Protein 2A2M (pdb70)

Solvent-accessible surface area: 18337 Å² total

Secondary structure (DSSP, 8-state):
-----PPPGGG--GGGTT---SPPPTTSHHHHHHHHTHHHHHHHHTSHHHHHHHHT---HHHHHH--HHHHHHHHHHHHHHHHHHT-SSHHHHHHHHHHHHHHHHHHHHHHHTS-B--GGGB---HHHHHHHHHHHHHHHHS-TT-----HHHHHHHHHHHHHGGGS-TTSTTHHHHHHH-S--HHHH----GGGGGGS-HHHHHHHHHH--HHHHHHHHTT---/-----PPPGGG--GGGTT---SPPPTTSHHHHHHHHTHHHHHHHHTSHHHHHHHHT---HHHHHH--HHHHHHHHHHHHHHHHHHH--SHHHHHHHHHHHHHHHHHHHHHHHTS-B--GGGB---HHHHHHHHHHHHHHHHS-TT-----HHHHHHHHHHHHHGGGS-TTSTTHHHHHHH-S--HHHH----GGGGGGS-HHHHHHHHHH--HHHHHHHHTT---

Sequence (450 aa):
RKRTFAIPASRLTGRLTTLKSSDDVPAADSLFWKLWNGSLDDTAVQQVLQTDYFKGIAAGTLDPNAYGSLVQDGYYCFRGRDDYATAATCAQQDETLREFFKAKAKSYDEYNETTYHQTWHLREASGLIPGTDIKDYADYEAYVAGSLASPYCVVLPCEYLWPWIIANFLDGYTPTNNSLYRFWIEWNGGTPNNGAYQGNLEQYRDDKIDEDKAVEIFNTANNYELKVFTSSTILTRKRTFAIPASRLTGRLTTTLKSDDVVPAADSLFWKLWNGSSLDDTAVQQVLQTDYFKGIAAGTLDPNAYGSLVQDGYYCFRGRDDYATAATCAQDETLREFFKAKAKSYDEYNEETTYHQTWHLREASGLIPGTDIKDYADYEAYVAGSLASPYCVVLPCEYLWPWIIANFLDGYTPTNNSLYRFWIEWNGGTPNNGAYQGNLEQYRDDKIDE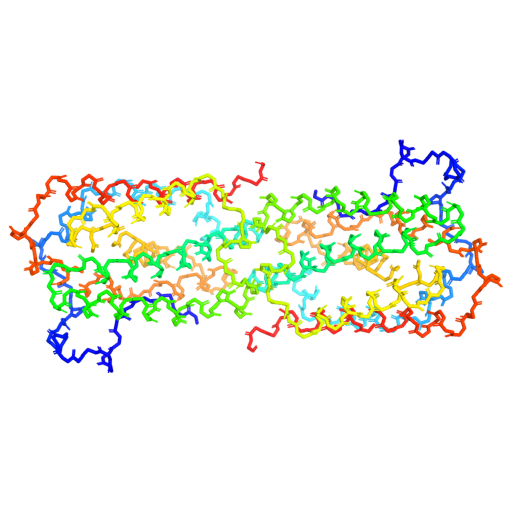DKAVEIFNTANNYELKVFTSSTILT

CATH classification: 1.20.910.10

Foldseek 3Di:
DQDALAQDQVLCDDLSNPLFLDADDCPFLLVVLCVVQVVLLVLLCVAPLNVCLLVLNQDVQLVLVLLLVLLLLLLLLVLLVLLLVVAPDDSLVSVSPSSSVSSVVNSVCCCPVVVDDGNVVDDHDDLSVVLSVLSSCCSNPHHNLLLLLLCVLPSQQVSLVVSQVSHDCPRNNNVSSVNRYDRSSRSSSSSSRVCVVVDDSVVSSVSNNVVVSSSVSSNCSRVPD/DQDALAQDQVLCDDLSNPLFLDADDCPFLLVVLCVLQVVLLVLLCVAPLNVCLLVLNQDVQLVLQLLLVLLLLLLVLVLLVLLLVPDPDPSLVSVSPSSSVSSVVSSVCCCPVVVDDGNVPDDHDPLSVVLSVLSSCCSNPHHSLLLLLLCVLPSQQVSLVVSQVSHDCPRDNVVSSVSRHDRSSRSSSSSSRVCVVVDDSVVSSVSNNVVVSSSVSSNCSRVPD

Structure (mmCIF, N/CA/C/O backbone):
data_2A2M
#
_entry.id   2A2M
#
_cell.length_a   283.292
_cell.length_b   283.292
_cell.length_c   283.292
_cell.angle_alpha   90.000
_cell.angle_beta   90.000
_cell.angle_gamma   90.000
#
_symmetry.space_group_name_H-M   'F 4 3 2'
#
loop_
_entity.id
_entity.type
_entity.pdbx_description
1 polymer 'hypothetical protein BT3146'
2 non-polymer 'ACETATE ION'
3 non-polymer 1,2-ETHANEDIOL
4 water water
#
loop_
_atom_site.group_PDB
_atom_site.id
_atom_site.type_symbol
_atom_site.label_atom_id
_atom_site.label_alt_id
_atom_site.label_comp_id
_atom_site.label_asym_id
_atom_site.label_entity_id
_atom_site.label_seq_id
_atom_site.pdbx_PDB_ins_code
_atom_site.Cartn_x
_atom_site.Cartn_y
_atom_site.Cartn_z
_atom_site.occupancy
_atom_site.B_iso_or_equiv
_atom_site.auth_seq_id
_atom_site.auth_comp_id
_atom_site.auth_asym_id
_atom_site.auth_atom_id
_atom_site.pdbx_PDB_model_num
ATOM 1 N N . ARG A 1 22 ? 108.279 73.157 223.754 1.00 63.96 10 ARG A N 1
ATOM 2 C CA . ARG A 1 22 ? 109.594 72.920 224.429 1.00 58.98 10 ARG A CA 1
ATOM 3 C C . ARG A 1 22 ? 109.431 72.211 225.795 1.00 56.61 10 ARG A C 1
ATOM 4 O O . ARG A 1 22 ? 110.198 72.506 226.721 1.00 55.48 10 ARG A O 1
ATOM 12 N N . LYS A 1 23 ? 108.455 71.283 225.893 1.00 50.72 11 LYS A N 1
ATOM 13 C CA . LYS A 1 23 ? 108.184 70.512 227.132 1.00 47.86 11 LYS A CA 1
ATOM 14 C C . LYS A 1 23 ? 109.464 69.957 227.626 1.00 40.46 11 LYS A C 1
ATOM 15 O O . LYS A 1 23 ? 110.214 69.303 226.879 1.00 38.84 11 LYS A O 1
ATOM 21 N N . ARG A 1 24 ? 109.764 70.243 228.875 1.00 34.25 12 ARG A N 1
ATOM 22 C CA . ARG A 1 24 ? 111.028 69.792 229.403 1.00 32.58 12 ARG A CA 1
ATOM 23 C C . ARG A 1 24 ? 110.819 68.388 229.884 1.00 32.22 12 ARG A C 1
ATOM 24 O O . ARG A 1 24 ? 110.279 68.173 230.981 1.00 32.65 12 ARG A O 1
ATOM 32 N N . THR A 1 25 ? 111.234 67.422 229.059 1.00 26.82 13 THR A N 1
ATOM 33 C CA . THR A 1 25 ? 111.202 66.037 229.455 1.00 26.70 13 THR A CA 1
ATOM 34 C C . THR A 1 25 ? 112.432 65.379 228.855 1.00 26.10 13 THR A C 1
ATOM 35 O O . THR A 1 25 ? 112.856 65.767 227.757 1.00 26.56 13 THR A O 1
ATOM 39 N N . PHE A 1 26 ? 112.969 64.411 229.584 1.00 26.43 14 PHE A N 1
ATOM 40 C CA . PHE A 1 26 ? 114.064 63.547 229.134 1.00 24.68 14 PHE A CA 1
ATOM 41 C C . PHE A 1 26 ? 113.624 62.084 229.142 1.00 25.82 14 PHE A C 1
ATOM 42 O O . PHE A 1 26 ? 114.451 61.191 229.078 1.00 27.54 14 PHE A O 1
ATOM 50 N N . ALA A 1 27 ? 112.323 61.845 229.146 1.00 24.33 15 ALA A N 1
ATOM 51 C CA . ALA A 1 27 ? 111.796 60.486 229.154 1.00 26.71 15 ALA A CA 1
ATOM 52 C C . ALA A 1 27 ? 112.193 59.780 227.860 1.00 26.31 15 ALA A C 1
ATOM 53 O O . ALA A 1 27 ? 112.370 60.413 226.813 1.00 24.82 15 ALA A O 1
ATOM 55 N N . ILE A 1 28 ? 112.324 58.468 227.925 1.00 25.08 16 ILE A N 1
ATOM 56 C CA . ILE A 1 28 ? 112.508 57.663 226.723 1.00 24.59 16 ILE A CA 1
ATOM 57 C C . ILE A 1 28 ? 111.122 57.398 226.202 1.00 26.74 16 ILE A C 1
ATOM 58 O O . ILE A 1 28 ? 110.277 56.809 226.931 1.00 25.56 16 ILE A O 1
ATOM 63 N N . PRO A 1 29 ? 110.855 57.835 224.960 1.00 25.06 17 PRO A N 1
ATOM 64 C CA . PRO A 1 29 ? 109.533 57.660 224.410 1.00 28.70 17 PRO A CA 1
ATOM 65 C C . PRO A 1 29 ? 109.255 56.206 224.043 1.00 29.50 17 PRO A C 1
ATOM 66 O O . PRO A 1 29 ? 110.186 55.407 223.838 1.00 26.76 17 PRO A O 1
ATOM 70 N N . ALA A 1 30 ? 107.977 55.876 223.949 1.00 32.05 18 ALA A N 1
ATOM 71 C CA . ALA A 1 30 ? 107.557 54.514 223.666 1.00 34.77 18 ALA A CA 1
ATOM 72 C C . ALA A 1 30 ? 108.232 53.960 222.413 1.00 35.02 18 ALA A C 1
ATOM 73 O O . ALA A 1 30 ? 108.646 52.796 222.376 1.00 33.96 18 ALA A O 1
ATOM 75 N N . SER A 1 31 ? 108.413 54.798 221.399 1.00 34.19 19 SER A N 1
ATOM 76 C CA . SER A 1 31 ? 109.035 54.329 220.168 1.00 35.87 19 SER A CA 1
ATOM 77 C C . SER A 1 31 ? 110.464 53.843 220.348 1.00 35.28 19 SER A C 1
ATOM 78 O O . SER A 1 31 ? 110.975 53.095 219.517 1.00 35.80 19 SER A O 1
ATOM 81 N N . ARG A 1 32 ? 111.124 54.280 221.417 1.00 32.47 20 ARG A N 1
ATOM 82 C CA . ARG A 1 32 ? 112.492 53.871 221.676 1.00 33.29 20 ARG A CA 1
ATOM 83 C C . ARG A 1 32 ? 112.615 52.882 222.827 1.00 31.44 20 ARG A C 1
ATOM 84 O O . ARG A 1 32 ? 113.720 52.540 223.210 1.00 32.18 20 ARG A O 1
ATOM 92 N N . LEU A 1 33 ? 111.491 52.375 223.337 1.00 29.53 21 LEU A N 1
ATOM 93 C CA . LEU A 1 33 ? 111.534 51.318 224.333 1.00 29.59 21 LEU A CA 1
ATOM 94 C C . LEU A 1 33 ? 111.537 49.969 223.627 1.00 31.28 21 LEU A C 1
ATOM 95 O O . LEU A 1 33 ? 110.539 49.275 223.564 1.00 31.19 21 LEU A O 1
ATOM 100 N N . THR A 1 34 ? 112.691 49.621 223.084 1.00 32.70 22 THR A N 1
ATOM 101 C CA . THR A 1 34 ? 112.847 48.417 222.299 1.00 34.00 22 THR A CA 1
ATOM 102 C C . THR A 1 34 ? 113.941 47.558 222.913 1.00 32.06 22 THR A C 1
ATOM 103 O O . THR A 1 34 ? 114.655 47.988 223.820 1.00 30.35 22 THR A O 1
ATOM 107 N N . GLY A 1 35 ? 114.072 46.338 222.417 1.00 33.14 23 GLY A N 1
ATOM 108 C CA . GLY A 1 35 ? 115.117 45.437 222.890 1.00 31.92 23 GLY A CA 1
ATOM 109 C C . GLY A 1 35 ? 114.953 45.180 224.380 1.00 29.96 23 GLY A C 1
ATOM 110 O O . GLY A 1 35 ? 113.859 44.870 224.832 1.00 29.22 23 GLY A O 1
ATOM 111 N N . ARG A 1 36 ? 116.029 45.370 225.134 1.00 30.03 24 ARG A N 1
ATOM 112 C CA . ARG A 1 36 ? 116.017 45.166 226.589 1.00 31.49 24 ARG A CA 1
ATOM 113 C C . ARG A 1 36 ? 115.078 46.116 227.324 1.00 32.23 24 ARG A C 1
ATOM 114 O O . ARG A 1 36 ? 114.708 45.847 228.461 1.00 31.08 24 ARG A O 1
ATOM 122 N N . LEU A 1 37 ? 114.723 47.241 226.687 1.00 28.24 25 LEU A N 1
ATOM 123 C CA . LEU A 1 37 ? 113.932 48.272 227.340 1.00 28.64 25 LEU A CA 1
ATOM 124 C C . LEU A 1 37 ? 112.438 48.108 227.112 1.00 26.68 25 LEU A C 1
ATOM 125 O O . LEU A 1 37 ? 111.645 48.895 227.595 1.00 26.74 25 LEU A O 1
ATOM 130 N N . THR A 1 38 ? 112.056 47.076 226.372 1.00 27.32 26 THR A N 1
ATOM 131 C CA . THR A 1 38 ? 110.675 46.892 225.960 1.00 29.00 26 THR A CA 1
ATOM 132 C C . THR A 1 38 ? 109.679 47.039 227.115 1.00 27.72 26 THR A C 1
ATOM 133 O O . THR A 1 38 ? 108.658 47.704 226.969 1.00 29.46 26 THR A O 1
ATOM 137 N N . THR A 1 39 ? 109.990 46.445 228.262 1.00 26.22 27 THR A N 1
ATOM 138 C CA . THR A 1 39 ? 109.048 46.384 229.378 1.00 28.21 27 THR A CA 1
ATOM 139 C C . THR A 1 39 ? 109.252 47.457 230.447 1.00 30.63 27 THR A C 1
ATOM 140 O O . THR A 1 39 ? 108.575 47.430 231.486 1.00 28.01 27 THR A O 1
ATOM 144 N N . LEU A 1 40 ? 110.196 48.376 230.226 1.00 26.70 28 LEU A N 1
ATOM 145 C CA . LEU A 1 40 ? 110.407 49.473 231.168 1.00 28.39 28 LEU A CA 1
ATOM 146 C C . LEU A 1 40 ? 109.161 50.361 231.292 1.00 28.14 28 LEU A C 1
ATOM 147 O O . LEU A 1 40 ? 108.681 50.898 230.305 1.00 28.80 28 LEU A O 1
ATOM 152 N N . LYS A 1 41 ? 108.664 50.519 232.514 1.00 29.34 29 LYS A N 1
ATOM 153 C CA . LYS A 1 41 ? 107.467 51.313 232.784 1.00 31.52 29 LYS A CA 1
ATOM 154 C C . LYS A 1 41 ? 107.772 52.706 233.319 1.00 29.20 29 LYS A C 1
ATOM 155 O O . LYS A 1 41 ? 108.838 52.945 233.877 1.00 27.74 29 LYS A O 1
ATOM 159 N N . SER A 1 42 ? 106.803 53.609 233.169 1.00 29.69 30 SER A N 1
ATOM 160 C CA A SER A 1 42 ? 106.928 54.962 233.707 0.60 30.51 30 SER A CA 1
ATOM 161 C CA B SER A 1 42 ? 106.898 54.978 233.669 0.40 28.46 30 SER A CA 1
ATOM 162 C C . SER A 1 42 ? 105.824 55.275 234.711 1.00 29.44 30 SER A C 1
ATOM 163 O O . SER A 1 42 ? 105.540 56.431 234.997 1.00 30.31 30 SER A O 1
ATOM 168 N N . ASP A 1 43 ? 105.221 54.237 235.278 1.00 31.38 31 ASP A N 1
ATOM 169 C CA A ASP A 1 43 ? 104.249 54.370 236.372 0.50 32.90 31 ASP A CA 1
ATOM 170 C CA B ASP A 1 43 ? 104.237 54.483 236.336 0.50 31.66 31 ASP A CA 1
ATOM 171 C C . ASP A 1 43 ? 104.943 54.868 237.636 1.00 31.67 31 ASP A C 1
ATOM 172 O O . ASP A 1 43 ? 106.125 54.628 237.814 1.00 29.90 31 ASP A O 1
ATOM 181 N N . VAL A 1 44 ? 104.191 55.502 238.531 1.00 30.33 32 VAL A N 1
ATOM 182 C CA . VAL A 1 44 ? 104.732 55.983 239.792 1.00 32.12 32 VAL A CA 1
ATOM 183 C C . VAL A 1 44 ? 105.415 54.831 240.520 1.00 30.70 32 VAL A C 1
ATOM 184 O O . VAL A 1 44 ? 104.832 53.765 240.659 1.00 31.08 32 VAL A O 1
ATOM 188 N N . PRO A 1 45 ? 106.664 55.020 240.959 1.00 29.84 33 PRO A N 1
ATOM 189 C CA . PRO A 1 45 ? 107.292 53.975 241.760 1.00 28.77 33 PRO A CA 1
ATOM 190 C C . PRO A 1 45 ? 106.521 53.678 243.052 1.00 29.59 33 PRO A C 1
ATOM 191 O O . PRO A 1 45 ? 105.826 54.546 243.578 1.00 28.35 33 PRO A O 1
ATOM 195 N N . ALA A 1 46 ? 106.647 52.448 243.536 1.00 30.28 34 ALA A N 1
ATOM 196 C CA . ALA A 1 46 ? 105.976 52.005 244.766 1.00 31.06 34 ALA A CA 1
ATOM 197 C C . ALA A 1 46 ? 106.478 52.790 245.947 1.00 31.79 34 ALA A C 1
ATOM 198 O O . ALA A 1 46 ? 107.612 53.241 245.962 1.00 28.92 34 ALA A O 1
ATOM 200 N N . ALA A 1 47 ? 105.645 52.908 246.975 1.00 30.71 35 ALA A N 1
ATOM 201 C CA . ALA A 1 47 ? 106.006 53.705 248.151 1.00 31.92 35 ALA A CA 1
ATOM 202 C C . ALA A 1 47 ? 107.309 53.269 248.794 1.00 31.54 35 ALA A C 1
ATOM 203 O O . ALA A 1 47 ? 108.007 54.082 249.383 1.00 32.93 35 ALA A O 1
ATOM 205 N N . ASP A 1 48 ? 107.631 51.986 248.686 1.00 30.07 36 ASP A N 1
ATOM 206 C CA . ASP A 1 48 ? 108.817 51.449 249.312 1.00 31.63 36 ASP A CA 1
ATOM 207 C C . ASP A 1 48 ? 110.035 51.469 248.397 1.00 29.93 36 ASP A C 1
ATOM 208 O O . ASP A 1 48 ? 111.056 50.880 248.735 1.00 30.49 36 ASP A O 1
ATOM 213 N N . SER A 1 49 ? 109.948 52.165 247.264 1.00 28.60 37 SER A N 1
ATOM 214 C CA . SER A 1 49 ? 111.055 52.188 246.322 1.00 28.24 37 SER A CA 1
ATOM 215 C C . SER A 1 49 ? 112.220 53.029 246.816 1.00 26.90 37 SER A C 1
ATOM 216 O O . SER A 1 49 ? 112.074 53.897 247.681 1.00 24.21 37 SER A O 1
ATOM 219 N N . LEU A 1 50 ? 113.382 52.804 246.214 1.00 24.10 38 LEU A N 1
ATOM 220 C CA . LEU A 1 50 ? 114.523 53.626 246.474 1.00 26.76 38 LEU A CA 1
ATOM 221 C C . LEU A 1 50 ? 114.242 55.050 246.004 1.00 26.40 38 LEU A C 1
ATOM 222 O O . LEU A 1 50 ? 114.639 55.986 246.651 1.00 28.79 38 LEU A O 1
ATOM 227 N N . PHE A 1 51 ? 113.569 55.189 244.861 1.00 27.14 39 PHE A N 1
ATOM 228 C CA . PHE A 1 51 ? 113.157 56.484 244.337 1.00 26.00 39 PHE A CA 1
ATOM 229 C C . PHE A 1 51 ? 112.517 57.380 245.415 1.00 26.48 39 PHE A C 1
ATOM 230 O O . PHE A 1 51 ? 112.955 58.514 245.654 1.00 23.73 39 PHE A O 1
ATOM 238 N N . TRP A 1 52 ? 111.478 56.892 246.081 1.00 26.67 40 TRP A N 1
ATOM 239 C CA . TRP A 1 52 ? 110.819 57.719 247.101 1.00 25.62 40 TRP A CA 1
ATOM 240 C C . TRP A 1 52 ? 111.655 57.886 248.371 1.00 27.44 40 TRP A C 1
ATOM 241 O O . TRP A 1 52 ? 111.584 58.933 249.053 1.00 27.65 40 TRP A O 1
ATOM 252 N N . LYS A 1 53 ? 112.446 56.870 248.718 1.00 26.58 41 LYS A N 1
ATOM 253 C CA . LYS A 1 53 ? 113.354 56.986 249.854 1.00 28.15 41 LYS A CA 1
ATOM 254 C C . LYS A 1 53 ? 114.331 58.159 249.639 1.00 25.13 41 LYS A C 1
ATOM 255 O O . LYS A 1 53 ? 114.545 58.997 250.532 1.00 26.35 41 LYS A O 1
ATOM 261 N N . LEU A 1 54 ? 114.881 58.236 248.436 1.00 26.26 42 LEU A N 1
ATOM 262 C CA . LEU A 1 54 ? 115.782 59.323 248.076 1.00 24.36 42 LEU A CA 1
ATOM 263 C C . LEU A 1 54 ? 115.055 60.674 248.142 1.00 25.85 42 LEU A C 1
ATOM 264 O O . LEU A 1 54 ? 115.478 61.587 248.843 1.00 25.02 42 LEU A O 1
ATOM 269 N N . TRP A 1 55 ? 113.958 60.801 247.403 1.00 25.87 43 TRP A N 1
ATOM 270 C CA . TRP A 1 55 ? 113.232 62.046 247.394 1.00 25.98 43 TRP A CA 1
ATOM 271 C C . TRP A 1 55 ? 112.818 62.531 248.779 1.00 27.42 43 TRP A C 1
ATOM 272 O O . TRP A 1 55 ? 113.030 63.704 249.126 1.00 26.99 43 TRP A O 1
ATOM 283 N N . ASN A 1 56 ? 112.228 61.639 249.564 1.00 29.71 44 ASN A N 1
ATOM 284 C CA . ASN A 1 56 ? 111.720 62.011 250.882 1.00 30.30 44 ASN A CA 1
ATOM 285 C C . ASN A 1 56 ? 112.836 62.520 251.786 1.00 31.29 44 ASN A C 1
ATOM 286 O O . ASN A 1 56 ? 112.645 63.449 252.556 1.00 35.00 44 ASN A O 1
ATOM 291 N N . GLY A 1 57 ? 114.027 61.948 251.661 1.00 30.02 45 GLY A N 1
ATOM 292 C CA . GLY A 1 57 ? 115.159 62.362 252.464 1.00 29.97 45 GLY A CA 1
ATOM 293 C C . GLY A 1 57 ? 115.723 63.725 252.123 1.00 29.46 45 GLY A C 1
ATOM 294 O O . GLY A 1 57 ? 116.465 64.298 252.909 1.00 30.81 45 GLY A O 1
ATOM 295 N N . SER A 1 58 ? 115.410 64.246 250.949 1.00 28.71 46 SER A N 1
ATOM 296 C CA . SER A 1 58 ? 115.930 65.565 250.533 1.00 27.64 46 SER A CA 1
ATOM 297 C C . SER A 1 58 ? 114.847 66.645 250.471 1.00 27.20 46 SER A C 1
ATOM 298 O O . SER A 1 58 ? 115.050 67.734 249.928 1.00 25.59 46 SER A O 1
ATOM 301 N N . LEU A 1 59 ? 113.690 66.370 251.044 1.00 27.30 47 LEU A N 1
ATOM 302 C CA . LEU A 1 59 ? 112.573 67.266 250.880 1.00 26.26 47 LEU A CA 1
ATOM 303 C C . LEU A 1 59 ? 112.873 68.639 251.488 1.00 25.17 47 LEU A C 1
ATOM 304 O O . LEU A 1 59 ? 112.390 69.644 250.984 1.00 25.74 47 LEU A O 1
ATOM 309 N N . ASP A 1 60 ? 113.639 68.706 252.572 1.00 24.04 48 ASP A N 1
ATOM 310 C CA A ASP A 1 60 ? 114.029 70.008 253.145 0.60 25.56 48 ASP A CA 1
ATOM 311 C CA B ASP A 1 60 ? 114.014 70.012 253.143 0.40 24.98 48 ASP A CA 1
ATOM 312 C C . ASP A 1 60 ? 114.782 70.868 252.136 1.00 25.70 48 ASP A C 1
ATOM 313 O O . ASP A 1 60 ? 114.586 72.081 252.074 1.00 25.17 48 ASP A O 1
ATOM 320 N N . THR A 1 61 ? 115.618 70.233 251.319 1.00 24.54 49 THR A N 1
ATOM 321 C CA . THR A 1 61 ? 116.328 70.975 250.259 1.00 24.33 49 THR A CA 1
ATOM 322 C C . THR A 1 61 ? 115.381 71.500 249.185 1.00 22.76 49 THR A C 1
ATOM 323 O O . THR A 1 61 ? 115.496 72.641 248.719 1.00 24.02 49 THR A O 1
ATOM 327 N N . ALA A 1 62 ? 114.459 70.646 248.757 1.00 24.44 50 ALA A N 1
ATOM 328 C CA . ALA A 1 62 ? 113.438 71.034 247.787 1.00 23.39 50 ALA A CA 1
ATOM 329 C C . ALA A 1 62 ? 112.658 72.238 248.262 1.00 24.73 50 ALA A C 1
ATOM 330 O O . ALA A 1 62 ? 112.423 73.168 247.494 1.00 24.15 50 ALA A O 1
ATOM 332 N N . VAL A 1 63 ? 112.245 72.236 249.537 1.00 24.70 51 VAL A N 1
ATOM 333 C CA . VAL A 1 63 ? 111.538 73.388 250.121 1.00 23.77 51 VAL A CA 1
ATOM 334 C C . VAL A 1 63 ? 112.367 74.664 250.082 1.00 22.94 51 VAL A C 1
ATOM 335 O O . VAL A 1 63 ? 111.848 75.747 249.783 1.00 22.20 51 VAL A O 1
ATOM 339 N N . GLN A 1 64 ? 113.672 74.554 250.312 1.00 24.19 52 GLN A N 1
ATOM 340 C CA A GLN A 1 64 ? 114.557 75.710 250.214 0.70 24.58 52 GLN A CA 1
ATOM 341 C CA B GLN A 1 64 ? 114.543 75.721 250.214 0.30 22.90 52 GLN A CA 1
ATOM 342 C C . GLN A 1 64 ? 114.676 76.228 248.771 1.00 22.88 52 GLN A C 1
ATOM 343 O O . GLN A 1 64 ? 114.869 77.431 248.541 1.00 22.07 52 GLN A O 1
ATOM 354 N N . V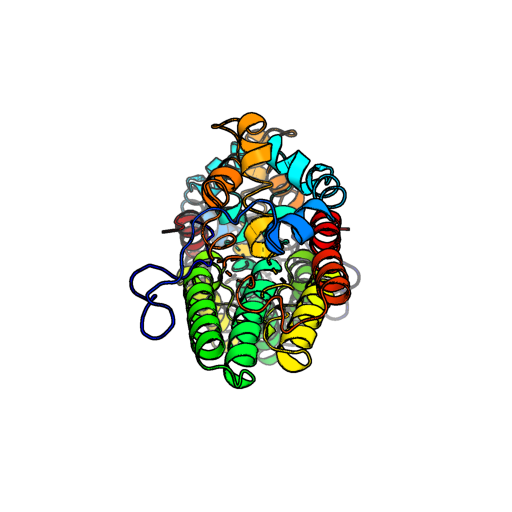AL A 1 65 ? 114.565 75.339 247.783 1.00 21.30 53 VAL A N 1
ATOM 355 C CA . VAL A 1 65 ? 114.578 75.797 246.372 1.00 22.28 53 VAL A CA 1
ATOM 356 C C . VAL A 1 65 ? 113.370 76.742 246.119 1.00 23.27 53 VAL A C 1
ATOM 357 O O . VAL A 1 65 ? 113.470 77.789 245.443 1.00 22.14 53 VAL A O 1
ATOM 361 N N . LEU A 1 66 ? 112.221 76.367 246.673 1.00 21.91 54 LEU A N 1
ATOM 362 C CA . LEU A 1 66 ? 111.012 77.219 246.614 1.00 22.97 54 LEU A CA 1
ATOM 363 C C . LEU A 1 66 ? 111.200 78.569 247.265 1.00 24.50 54 LEU A C 1
ATOM 364 O O . LEU A 1 66 ? 110.543 79.543 246.903 1.00 27.68 54 LEU A O 1
ATOM 369 N N . GLN A 1 67 ? 112.109 78.657 248.217 1.00 23.51 55 GLN A N 1
ATOM 370 C CA . GLN A 1 67 ? 112.361 79.924 248.889 1.00 22.42 55 GLN A CA 1
ATOM 371 C C . GLN A 1 67 ? 113.385 80.829 248.183 1.00 22.59 55 GLN A C 1
ATOM 372 O O . GLN A 1 67 ? 113.687 81.891 248.679 1.00 24.71 55 GLN A O 1
ATOM 378 N N . THR A 1 68 ? 113.909 80.421 247.037 1.00 23.13 56 THR A N 1
ATOM 379 C CA . THR A 1 68 ? 114.897 81.243 246.338 1.00 23.05 56 THR A CA 1
ATOM 380 C C . THR A 1 68 ? 114.197 82.442 245.696 1.00 24.29 56 THR A C 1
ATOM 381 O O . THR A 1 68 ? 113.015 82.375 245.326 1.00 23.60 56 THR A O 1
ATOM 385 N N . ASP A 1 69 ? 114.946 83.523 245.522 1.00 24.16 57 ASP A N 1
ATOM 386 C CA . ASP A 1 69 ? 114.455 84.645 244.748 1.00 23.74 57 ASP A CA 1
ATOM 387 C C . ASP A 1 69 ? 114.043 84.275 243.348 1.00 22.96 57 ASP A C 1
ATOM 388 O O . ASP A 1 69 ? 113.136 84.880 242.786 1.00 21.67 57 ASP A O 1
ATOM 393 N N . TYR A 1 70 ? 114.693 83.273 242.771 1.00 21.19 58 TYR A N 1
ATOM 394 C CA . TYR A 1 70 ? 114.351 82.815 241.432 1.00 21.55 58 TYR A CA 1
ATOM 395 C C . TYR A 1 70 ? 112.875 82.420 241.358 1.00 21.98 58 TYR A C 1
ATOM 396 O O . TYR A 1 70 ? 112.127 82.937 240.532 1.00 20.51 58 TYR A O 1
ATOM 405 N N . PHE A 1 71 ? 112.435 81.520 242.237 1.00 21.50 59 PHE A N 1
ATOM 406 C CA . PHE A 1 71 ? 111.057 81.041 242.182 1.00 22.25 59 PHE A CA 1
ATOM 407 C C . PHE A 1 71 ? 110.010 82.007 242.708 1.00 21.14 59 PHE A C 1
ATOM 408 O O . PHE A 1 71 ? 108.891 82.003 242.228 1.00 21.72 59 PHE A O 1
ATOM 416 N N . LYS A 1 72 ? 110.382 82.843 243.655 1.00 21.48 60 LYS A N 1
ATOM 417 C CA . LYS A 1 72 ? 109.519 83.941 244.045 1.00 21.56 60 LYS A CA 1
ATOM 418 C C . LYS A 1 72 ? 109.278 84.867 242.854 1.00 22.05 60 LYS A C 1
ATOM 419 O O . LYS A 1 72 ? 108.178 85.383 242.658 1.00 21.66 60 LYS A O 1
ATOM 425 N N . GLY A 1 73 ? 110.311 85.069 242.033 1.00 21.54 61 GLY A N 1
ATOM 426 C CA . GLY A 1 73 ? 110.185 85.850 240.795 1.00 24.54 61 GLY A CA 1
ATOM 427 C C . GLY A 1 73 ? 109.338 85.186 239.731 1.00 23.28 61 GLY A C 1
ATOM 428 O O . GLY A 1 73 ? 108.577 85.857 239.023 1.00 24.06 61 GLY A O 1
ATOM 429 N N . ILE A 1 74 ? 109.496 83.876 239.561 1.00 23.08 62 ILE A N 1
ATOM 430 C CA . ILE A 1 74 ? 108.644 83.159 238.620 1.00 23.58 62 ILE A CA 1
ATOM 431 C C . ILE A 1 74 ? 107.170 83.359 239.025 1.00 23.18 62 ILE A C 1
ATOM 432 O O . ILE A 1 74 ? 106.331 83.723 238.198 1.00 24.58 62 ILE A O 1
ATOM 437 N N . ALA A 1 75 ? 106.843 83.105 240.295 1.00 23.05 63 ALA A N 1
ATOM 438 C CA . ALA A 1 75 ? 105.441 83.177 240.743 1.00 22.90 63 ALA A CA 1
ATOM 439 C C . ALA A 1 75 ? 104.854 84.549 240.620 1.00 23.71 63 ALA A C 1
ATOM 440 O O . ALA A 1 75 ? 103.684 84.672 240.293 1.00 24.68 63 ALA A O 1
ATOM 442 N N . ALA A 1 76 ? 105.659 85.578 240.857 1.00 24.73 64 ALA A N 1
ATOM 443 C CA . ALA A 1 76 ? 105.170 86.949 240.822 1.00 24.09 64 ALA A CA 1
ATOM 444 C C . ALA A 1 76 ? 105.213 87.554 239.436 1.00 25.48 64 ALA A C 1
ATOM 445 O O . ALA A 1 76 ? 104.628 88.600 239.199 1.00 25.77 64 ALA A O 1
ATOM 447 N N . GLY A 1 77 ? 105.950 86.927 238.540 1.00 24.98 65 GLY A N 1
ATOM 448 C CA . GLY A 1 77 ? 106.129 87.431 237.183 1.00 25.56 65 GLY A CA 1
ATOM 449 C C . GLY A 1 77 ? 107.176 88.520 237.081 1.00 27.08 65 GLY A C 1
ATOM 450 O O . GLY A 1 77 ? 107.225 89.228 236.090 1.00 28.93 65 GLY A O 1
ATOM 451 N N . THR A 1 78 ? 108.015 88.646 238.103 1.00 24.45 66 THR A N 1
ATOM 452 C CA . THR A 1 78 ? 108.942 89.728 238.240 1.00 24.56 66 THR A CA 1
ATOM 453 C C . THR A 1 78 ? 110.414 89.310 238.187 1.00 23.68 66 THR A C 1
ATOM 454 O O . THR A 1 78 ? 111.278 90.148 238.328 1.00 26.61 66 THR A O 1
ATOM 458 N N . LEU A 1 79 ? 110.700 88.032 237.960 1.00 23.09 67 LEU A N 1
ATOM 459 C CA . LEU A 1 79 ? 112.063 87.581 237.770 1.00 22.68 67 LEU A CA 1
ATOM 460 C C . LEU A 1 79 ? 112.739 88.451 236.693 1.00 22.33 67 LEU A C 1
ATOM 461 O O . LEU A 1 79 ? 112.225 88.630 235.567 1.00 24.19 67 LEU A O 1
ATOM 466 N N . ASP A 1 80 ? 113.900 88.985 237.037 1.00 25.91 68 ASP A N 1
ATOM 467 C CA . ASP A 1 80 ? 114.715 89.726 236.068 1.00 24.35 68 ASP A CA 1
ATOM 468 C C . ASP A 1 80 ? 114.988 88.864 234.834 1.00 24.61 68 ASP A C 1
ATOM 469 O O . ASP A 1 80 ? 115.544 87.781 234.924 1.00 23.35 68 ASP A O 1
ATOM 474 N N . PRO A 1 81 ? 114.574 89.343 233.642 1.00 24.22 69 PRO A N 1
ATOM 475 C CA . PRO A 1 81 ? 114.817 88.579 232.413 1.00 23.74 69 PRO A CA 1
ATOM 476 C C . PRO A 1 81 ? 116.313 88.245 232.196 1.00 22.09 69 PRO A C 1
ATOM 477 O O . PRO A 1 81 ? 116.650 87.249 231.543 1.00 24.54 69 PRO A O 1
ATOM 481 N N . ASN A 1 82 ? 117.201 89.063 232.748 1.00 22.97 70 ASN A N 1
ATOM 482 C CA . ASN A 1 82 ? 118.649 88.769 232.684 1.00 21.36 70 ASN A CA 1
ATOM 483 C C . ASN A 1 82 ? 119.058 87.595 233.534 1.00 25.14 70 ASN A C 1
ATOM 484 O O . ASN A 1 82 ? 119.908 86.829 233.131 1.00 24.86 70 ASN A O 1
ATOM 489 N N . ALA A 1 83 ? 118.403 87.420 234.679 1.00 24.49 71 ALA A N 1
ATOM 490 C CA . ALA A 1 83 ? 118.581 86.232 235.507 1.00 24.38 71 ALA A CA 1
ATOM 491 C C . ALA A 1 83 ? 118.032 84.983 234.828 1.00 26.26 71 ALA A C 1
ATOM 492 O O . ALA A 1 83 ? 118.669 83.922 234.810 1.00 24.03 71 ALA A O 1
ATOM 494 N N . TYR A 1 84 ? 116.850 85.104 234.244 1.00 23.08 72 TYR A N 1
ATOM 495 C CA . TYR A 1 84 ? 116.237 83.977 233.556 1.00 23.53 72 TYR A CA 1
ATOM 496 C C . TYR A 1 84 ? 117.175 83.479 232.444 1.00 24.01 72 TYR A C 1
ATOM 497 O O . TYR A 1 84 ? 117.455 82.269 232.346 1.00 24.60 72 TYR A O 1
ATOM 506 N N . GLY A 1 85 ? 117.665 84.421 231.635 1.00 25.44 73 GLY A N 1
ATOM 507 C CA . GLY A 1 85 ? 118.450 84.072 230.445 1.00 26.08 73 GLY A CA 1
ATOM 508 C C . GLY A 1 85 ? 119.828 83.574 230.813 1.00 26.24 73 GLY A C 1
ATOM 509 O O . GLY A 1 85 ? 120.324 82.611 230.245 1.00 28.05 73 GLY A O 1
ATOM 510 N N . SER A 1 86 ? 120.463 84.276 231.733 1.00 24.55 74 SER A N 1
ATOM 511 C CA . SER A 1 86 ? 121.772 83.892 232.256 1.00 28.07 74 SER A CA 1
ATOM 512 C C . SER A 1 86 ? 121.748 82.437 232.765 1.00 27.12 74 SER A C 1
ATOM 513 O O . SER A 1 86 ? 122.649 81.632 232.518 1.00 27.14 74 SER A O 1
ATOM 516 N N . LEU A 1 87 ? 120.714 82.087 233.517 1.00 24.47 75 LEU A N 1
ATOM 517 C CA . LEU A 1 87 ? 120.614 80.720 233.992 1.00 23.50 75 LEU A CA 1
ATOM 518 C C . LEU A 1 87 ? 120.325 79.751 232.855 1.00 25.43 75 LEU A C 1
ATOM 519 O O . LEU A 1 87 ? 120.773 78.600 232.889 1.00 23.63 75 LEU A O 1
ATOM 532 N N . VAL A 1 89 ? 121.387 79.788 229.814 1.00 23.42 77 VAL A N 1
ATOM 533 C CA . VAL A 1 89 ? 122.653 79.503 229.124 1.00 23.72 77 VAL A CA 1
ATOM 534 C C . VAL A 1 89 ? 123.435 78.452 229.892 1.00 24.32 77 VAL A C 1
ATOM 535 O O . VAL A 1 89 ? 123.938 77.486 229.307 1.00 24.30 77 VAL A O 1
ATOM 539 N N . GLN A 1 90 ? 123.510 78.642 231.204 1.00 23.66 78 GLN A N 1
ATOM 540 C CA . GLN A 1 90 ? 124.157 77.658 232.107 1.00 24.65 78 GLN A CA 1
ATOM 541 C C . GLN A 1 90 ? 123.478 76.297 232.151 1.00 23.52 78 GLN A C 1
ATOM 542 O O . GLN A 1 90 ? 124.160 75.275 232.207 1.00 24.19 78 GLN A O 1
ATOM 548 N N . ASP A 1 91 ? 122.147 76.265 232.070 1.00 23.45 79 ASP A N 1
ATOM 549 C CA . ASP A 1 91 ? 121.444 75.006 231.933 1.00 24.85 79 ASP A CA 1
ATOM 550 C C . ASP A 1 91 ? 121.765 74.320 230.610 1.00 23.87 79 ASP A C 1
ATOM 551 O O . ASP A 1 91 ? 121.777 73.092 230.534 1.00 24.84 79 ASP A O 1
ATOM 556 N N . GLY A 1 92 ? 121.988 75.106 229.558 1.00 25.20 80 GLY A N 1
ATOM 557 C CA . GLY A 1 92 ? 122.481 74.550 228.287 1.00 25.00 80 GLY A CA 1
ATOM 558 C C . GLY A 1 92 ? 123.818 73.851 228.464 1.00 25.06 80 GLY A C 1
ATOM 559 O O . GLY A 1 92 ? 124.000 72.709 228.045 1.00 24.81 80 GLY A O 1
ATOM 560 N N . TYR A 1 93 ? 124.765 74.545 229.077 1.00 22.86 81 TYR A N 1
ATOM 561 C CA . TYR A 1 93 ? 126.029 73.923 229.468 1.00 24.43 81 TYR A CA 1
ATOM 562 C C . TYR A 1 93 ? 125.790 72.615 230.214 1.00 24.33 81 TYR A C 1
ATOM 563 O O . TYR A 1 93 ? 126.353 71.575 229.859 1.00 24.10 81 TYR A O 1
ATOM 572 N N . TYR A 1 94 ? 124.908 72.654 231.203 1.00 22.49 82 TYR A N 1
ATOM 573 C CA . TYR A 1 94 ? 124.662 71.499 232.066 1.00 23.82 82 TYR A CA 1
ATOM 574 C C . TYR A 1 94 ? 124.092 70.351 231.249 1.00 24.89 82 TYR A C 1
ATOM 575 O O . TYR A 1 94 ? 124.533 69.218 231.384 1.00 23.96 82 TYR A O 1
ATOM 584 N N . CYS A 1 95 ? 123.106 70.643 230.379 1.00 24.70 83 CYS A N 1
ATOM 585 C CA . CYS A 1 95 ? 122.486 69.601 229.557 1.00 23.17 83 CYS A CA 1
ATOM 586 C C . CYS A 1 95 ? 123.356 69.042 228.442 1.00 23.68 83 CYS A C 1
ATOM 587 O O . CYS A 1 95 ? 123.220 67.869 228.082 1.00 25.01 83 CYS A O 1
ATOM 590 N N . PHE A 1 96 ? 124.212 69.880 227.875 1.00 22.68 84 PHE A N 1
ATOM 591 C CA . PHE A 1 96 ? 125.191 69.419 226.892 1.00 23.98 84 PHE A CA 1
ATOM 592 C C . PHE A 1 96 ? 126.137 68.405 227.557 1.00 24.52 84 PHE A C 1
ATOM 593 O O . PHE A 1 96 ? 126.404 67.321 227.009 1.00 24.24 84 PHE A O 1
ATOM 601 N N . ARG A 1 97 ? 126.614 68.742 228.759 1.00 24.23 85 ARG A N 1
ATOM 602 C CA . ARG A 1 97 ? 127.457 67.814 229.517 1.00 24.03 85 ARG A CA 1
ATOM 603 C C . ARG A 1 97 ? 126.736 66.560 229.979 1.00 24.58 85 ARG A C 1
ATOM 604 O O . ARG A 1 97 ? 127.306 65.470 229.985 1.00 25.33 85 ARG A O 1
ATOM 612 N N . GLY A 1 98 ? 125.497 66.721 230.406 1.00 22.88 86 GLY A N 1
ATOM 613 C CA . GLY A 1 98 ? 124.681 65.608 230.875 1.00 22.03 86 GLY A CA 1
ATOM 614 C C . GLY A 1 98 ? 124.521 64.561 229.799 1.00 24.42 86 GLY A C 1
ATOM 615 O O . GLY A 1 98 ? 124.642 63.359 230.052 1.00 26.05 86 GLY A O 1
ATOM 616 N N . ARG A 1 99 ? 124.304 65.008 228.582 1.00 25.22 87 ARG A N 1
ATOM 617 C CA . ARG A 1 99 ? 124.228 64.088 227.443 1.00 26.78 87 ARG A CA 1
ATOM 618 C C . ARG A 1 99 ? 125.525 63.298 227.290 1.00 27.16 87 ARG A C 1
ATOM 619 O O . ARG A 1 99 ? 125.506 62.072 227.135 1.00 27.35 87 ARG A O 1
ATOM 627 N N . ASP A 1 100 ? 126.652 64.005 227.340 1.00 29.00 88 ASP A N 1
ATOM 628 C CA . ASP A 1 100 ? 127.954 63.354 227.311 1.00 27.78 88 ASP A CA 1
ATOM 629 C C . ASP A 1 100 ? 128.143 62.371 228.468 1.00 27.44 88 ASP A C 1
ATOM 630 O O . ASP A 1 100 ? 128.754 61.324 228.297 1.00 25.57 88 ASP A O 1
ATOM 635 N N . ASP A 1 101 ? 127.628 62.702 229.648 1.00 25.91 89 ASP A N 1
ATOM 636 C CA . ASP A 1 101 ? 127.706 61.797 230.801 1.00 26.06 89 ASP A CA 1
ATOM 637 C C . ASP A 1 101 ? 126.955 60.493 230.569 1.00 26.09 89 ASP A C 1
ATOM 638 O O . ASP A 1 101 ? 127.399 59.432 230.990 1.00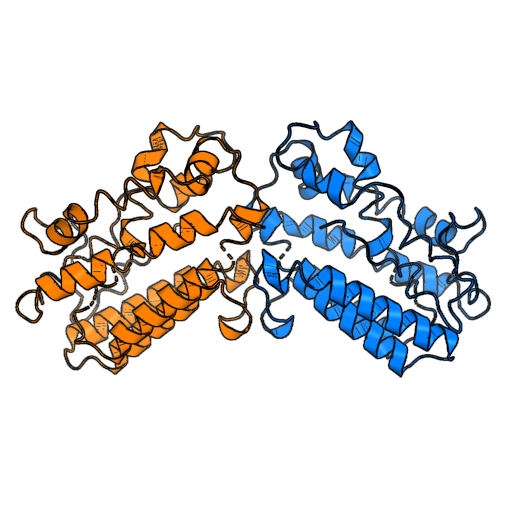 22.26 89 ASP A O 1
ATOM 643 N N . TYR A 1 102 ? 125.805 60.563 229.915 1.00 23.44 90 TYR A N 1
ATOM 644 C CA . TYR A 1 102 ? 125.080 59.344 229.596 1.00 24.58 90 TYR A CA 1
ATOM 645 C C . TYR A 1 102 ? 125.849 58.517 228.574 1.00 24.02 90 TYR A C 1
ATOM 646 O O . TYR A 1 102 ? 125.836 57.302 228.651 1.00 25.18 90 TYR A O 1
ATOM 655 N N . ALA A 1 103 ? 126.497 59.180 227.611 1.00 24.81 91 ALA A N 1
ATOM 656 C CA . ALA A 1 103 ? 127.360 58.489 226.635 1.00 25.54 91 ALA A CA 1
ATOM 657 C C . ALA A 1 103 ? 128.500 57.749 227.346 1.00 26.43 91 ALA A C 1
ATOM 658 O O . ALA A 1 103 ? 128.782 56.568 227.064 1.00 26.89 91 ALA A O 1
ATOM 660 N N . THR A 1 104 ? 129.137 58.426 228.297 1.00 25.52 92 THR A N 1
ATOM 661 C CA . THR A 1 104 ? 130.153 57.807 229.162 1.00 25.23 92 THR A CA 1
ATOM 662 C C . THR A 1 104 ? 129.621 56.622 229.960 1.00 25.70 92 THR A C 1
ATOM 663 O O . THR A 1 104 ? 130.231 55.550 229.995 1.00 27.51 92 THR A O 1
ATOM 667 N N . ALA A 1 105 ? 128.479 56.814 230.608 1.00 23.98 93 ALA A N 1
ATOM 668 C CA . ALA A 1 105 ? 127.856 55.740 231.367 1.00 24.29 93 ALA A CA 1
ATOM 669 C C . ALA A 1 105 ? 127.546 54.526 230.468 1.00 25.16 93 ALA A C 1
ATOM 670 O O . ALA A 1 105 ? 127.687 53.376 230.898 1.00 24.54 93 ALA A O 1
ATOM 672 N N . ALA A 1 106 ? 127.100 54.773 229.241 1.00 24.37 94 ALA A N 1
ATOM 673 C CA . ALA A 1 106 ? 126.876 53.668 228.292 1.00 25.33 94 ALA A CA 1
ATOM 674 C C . ALA A 1 106 ? 128.190 52.946 227.978 1.00 26.68 94 ALA A C 1
ATOM 675 O O . ALA A 1 106 ? 128.239 51.729 227.950 1.00 27.12 94 ALA A O 1
ATOM 677 N N . THR A 1 107 ? 129.251 53.695 227.725 1.00 27.13 95 THR A N 1
ATOM 678 C CA . THR A 1 107 ? 130.555 53.082 227.488 1.00 27.38 95 THR A CA 1
ATOM 679 C C . THR A 1 107 ? 131.056 52.271 228.661 1.00 30.29 95 THR A C 1
ATOM 680 O O . THR A 1 107 ? 131.716 51.251 228.459 1.00 29.74 95 THR A O 1
ATOM 684 N N . CYS A 1 108 ? 130.727 52.696 229.879 1.00 28.33 96 CYS A N 1
ATOM 685 C CA . CYS A 1 108 ? 131.143 52.027 231.113 1.00 29.66 96 CYS A CA 1
ATOM 686 C C . CYS A 1 108 ? 130.120 51.020 231.639 1.00 31.01 96 CYS A C 1
ATOM 687 O O . CYS A 1 108 ? 130.301 50.489 232.726 1.00 31.59 96 CYS A O 1
ATOM 690 N N . ALA A 1 109 ? 129.043 50.761 230.896 1.00 31.48 97 ALA A N 1
ATOM 691 C CA . ALA A 1 109 ? 127.887 50.085 231.460 1.00 30.15 97 ALA A CA 1
ATOM 692 C C . ALA A 1 109 ? 128.206 48.667 231.908 1.00 33.85 97 ALA A C 1
ATOM 693 O O . ALA A 1 109 ? 128.899 47.922 231.221 1.00 33.70 97 ALA A O 1
ATOM 695 N N . GLN A 1 110 ? 127.651 48.281 233.045 1.00 36.29 98 GLN A N 1
ATOM 696 C CA A GLN A 1 110 ? 127.937 46.975 233.651 0.60 37.27 98 GLN A CA 1
ATOM 697 C CA B GLN A 1 110 ? 128.005 46.982 233.583 0.40 36.33 98 GLN A CA 1
ATOM 698 C C . GLN A 1 110 ? 127.224 45.847 232.905 1.00 36.47 98 GLN A C 1
ATOM 699 O O . GLN A 1 110 ? 127.614 44.698 233.006 1.00 36.91 98 GLN A O 1
ATOM 710 N N . ASP A 1 111 ? 126.153 46.184 232.190 1.00 29.26 99 ASP A N 1
ATOM 711 C CA . ASP A 1 111 ? 125.412 45.206 231.428 1.00 29.74 99 ASP A CA 1
ATOM 712 C C . ASP A 1 111 ? 124.687 45.840 230.251 1.00 28.88 99 ASP A C 1
ATOM 713 O O . ASP A 1 111 ? 124.638 47.067 230.100 1.00 26.82 99 ASP A O 1
ATOM 718 N N . GLU A 1 112 ? 124.148 44.983 229.407 1.00 25.71 100 GLU A N 1
ATOM 719 C CA . GLU A 1 112 ? 123.597 45.434 228.138 1.00 26.85 100 GLU A CA 1
ATOM 720 C C . GLU A 1 112 ? 122.326 46.246 228.314 1.00 26.44 100 GLU A C 1
ATOM 721 O O . GLU A 1 112 ? 122.063 47.141 227.511 1.00 24.85 100 GLU A O 1
ATOM 727 N N . THR A 1 113 ? 121.543 45.937 229.345 1.00 22.61 101 THR A N 1
ATOM 728 C CA . THR A 1 113 ? 120.302 46.633 229.587 1.00 23.88 101 THR A CA 1
ATOM 729 C C . THR A 1 113 ? 120.575 48.101 229.925 1.00 25.50 101 THR A C 1
ATOM 730 O O . THR A 1 113 ? 119.933 49.023 229.392 1.00 24.62 101 THR A O 1
ATOM 734 N N . LEU A 1 114 ? 121.544 48.301 230.804 1.00 24.33 102 LEU A N 1
ATOM 735 C CA . LEU A 1 114 ? 121.930 49.642 231.201 1.00 25.57 102 LEU A CA 1
ATOM 736 C C . LEU A 1 114 ? 122.632 50.369 230.062 1.00 23.86 102 LEU A C 1
ATOM 737 O O . LEU A 1 114 ? 122.450 51.565 229.919 1.00 25.13 102 LEU A O 1
ATOM 742 N N . ARG A 1 115 ? 123.407 49.662 229.248 1.00 23.63 103 ARG A N 1
ATOM 743 C CA . ARG A 1 115 ? 124.003 50.308 228.058 1.00 24.52 103 ARG A CA 1
ATOM 744 C C . ARG A 1 115 ? 122.893 50.918 227.203 1.00 24.97 103 ARG A C 1
ATOM 745 O O . ARG A 1 115 ? 122.960 52.090 226.799 1.00 26.62 103 ARG A O 1
ATOM 753 N N . GLU A 1 116 ? 121.843 50.133 226.959 1.00 24.18 104 GLU A N 1
ATOM 754 C CA . GLU A 1 116 ? 120.743 50.591 226.112 1.00 24.47 104 GLU A CA 1
ATOM 755 C C . GLU A 1 116 ? 119.986 51.730 226.774 1.00 24.06 104 GLU A C 1
ATOM 756 O O . GLU A 1 116 ? 119.628 52.671 226.105 1.00 23.01 104 GLU A O 1
ATOM 762 N N . PHE A 1 117 ? 119.771 51.641 228.079 1.00 22.62 105 PHE A N 1
ATOM 763 C CA . PHE A 1 117 ? 119.105 52.686 228.853 1.00 23.79 105 PHE A CA 1
ATOM 764 C C . PHE A 1 117 ? 119.875 54.005 228.748 1.00 23.74 105 PHE A C 1
ATOM 765 O O . PHE A 1 117 ? 119.304 55.016 228.393 1.00 24.54 105 PHE A O 1
ATOM 773 N N . PHE A 1 118 ? 121.173 53.976 229.008 1.00 22.19 106 PHE A N 1
ATOM 774 C CA . PHE A 1 118 ? 121.978 55.186 228.929 1.00 21.71 106 PHE A CA 1
ATOM 775 C C . PHE A 1 118 ? 122.044 55.769 227.531 1.00 24.53 106 PHE A C 1
ATOM 776 O O . PHE A 1 118 ? 122.009 57.011 227.351 1.00 23.78 106 PHE A O 1
ATOM 784 N N . LYS A 1 119 ? 122.145 54.906 226.523 1.00 23.97 107 LYS A N 1
ATOM 785 C CA . LYS A 1 119 ? 122.132 55.404 225.133 1.00 26.21 107 LYS A CA 1
ATOM 786 C C . LYS A 1 119 ? 120.815 56.121 224.808 1.00 24.93 107 LYS A C 1
ATOM 787 O O . LYS A 1 119 ? 120.807 57.179 224.155 1.00 24.37 107 LYS A O 1
ATOM 793 N N . ALA A 1 120 ? 119.708 55.521 225.238 1.00 23.88 108 ALA A N 1
ATOM 794 C CA . ALA A 1 120 ? 118.394 56.106 225.051 1.00 23.66 108 ALA A CA 1
ATOM 795 C C . ALA A 1 120 ? 118.246 57.439 225.784 1.00 24.82 108 ALA A C 1
ATOM 796 O O . ALA A 1 120 ? 117.635 58.375 225.265 1.00 23.58 108 ALA A O 1
ATOM 798 N N . LYS A 1 121 ? 118.816 57.538 226.978 1.00 22.38 109 LYS A N 1
ATOM 799 C CA . LYS A 1 121 ? 118.803 58.787 227.725 1.00 22.71 109 LYS A CA 1
ATOM 800 C C . LYS A 1 121 ? 119.644 59.816 227.019 1.00 24.29 109 LYS A C 1
ATOM 801 O O . LYS A 1 121 ? 119.237 60.961 226.900 1.00 25.12 109 LYS A O 1
ATOM 807 N N . ALA A 1 122 ? 120.795 59.437 226.493 1.00 23.78 110 ALA A N 1
ATOM 808 C CA . ALA A 1 122 ? 121.601 60.417 225.742 1.00 24.85 110 ALA A CA 1
ATOM 809 C C . ALA A 1 122 ? 120.812 60.989 224.549 1.00 24.30 110 ALA A C 1
ATOM 810 O O . ALA A 1 122 ? 120.871 62.184 224.236 1.00 24.45 110 ALA A O 1
ATOM 812 N N . LYS A 1 123 ? 120.059 60.131 223.865 1.00 22.94 111 LYS A N 1
ATOM 813 C CA . LYS A 1 123 ? 119.269 60.581 222.725 1.00 25.55 111 LYS A CA 1
ATOM 814 C C . LYS A 1 123 ? 118.145 61.500 223.165 1.00 24.52 111 LYS A C 1
ATOM 815 O O . LYS A 1 123 ? 117.802 62.470 222.482 1.00 21.67 111 LYS A O 1
ATOM 821 N N . SER A 1 124 ? 117.549 61.226 224.313 1.00 24.06 112 SER A N 1
ATOM 822 C CA . SER A 1 124 ? 116.508 62.114 224.839 1.00 24.74 112 SER A CA 1
ATOM 823 C C . SER A 1 124 ? 117.082 63.508 225.160 1.00 25.04 112 SER A C 1
ATOM 824 O O . SER A 1 124 ? 116.418 64.524 224.933 1.00 25.02 112 SER A O 1
ATOM 827 N N . TYR A 1 125 ? 118.280 63.538 225.741 1.00 24.88 113 TYR A N 1
ATOM 828 C CA . TYR A 1 125 ? 119.007 64.797 225.915 1.00 24.50 113 TYR A CA 1
ATOM 829 C C . TYR A 1 125 ? 119.297 65.489 224.597 1.00 25.38 113 TYR A C 1
ATOM 830 O O . TYR A 1 125 ? 119.092 66.693 224.484 1.00 25.52 113 TYR A O 1
ATOM 839 N N . ASP A 1 126 ? 119.728 64.744 223.584 1.00 26.79 114 ASP A N 1
ATOM 840 C CA . ASP A 1 126 ? 119.994 65.331 222.271 1.00 27.58 114 ASP A CA 1
ATOM 841 C C . ASP A 1 126 ? 118.755 66.013 221.712 1.00 26.11 114 ASP A C 1
ATOM 842 O O . ASP A 1 126 ? 118.846 67.121 221.177 1.00 28.58 114 ASP A O 1
ATOM 847 N N . GLU A 1 127 ? 117.604 65.361 221.858 1.00 26.53 115 GLU A N 1
ATOM 848 C CA . GLU A 1 127 ? 116.331 65.899 221.392 1.00 27.43 115 GLU A CA 1
ATOM 849 C C . GLU A 1 127 ? 115.958 67.158 222.133 1.00 28.30 115 GLU A C 1
ATOM 850 O O . GLU A 1 127 ? 115.594 68.163 221.523 1.00 27.94 115 GLU A O 1
ATOM 856 N N . TYR A 1 128 ? 116.030 67.113 223.449 1.00 25.76 116 TYR A N 1
ATOM 857 C CA . TYR A 1 128 ? 115.733 68.290 224.233 1.00 26.61 116 TYR A CA 1
ATOM 858 C C . TYR A 1 128 ? 116.709 69.428 223.941 1.00 27.12 116 TYR A C 1
ATOM 859 O O . TYR A 1 128 ? 116.306 70.597 223.872 1.00 26.58 116 TYR A O 1
ATOM 868 N N . ASN A 1 129 ? 117.983 69.088 223.773 1.00 25.96 117 ASN A N 1
ATOM 869 C CA . ASN A 1 129 ? 119.058 70.079 223.605 1.00 23.66 117 ASN A CA 1
ATOM 870 C C . ASN A 1 129 ? 118.964 70.919 222.328 1.00 27.01 117 ASN A C 1
ATOM 871 O O . ASN A 1 129 ? 119.615 71.964 222.184 1.00 25.31 117 ASN A O 1
ATOM 876 N N . GLU A 1 130 ? 118.106 70.497 221.415 1.00 27.40 118 GLU A N 1
ATOM 877 C CA . GLU A 1 130 ? 117.786 71.335 220.258 1.00 28.33 118 GLU A CA 1
ATOM 878 C C . GLU A 1 130 ? 117.299 72.732 220.637 1.00 27.15 118 GLU A C 1
ATOM 879 O O . GLU A 1 130 ? 117.560 73.712 219.909 1.00 27.35 118 GLU A O 1
ATOM 885 N N . THR A 1 131 ? 116.622 72.839 221.764 1.00 26.97 119 THR A N 1
ATOM 886 C CA A THR A 1 131 ? 116.176 74.151 222.216 0.70 29.08 119 THR A CA 1
ATOM 887 C CA B THR A 1 131 ? 116.193 74.103 222.352 0.30 28.39 119 THR A CA 1
ATOM 888 C C . THR A 1 131 ? 117.396 75.037 222.519 1.00 28.53 119 THR A C 1
ATOM 889 O O . THR A 1 131 ? 117.354 76.253 222.234 1.00 27.34 119 THR A O 1
ATOM 896 N N . TYR A 1 132 ? 118.481 74.464 223.026 1.00 26.46 120 TYR A N 1
ATOM 897 C CA . TYR A 1 132 ? 119.671 75.285 223.308 1.00 24.39 120 TYR A CA 1
ATOM 898 C C . TYR A 1 132 ? 120.406 75.691 222.052 1.00 27.85 120 TYR A C 1
ATOM 899 O O . TYR A 1 132 ? 120.908 76.809 221.962 1.00 27.05 120 TYR A O 1
ATOM 908 N N . HIS A 1 133 ? 120.458 74.792 221.069 1.00 28.10 121 HIS A N 1
ATOM 909 C CA . HIS A 1 133 ? 121.111 75.100 219.810 1.00 31.10 121 HIS A CA 1
ATOM 910 C C . HIS A 1 133 ? 120.327 76.092 219.010 1.00 31.88 121 HIS A C 1
ATOM 911 O O . HIS A 1 133 ? 120.904 77.018 218.455 1.00 33.06 121 HIS A O 1
ATOM 918 N N . GLN A 1 134 ? 119.019 75.897 218.961 1.00 31.21 122 GLN A N 1
ATOM 919 C CA . GLN A 1 134 ? 118.157 76.646 218.074 1.00 35.96 122 GLN A CA 1
ATOM 920 C C . GLN A 1 134 ? 117.605 77.931 218.644 1.00 34.92 122 GLN A C 1
ATOM 921 O O . GLN A 1 134 ? 117.821 78.982 218.065 1.00 38.63 122 GLN A O 1
ATOM 927 N N . THR A 1 135 ? 116.883 77.874 219.744 1.00 30.46 123 THR A N 1
ATOM 928 C CA . THR A 1 135 ? 116.337 79.064 220.343 1.00 32.25 123 THR A CA 1
ATOM 929 C C . THR A 1 135 ? 117.408 79.901 221.021 1.00 30.75 123 THR A C 1
ATOM 930 O O . THR A 1 135 ? 117.367 81.129 220.961 1.00 29.19 123 THR A O 1
ATOM 934 N N . TRP A 1 136 ? 118.352 79.241 221.691 1.00 27.18 124 TRP A N 1
ATOM 935 C CA . TRP A 1 136 ? 119.341 79.965 222.490 1.00 26.38 124 TRP A CA 1
ATOM 936 C C . TRP A 1 136 ? 120.682 80.127 221.808 1.00 25.92 124 TRP A C 1
ATOM 937 O O . TRP A 1 136 ? 121.580 80.731 222.377 1.00 26.02 124 TRP A O 1
ATOM 948 N N . HIS A 1 137 ? 120.833 79.572 220.607 1.00 24.07 125 HIS A N 1
ATOM 949 C CA . HIS A 1 137 ? 122.009 79.834 219.775 1.00 23.50 125 HIS A CA 1
ATOM 950 C C . HIS A 1 137 ? 123.331 79.428 220.404 1.00 24.78 125 HIS A C 1
ATOM 951 O O . HIS A 1 137 ? 124.369 80.038 220.119 1.00 25.04 125 HIS A O 1
ATOM 958 N N . LEU A 1 138 ? 123.298 78.343 221.178 1.00 24.47 126 LEU A N 1
ATOM 959 C CA . LEU A 1 138 ? 124.498 77.814 221.841 1.00 25.30 126 LEU A CA 1
ATOM 960 C C . LEU A 1 138 ? 125.014 76.608 221.093 1.00 27.27 126 LEU A C 1
ATOM 961 O O . LEU A 1 138 ? 124.250 75.686 220.799 1.00 28.32 126 LEU A O 1
ATOM 966 N N . ARG A 1 139 ? 126.307 76.605 220.782 1.00 27.73 127 ARG A N 1
ATOM 967 C CA . ARG A 1 139 ? 126.873 75.548 219.940 1.00 29.83 127 ARG A CA 1
ATOM 968 C C . ARG A 1 139 ? 127.218 74.294 220.751 1.00 29.12 127 ARG A C 1
ATOM 969 O O . ARG A 1 139 ? 126.894 73.175 220.353 1.00 29.16 127 ARG A O 1
ATOM 977 N N . GLU A 1 140 ? 127.861 74.473 221.897 1.00 29.74 128 GLU A N 1
ATOM 978 C CA . GLU A 1 140 ? 128.437 73.346 222.638 1.00 30.77 128 GLU A CA 1
ATOM 979 C C . GLU A 1 140 ? 128.925 73.863 223.972 1.00 30.35 128 GLU A C 1
ATOM 980 O O . GLU A 1 140 ? 129.117 75.062 224.125 1.00 27.88 128 GLU A O 1
ATOM 986 N N . ALA A 1 141 ? 129.157 72.968 224.929 1.00 28.06 129 ALA A N 1
ATOM 987 C CA . ALA A 1 141 ? 129.564 73.372 226.287 1.00 28.12 129 ALA A CA 1
ATOM 988 C C . ALA A 1 141 ? 130.845 74.192 226.317 1.00 29.44 129 ALA A C 1
ATOM 989 O O . ALA A 1 141 ? 130.986 75.123 227.117 1.00 31.80 129 ALA A O 1
ATOM 991 N N . SER A 1 142 ? 131.779 73.869 225.435 1.00 30.74 130 SER A N 1
ATOM 992 C CA . SER A 1 142 ? 133.090 74.521 225.430 1.00 32.52 130 SER A CA 1
ATOM 993 C C . SER A 1 142 ? 133.001 75.991 225.033 1.00 33.51 130 SER A C 1
ATOM 994 O O . SER A 1 142 ? 133.945 76.743 225.247 1.00 36.35 130 SER A O 1
ATOM 997 N N . GLY A 1 143 ? 131.884 76.406 224.450 1.00 32.96 131 GLY A N 1
ATOM 998 C CA . GLY A 1 143 ? 131.708 77.787 224.081 1.00 32.89 131 GLY A CA 1
ATOM 999 C C . GLY A 1 143 ? 131.050 78.611 225.167 1.00 31.35 131 GLY A C 1
ATOM 1000 O O . GLY A 1 143 ? 130.727 79.765 224.945 1.00 29.60 131 GLY A O 1
ATOM 1001 N N . LEU A 1 144 ? 130.780 77.986 226.319 1.00 28.20 132 LEU A N 1
ATOM 1002 C CA . LEU A 1 144 ? 130.207 78.665 227.466 1.00 27.59 132 LEU A CA 1
ATOM 1003 C C . LEU A 1 144 ? 131.225 78.734 228.601 1.00 26.12 132 LEU A C 1
ATOM 1004 O O . LEU A 1 144 ? 132.101 77.879 228.688 1.00 27.50 132 LEU A O 1
ATOM 1009 N N . ILE A 1 145 ? 131.072 79.732 229.468 1.00 25.93 133 ILE A N 1
ATOM 1010 C CA . ILE A 1 145 ? 131.851 79.849 230.695 1.00 25.26 133 ILE A CA 1
ATOM 1011 C C . ILE A 1 145 ? 130.912 79.620 231.881 1.00 25.20 133 ILE A C 1
ATOM 1012 O O . ILE A 1 145 ? 130.142 80.523 232.259 1.00 28.38 133 ILE A O 1
ATOM 1017 N N . PRO A 1 146 ? 130.928 78.403 232.441 1.00 25.62 134 PRO A N 1
ATOM 1018 C CA . PRO A 1 146 ? 129.9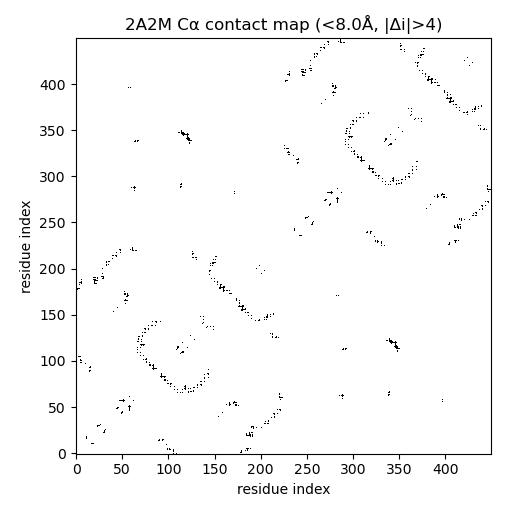76 78.122 233.504 1.00 26.44 134 PRO A CA 1
ATOM 1019 C C . PRO A 1 146 ? 130.278 78.885 234.772 1.00 27.77 134 PRO A C 1
ATOM 1020 O O . PRO A 1 146 ? 131.451 79.167 235.077 1.00 25.55 134 PRO A O 1
ATOM 1024 N N . GLY A 1 147 ? 129.229 79.230 235.510 1.00 25.28 135 GLY A N 1
ATOM 1025 C CA . GLY A 1 147 ? 129.423 79.739 236.859 1.00 25.78 135 GLY A CA 1
ATOM 1026 C C . GLY A 1 147 ? 129.938 78.601 237.744 1.00 25.71 135 GLY A C 1
ATOM 1027 O O . GLY A 1 147 ? 129.865 77.418 237.387 1.00 24.93 135 GLY A O 1
ATOM 1028 N N . THR A 1 148 ? 130.400 78.942 238.932 1.00 24.20 136 THR A N 1
ATOM 1029 C CA . THR A 1 148 ? 130.954 77.953 239.854 1.00 25.79 136 THR A CA 1
ATOM 1030 C C . THR A 1 148 ? 130.028 76.795 240.216 1.00 22.43 136 THR A C 1
ATOM 1031 O O . THR A 1 148 ? 130.429 75.620 240.247 1.00 23.48 136 THR A O 1
ATOM 1035 N N . ASP A 1 149 ? 128.792 77.119 240.523 1.00 22.67 137 ASP A N 1
ATOM 1036 C CA . ASP A 1 149 ? 127.871 76.110 241.048 1.00 24.69 137 ASP A CA 1
ATOM 1037 C C . ASP A 1 149 ? 127.504 75.123 239.954 1.00 24.03 137 ASP A C 1
ATOM 1038 O O . ASP A 1 149 ? 127.502 73.919 240.186 1.00 22.00 137 ASP A O 1
ATOM 1043 N N . ILE A 1 150 ? 127.249 75.626 238.746 1.00 24.46 138 ILE A N 1
ATOM 1044 C CA . ILE A 1 150 ? 126.859 74.726 237.667 1.00 23.58 138 ILE A CA 1
ATOM 1045 C C . ILE A 1 150 ? 128.052 73.899 237.212 1.00 23.15 138 ILE A C 1
ATOM 1046 O O . ILE A 1 150 ? 127.906 72.723 236.823 1.00 23.86 138 ILE A O 1
ATOM 1051 N N . LYS A 1 151 ? 129.237 74.498 237.260 1.00 21.58 139 LYS A N 1
ATOM 1052 C CA . LYS A 1 151 ? 130.458 73.750 236.938 1.00 22.45 139 LYS A CA 1
ATOM 1053 C C . LYS A 1 151 ? 130.684 72.603 237.922 1.00 23.02 139 LYS A C 1
ATOM 1054 O O . LYS A 1 151 ? 130.945 71.490 237.513 1.00 23.33 139 LYS A O 1
ATOM 1060 N N . ASP A 1 152 ? 130.574 72.894 239.214 1.00 22.93 140 ASP A N 1
ATOM 1061 C CA . ASP A 1 152 ? 130.737 71.914 240.273 1.00 23.66 140 ASP A CA 1
ATOM 1062 C C . ASP A 1 152 ? 129.728 70.771 240.120 1.00 22.01 140 ASP A C 1
ATOM 1063 O O . ASP A 1 152 ? 130.070 69.585 240.233 1.00 21.92 140 ASP A O 1
ATOM 1068 N N . TYR A 1 153 ? 128.489 71.141 239.808 1.00 23.01 141 TYR A N 1
ATOM 1069 C CA . TYR A 1 153 ? 127.419 70.174 239.614 1.00 22.12 141 TYR A CA 1
ATOM 1070 C C . TYR A 1 153 ? 127.723 69.262 238.430 1.00 23.14 141 TYR A C 1
ATOM 1071 O O . TYR A 1 153 ? 127.635 68.021 238.539 1.00 23.18 141 TYR A O 1
ATOM 1080 N N . ALA A 1 154 ? 128.069 69.851 237.286 1.00 22.49 142 ALA A N 1
ATOM 1081 C CA . ALA A 1 154 ? 128.374 69.047 236.126 1.00 21.69 142 ALA A CA 1
ATOM 1082 C C . ALA A 1 154 ? 129.596 68.145 236.349 1.00 23.81 142 ALA A C 1
ATOM 1083 O O . ALA A 1 154 ? 129.639 66.990 235.895 1.00 23.24 142 ALA A O 1
ATOM 1085 N N . ASP A 1 155 ? 130.601 68.660 237.042 1.00 24.21 143 ASP A N 1
ATOM 1086 C CA . ASP A 1 155 ? 131.800 67.870 237.344 1.00 22.58 143 ASP A CA 1
ATOM 1087 C C . ASP A 1 155 ? 131.444 66.678 238.200 1.00 23.00 143 ASP A C 1
ATOM 1088 O O . ASP A 1 155 ? 131.975 65.580 237.999 1.00 23.34 143 ASP A O 1
ATOM 1093 N N . TYR A 1 156 ? 130.545 66.888 239.158 1.00 20.97 144 TYR A N 1
ATOM 1094 C CA . TYR A 1 156 ? 130.087 65.805 240.034 1.00 23.37 144 TYR A CA 1
ATOM 1095 C C . TYR A 1 156 ? 129.372 64.711 239.248 1.00 24.48 144 TYR A C 1
ATOM 1096 O O . TYR A 1 156 ? 129.650 63.536 239.431 1.00 25.80 144 TYR A O 1
ATOM 1105 N N . GLU A 1 157 ? 128.468 65.104 238.358 1.00 23.81 145 GLU A N 1
ATOM 1106 C CA . GLU A 1 157 ? 127.792 64.136 237.496 1.00 23.50 145 GLU A CA 1
ATOM 1107 C C . GLU A 1 157 ? 128.783 63.361 236.614 1.00 24.42 145 GLU A C 1
ATOM 1108 O O . GLU A 1 157 ? 128.627 62.146 236.414 1.00 24.59 145 GLU A O 1
ATOM 1114 N N . ALA A 1 158 ? 129.795 64.054 236.091 1.00 24.18 146 ALA A N 1
ATOM 1115 C CA . ALA A 1 158 ? 130.822 63.396 235.256 1.00 24.21 146 ALA A CA 1
ATOM 1116 C C . ALA A 1 158 ? 131.648 62.396 236.075 1.00 25.49 146 ALA A C 1
ATOM 1117 O O . ALA A 1 158 ? 132.044 61.312 235.578 1.00 26.12 146 ALA A O 1
ATOM 1119 N N . TYR A 1 159 ? 131.903 62.748 237.332 1.00 23.59 147 TYR A N 1
ATOM 1120 C CA . TYR A 1 159 ? 132.597 61.843 238.263 1.00 25.43 147 TYR A CA 1
ATOM 1121 C C . TYR A 1 159 ? 131.782 60.539 238.474 1.00 24.26 147 TYR A C 1
ATOM 1122 O O . TYR A 1 159 ? 132.297 59.437 238.335 1.00 26.13 147 TYR A O 1
ATOM 1131 N N . VAL A 1 160 ? 130.507 60.692 238.789 1.00 24.83 148 VAL A N 1
ATOM 1132 C CA . VAL A 1 160 ? 129.607 59.547 238.954 1.00 24.72 148 VAL A CA 1
ATOM 1133 C C . VAL A 1 160 ? 129.567 58.691 237.679 1.00 22.51 148 VAL A C 1
ATOM 1134 O O . VAL A 1 160 ? 129.701 57.471 237.752 1.00 25.12 148 VAL A O 1
ATOM 1138 N N . ALA A 1 161 ? 129.416 59.323 236.528 1.00 24.86 149 ALA A N 1
ATOM 1139 C CA . ALA A 1 161 ? 129.246 58.595 235.256 1.00 25.07 149 ALA A CA 1
ATOM 1140 C C . ALA A 1 161 ? 130.492 57.755 234.932 1.00 26.95 149 ALA A C 1
ATOM 1141 O O . ALA A 1 161 ? 130.382 56.636 234.451 1.00 27.42 149 ALA A O 1
ATOM 1143 N N . GLY A 1 162 ? 131.657 58.331 235.188 1.00 28.19 150 GLY A N 1
ATOM 1144 C CA . GLY A 1 162 ? 132.918 57.746 234.763 1.00 29.51 150 GLY A CA 1
ATOM 1145 C C . GLY A 1 162 ? 133.647 56.962 235.835 1.00 28.59 150 GLY A C 1
ATOM 1146 O O . GLY A 1 162 ? 134.536 56.195 235.514 1.00 29.83 150 GLY A O 1
ATOM 1147 N N . SER A 1 163 ? 133.299 57.147 237.096 1.00 27.72 151 SER A N 1
ATOM 1148 C CA . SER A 1 163 ? 134.053 56.520 238.173 1.00 27.43 151 SER A CA 1
ATOM 1149 C C . SER A 1 163 ? 133.274 55.577 239.065 1.00 28.84 151 SER A C 1
ATOM 1150 O O . SER A 1 163 ? 133.887 54.784 239.772 1.00 26.21 151 SER A O 1
ATOM 1153 N N . LEU A 1 164 ? 131.951 55.670 239.102 1.00 25.53 152 LEU A N 1
ATOM 1154 C CA . LEU A 1 164 ? 131.167 54.821 239.994 1.00 26.13 152 LEU A CA 1
ATOM 1155 C C . LEU A 1 164 ? 130.360 53.771 239.228 1.00 25.41 152 LEU A C 1
ATOM 1156 O O . LEU A 1 164 ? 130.165 53.873 238.001 1.00 27.61 152 LEU A O 1
ATOM 1161 N N . ALA A 1 165 ? 129.846 52.789 239.962 1.00 25.64 153 ALA A N 1
ATOM 1162 C CA . ALA A 1 165 ? 129.054 51.712 239.353 1.00 27.93 153 ALA A CA 1
ATOM 1163 C C . ALA A 1 165 ? 127.846 52.297 238.629 1.00 27.31 153 ALA A C 1
ATOM 1164 O O . ALA A 1 165 ? 127.294 53.318 239.052 1.00 27.39 153 ALA A O 1
ATOM 1166 N N . SER A 1 166 ? 127.447 51.631 237.548 1.00 28.10 154 SER A N 1
ATOM 1167 C CA . SER A 1 166 ? 126.417 52.100 236.646 1.00 26.13 154 SER A CA 1
ATOM 1168 C C . SER A 1 166 ? 125.128 52.585 237.302 1.00 26.45 154 SER A C 1
ATOM 1169 O O . SER A 1 166 ? 124.597 53.630 236.906 1.00 28.72 154 SER A O 1
ATOM 1172 N N . PRO A 1 167 ? 124.571 51.828 238.264 1.00 26.76 155 PRO A N 1
ATOM 1173 C CA . PRO A 1 167 ? 123.301 52.276 238.822 1.00 27.50 155 PRO A CA 1
ATOM 1174 C C . PRO A 1 167 ? 123.309 53.641 239.511 1.00 28.61 155 PRO A C 1
ATOM 1175 O O . PRO A 1 167 ? 122.261 54.279 239.628 1.00 26.38 155 PRO A O 1
ATOM 1179 N N . TYR A 1 168 ? 124.472 54.095 239.981 1.00 26.41 156 TYR A N 1
ATOM 1180 C CA . TYR A 1 168 ? 124.555 55.410 240.600 1.00 25.51 156 TYR A CA 1
ATOM 1181 C C . TYR A 1 168 ? 124.292 56.563 239.649 1.00 24.69 156 TYR A C 1
ATOM 1182 O O . TYR A 1 168 ? 123.978 57.655 240.100 1.00 24.18 156 TYR A O 1
ATOM 1199 N N . CYS A 1 170 ? 121.787 56.615 237.559 1.00 27.29 158 CYS A N 1
ATOM 1200 C CA . CYS A 1 170 ? 120.347 56.809 237.720 1.00 29.08 158 CYS A CA 1
ATOM 1201 C C . CYS A 1 170 ? 120.069 57.663 238.949 1.00 31.83 158 CYS A C 1
ATOM 1202 O O . CYS A 1 170 ? 119.244 58.573 238.898 1.00 36.63 158 CYS A O 1
ATOM 1205 N N . VAL A 1 171 ? 120.848 57.468 240.005 1.00 26.13 159 VAL A N 1
ATOM 1206 C CA . VAL A 1 171 ? 120.658 58.197 241.246 1.00 24.50 159 VAL A CA 1
ATOM 1207 C C . VAL A 1 171 ? 121.027 59.688 241.066 1.00 25.53 159 VAL A C 1
ATOM 1208 O O . VAL A 1 171 ? 120.241 60.553 241.385 1.00 27.11 159 VAL A O 1
ATOM 1212 N N . VAL A 1 172 ? 122.219 59.975 240.524 1.00 25.13 160 VAL A N 1
ATOM 1213 C CA . VAL A 1 172 ? 122.680 61.373 240.444 1.00 23.37 160 VAL A CA 1
ATOM 1214 C C . VAL A 1 172 ? 121.867 62.243 239.473 1.00 25.71 160 VAL A C 1
ATOM 1215 O O . VAL A 1 172 ? 121.759 63.450 239.663 1.00 24.78 160 VAL A O 1
ATOM 1227 N N . LEU A 1 174 ? 118.619 61.852 238.830 1.00 26.96 162 LEU A N 1
ATOM 1228 C CA . LEU A 1 174 ? 117.213 61.936 239.189 1.00 28.10 162 LEU A CA 1
ATOM 1229 C C . LEU A 1 174 ? 116.733 63.315 239.658 1.00 29.16 162 LEU A C 1
ATOM 1230 O O . LEU A 1 174 ? 115.625 63.722 239.300 1.00 27.88 162 LEU A O 1
ATOM 1235 N N . PRO A 1 175 ? 117.501 63.998 240.522 1.00 26.44 163 PRO A N 1
ATOM 1236 C CA . PRO A 1 175 ? 117.045 65.330 240.940 1.00 26.93 163 PRO A CA 1
ATOM 1237 C C . PRO A 1 175 ? 116.659 66.278 239.822 1.00 28.97 163 PRO A C 1
ATOM 1238 O O . PRO A 1 175 ? 115.599 66.918 239.870 1.00 30.73 163 PRO A O 1
ATOM 1242 N N . CYS A 1 176 ? 117.466 66.387 238.791 1.00 29.53 164 CYS A N 1
ATOM 1243 C CA . CYS A 1 176 ? 117.102 67.327 237.745 1.00 32.27 164 CYS A CA 1
ATOM 1244 C C . CYS A 1 176 ? 115.823 66.889 237.004 1.00 33.87 164 CYS A C 1
ATOM 1245 O O . CYS A 1 176 ? 115.116 67.746 236.497 1.00 34.46 164 CYS A O 1
ATOM 1248 N N . GLU A 1 177 ? 115.490 65.596 237.003 1.00 30.29 165 GLU A N 1
ATOM 1249 C CA . GLU A 1 177 ? 114.253 65.129 236.338 1.00 28.00 165 GLU A CA 1
ATOM 1250 C C . GLU A 1 177 ? 112.972 65.223 237.169 1.00 27.24 165 GLU A C 1
ATOM 1251 O O . GLU A 1 177 ? 111.884 65.347 236.600 1.00 25.30 165 GLU A O 1
ATOM 1257 N N . TYR A 1 178 ? 113.085 65.097 238.487 1.00 24.01 166 TYR A N 1
ATOM 1258 C CA . TYR A 1 178 ? 111.918 65.161 239.363 1.00 26.19 166 TYR A CA 1
ATOM 1259 C C . TYR A 1 178 ? 111.719 66.549 239.973 1.00 25.12 166 TYR A C 1
ATOM 1260 O O . TYR A 1 178 ? 110.573 67.016 240.120 1.00 24.84 166 TYR A O 1
ATOM 1269 N N . LEU A 1 179 ? 112.806 67.201 240.372 1.00 24.77 167 LEU A N 1
ATOM 1270 C CA . LEU A 1 179 ? 112.687 68.467 241.107 1.00 24.07 167 LEU A CA 1
ATOM 1271 C C . LEU A 1 179 ? 111.941 69.511 240.289 1.00 24.02 167 LEU A C 1
ATOM 1272 O O . LEU A 1 179 ? 111.069 70.200 240.807 1.00 23.42 167 LEU A O 1
ATOM 1277 N N . TRP A 1 180 ? 112.274 69.662 239.009 1.00 23.69 168 TRP A N 1
ATOM 1278 C CA . TRP A 1 180 ? 111.699 70.745 238.238 1.00 24.36 168 TRP A CA 1
ATOM 1279 C C . TRP A 1 180 ? 110.175 70.604 238.083 1.00 24.37 168 TRP A C 1
ATOM 1280 O O . TRP A 1 180 ? 109.446 71.566 238.324 1.00 25.24 168 TRP A O 1
ATOM 1291 N N . PRO A 1 181 ? 109.689 69.409 237.705 1.00 23.77 169 PRO A N 1
ATOM 1292 C CA . PRO A 1 181 ? 108.244 69.197 237.704 1.00 24.89 169 PRO A CA 1
ATOM 1293 C C . PRO A 1 181 ? 107.629 69.356 239.056 1.00 22.74 169 PRO A C 1
ATOM 1294 O O . PRO A 1 181 ? 106.532 69.882 239.158 1.00 21.57 169 PRO A O 1
ATOM 1298 N N . TRP A 1 182 ? 108.310 68.904 240.116 1.00 20.37 170 TRP A N 1
ATOM 1299 C CA . TRP A 1 182 ? 107.754 69.051 241.461 1.00 21.21 170 TRP A CA 1
ATOM 1300 C C . TRP A 1 182 ? 107.575 70.533 241.790 1.00 21.68 170 TRP A C 1
ATOM 1301 O O . TRP A 1 182 ? 106.561 70.922 242.370 1.00 21.48 170 TRP A O 1
ATOM 1312 N N . ILE A 1 183 ? 108.564 71.358 241.444 1.00 20.54 171 ILE A N 1
ATOM 1313 C CA A ILE A 1 183 ? 108.484 72.806 241.665 0.70 22.69 171 ILE A CA 1
ATOM 1314 C CA B ILE A 1 183 ? 108.487 72.803 241.672 0.30 21.96 171 ILE A CA 1
ATOM 1315 C C . ILE A 1 183 ? 107.340 73.423 240.864 1.00 24.40 171 ILE A C 1
ATOM 1316 O O . ILE A 1 183 ? 106.555 74.227 241.396 1.00 22.09 171 ILE A O 1
ATOM 1325 N N . ALA A 1 184 ? 107.265 73.082 239.577 1.00 22.53 172 ALA A N 1
ATOM 1326 C CA . ALA A 1 184 ? 106.199 73.584 238.706 1.00 22.59 172 ALA A CA 1
ATOM 1327 C C . ALA A 1 184 ? 104.832 73.245 239.248 1.00 23.26 172 ALA A C 1
ATOM 1328 O O . ALA A 1 184 ? 103.944 74.068 239.234 1.00 23.69 172 ALA A O 1
ATOM 1330 N N . ASN A 1 185 ? 104.630 71.995 239.630 1.00 22.01 173 ASN A N 1
ATOM 1331 C CA . ASN A 1 185 ? 103.358 71.575 240.154 1.00 22.67 173 ASN A CA 1
ATOM 1332 C C . ASN A 1 185 ? 103.000 72.247 241.476 1.00 23.94 173 ASN A C 1
ATOM 1333 O O . ASN A 1 185 ? 101.845 72.540 241.729 1.00 24.86 173 ASN A O 1
ATOM 1338 N N . PHE A 1 186 ? 103.995 72.498 242.311 1.00 23.87 174 PHE A N 1
ATOM 1339 C CA . PHE A 1 186 ? 103.775 73.265 243.554 1.00 23.21 174 PHE A CA 1
ATOM 1340 C C . PHE A 1 186 ? 103.370 74.732 243.246 1.00 22.28 174 PHE A C 1
ATOM 1341 O O . PHE A 1 186 ? 102.426 75.293 243.807 1.00 22.08 174 PHE A O 1
ATOM 1349 N N . LEU A 1 187 ? 104.100 75.353 242.347 1.00 22.42 175 LEU A N 1
ATOM 1350 C CA . LEU A 1 187 ? 103.888 76.769 242.014 1.00 21.50 175 LEU A CA 1
ATOM 1351 C C . LEU A 1 187 ? 102.720 77.067 241.083 1.00 20.17 175 LEU A C 1
ATOM 1352 O O . LEU A 1 187 ? 102.337 78.235 240.919 1.00 23.18 175 LEU A O 1
ATOM 1357 N N . ASP A 1 188 ? 102.111 76.037 240.518 1.00 22.80 176 ASP A N 1
ATOM 1358 C CA . ASP A 1 188 ? 101.022 76.207 239.571 1.00 22.49 176 ASP A CA 1
ATOM 1359 C C . ASP A 1 188 ? 99.937 77.130 240.166 1.00 23.95 176 ASP A C 1
ATOM 1360 O O . ASP A 1 188 ? 99.590 78.173 239.575 1.00 23.17 176 ASP A O 1
ATOM 1365 N N . GLY A 1 189 ? 99.448 76.781 241.361 1.00 23.65 177 GLY A N 1
ATOM 1366 C CA . GLY A 1 189 ? 98.428 77.552 242.046 1.00 23.43 177 GLY A CA 1
ATOM 1367 C C . GLY A 1 189 ? 98.840 78.884 242.615 1.00 22.32 177 GLY A C 1
ATOM 1368 O O . GLY A 1 189 ? 98.004 79.594 243.174 1.00 23.22 177 GLY A O 1
ATOM 1369 N N . TYR A 1 190 ? 100.122 79.190 242.537 1.00 20.00 178 TYR A N 1
ATOM 1370 C CA . TYR A 1 190 ? 100.706 80.449 242.995 1.00 20.74 178 TYR A CA 1
ATOM 1371 C C . TYR A 1 190 ? 101.093 81.363 241.831 1.00 24.06 178 TYR A C 1
ATOM 1372 O O . TYR A 1 190 ? 101.541 82.502 242.032 1.00 25.57 178 TYR A O 1
ATOM 1381 N N . THR A 1 191 ? 100.958 80.874 240.604 1.00 23.56 179 THR A N 1
ATOM 1382 C CA . THR A 1 191 ? 101.456 81.611 239.421 1.00 22.55 179 THR A CA 1
ATOM 1383 C C . THR A 1 191 ? 100.270 81.872 238.476 1.00 22.96 179 THR A C 1
ATOM 1384 O O . THR A 1 191 ? 99.792 80.949 237.811 1.00 22.13 179 THR A O 1
ATOM 1388 N N . PRO A 1 192 ? 99.798 83.113 238.409 1.00 24.83 180 PRO A N 1
ATOM 1389 C CA . PRO A 1 192 ? 98.610 83.414 237.598 1.00 25.09 180 PRO A CA 1
ATOM 1390 C C . PRO A 1 192 ? 98.779 83.054 236.129 1.00 25.76 180 PRO A C 1
ATOM 1391 O O . PRO A 1 192 ? 99.880 83.189 235.542 1.00 23.60 180 PRO A O 1
ATOM 1395 N N . THR A 1 193 ? 97.695 82.600 235.521 1.00 25.27 181 THR A N 1
ATOM 1396 C CA . THR A 1 193 ? 97.772 82.114 234.168 1.00 31.30 181 THR A CA 1
ATOM 1397 C C . THR A 1 193 ? 98.167 83.217 233.196 1.00 31.40 181 THR A C 1
ATOM 1398 O O . THR A 1 193 ? 98.774 82.931 232.166 1.00 31.47 181 THR A O 1
ATOM 1402 N N . ASN A 1 194 ? 97.883 84.470 233.528 1.00 31.90 182 ASN A N 1
ATOM 1403 C CA A ASN A 1 194 ? 98.220 85.601 232.657 0.70 34.84 182 ASN A CA 1
ATOM 1404 C CA B ASN A 1 194 ? 98.257 85.540 232.601 0.30 32.94 182 ASN A CA 1
ATOM 1405 C C . ASN A 1 194 ? 99.561 86.249 232.981 1.00 33.36 182 ASN A C 1
ATOM 1406 O O . ASN A 1 194 ? 99.897 87.300 232.428 1.00 35.43 182 ASN A O 1
ATOM 1415 N N . SER A 1 195 ? 100.334 85.646 233.871 1.00 28.92 183 SER A N 1
ATOM 1416 C CA . SER A 1 195 ? 101.604 86.255 234.306 1.00 27.20 183 SER A CA 1
ATOM 1417 C C . SER A 1 195 ? 102.764 85.900 233.354 1.00 26.33 183 SER A C 1
ATOM 1418 O O . SER A 1 195 ? 102.704 84.921 232.601 1.00 23.75 183 SER A O 1
ATOM 1421 N N . LEU A 1 196 ? 103.817 86.696 233.382 1.00 25.35 184 LEU A N 1
ATOM 1422 C CA . LEU A 1 196 ? 104.848 86.621 232.328 1.00 27.01 184 LEU A CA 1
ATOM 1423 C C . LEU A 1 196 ? 105.654 85.323 232.279 1.00 25.29 184 LEU A C 1
ATOM 1424 O O . LEU A 1 196 ? 106.124 84.911 231.200 1.00 25.30 184 LEU A O 1
ATOM 1429 N N . TYR A 1 197 ? 105.854 84.693 233.435 1.00 24.36 185 TYR A N 1
ATOM 1430 C CA . TYR A 1 197 ? 106.598 83.447 233.503 1.00 23.08 185 TYR A CA 1
ATOM 1431 C C . TYR A 1 197 ? 105.697 82.245 233.731 1.00 21.78 185 TYR A C 1
ATOM 1432 O O . TYR A 1 197 ? 106.176 81.171 234.077 1.00 21.34 185 TYR A O 1
ATOM 1441 N N . ARG A 1 198 ? 104.425 82.382 233.419 1.00 21.53 186 ARG A N 1
ATOM 1442 C CA . ARG A 1 198 ? 103.506 81.232 233.500 1.00 23.01 186 ARG A CA 1
ATOM 1443 C C . ARG A 1 198 ? 103.987 80.069 232.638 1.00 26.69 186 ARG A C 1
ATOM 1444 O O . ARG A 1 198 ? 103.811 78.890 233.004 1.00 22.26 186 ARG A O 1
ATOM 1452 N N . PHE A 1 199 ? 104.621 80.384 231.509 1.00 23.99 187 PHE A N 1
ATOM 1453 C CA . PHE A 1 199 ? 105.177 79.348 230.633 1.00 23.83 187 PHE A CA 1
ATOM 1454 C C . PHE A 1 199 ? 106.069 78.344 231.371 1.00 23.34 187 PHE A C 1
ATOM 1455 O O . PHE A 1 199 ? 106.160 77.174 230.977 1.00 25.76 187 PHE A O 1
ATOM 1463 N N . TRP A 1 200 ? 106.752 78.794 232.431 1.00 24.58 188 TRP A N 1
ATOM 1464 C CA . TRP A 1 200 ? 107.640 77.921 233.203 1.00 23.35 188 TRP A CA 1
ATOM 1465 C C . TRP A 1 200 ? 106.847 76.750 233.800 1.00 24.52 188 TRP A C 1
ATOM 1466 O O . TRP A 1 200 ? 107.301 75.608 233.745 1.00 22.93 188 TRP A O 1
ATOM 1477 N N . ILE A 1 201 ? 105.657 77.047 234.331 1.00 24.03 189 ILE A N 1
ATOM 1478 C CA . ILE A 1 201 ? 104.772 76.040 234.905 1.00 22.46 189 ILE A CA 1
ATOM 1479 C C . ILE A 1 201 ? 104.335 75.070 233.824 1.00 23.58 189 ILE A C 1
ATOM 1480 O O . ILE A 1 201 ? 104.401 73.869 234.006 1.00 24.74 189 ILE A O 1
ATOM 1485 N N . GLU A 1 202 ? 103.930 75.613 232.682 1.00 24.74 190 GLU A N 1
ATOM 1486 C CA . GLU A 1 202 ? 103.408 74.785 231.595 1.00 27.40 190 GLU A CA 1
ATOM 1487 C C . GLU A 1 202 ? 104.469 73.882 231.010 1.00 27.58 190 GLU A C 1
ATOM 1488 O O . GLU A 1 202 ? 104.173 72.748 230.674 1.00 26.72 190 GLU A O 1
ATOM 1494 N N . TRP A 1 203 ? 105.692 74.389 230.853 1.00 26.68 191 TRP A N 1
ATOM 1495 C CA . TRP A 1 203 ? 106.769 73.601 230.237 1.00 29.44 191 TRP A CA 1
ATOM 1496 C C . TRP A 1 203 ? 107.362 72.554 231.135 1.00 27.95 191 TRP A C 1
ATOM 1497 O O . TRP A 1 203 ? 107.903 71.579 230.636 1.00 26.84 191 TRP A O 1
ATOM 1508 N N . ASN A 1 204 ? 107.298 72.764 232.448 1.00 27.06 192 ASN A N 1
ATOM 1509 C CA . ASN A 1 204 ? 107.925 71.859 233.405 1.00 29.01 192 ASN A CA 1
ATOM 1510 C C . ASN A 1 204 ? 106.981 71.006 234.205 1.00 30.92 192 ASN A C 1
ATOM 1511 O O . ASN A 1 204 ? 107.375 70.003 234.773 1.00 34.76 192 ASN A O 1
ATOM 1516 N N . GLY A 1 205 ? 105.723 71.373 234.259 1.00 28.51 193 GLY A N 1
ATOM 1517 C CA . GLY A 1 205 ? 104.818 70.688 235.132 1.00 29.72 193 GLY A CA 1
ATOM 1518 C C . GLY A 1 205 ? 104.147 69.502 234.489 1.00 31.67 193 GLY A C 1
ATOM 1519 O O . GLY A 1 205 ? 104.457 69.138 233.358 1.00 33.06 193 GLY A O 1
ATOM 1520 N N . GLY A 1 206 ? 103.225 68.912 235.230 1.00 31.49 194 GLY A N 1
ATOM 1521 C CA . GLY A 1 206 ? 102.519 67.690 234.814 1.00 31.17 194 GLY A CA 1
ATOM 1522 C C . GLY A 1 206 ? 103.173 66.452 235.415 1.00 31.00 194 GLY A C 1
ATOM 1523 O O . GLY A 1 206 ? 103.923 66.542 236.394 1.00 31.81 194 GLY A O 1
ATOM 1524 N N . THR A 1 207 ? 102.890 65.288 234.838 1.00 27.84 195 THR A N 1
ATOM 1525 C CA . THR A 1 207 ? 103.357 64.030 235.396 1.00 29.10 195 THR A CA 1
ATOM 1526 C C . THR A 1 207 ? 104.849 63.852 235.067 1.00 28.25 195 THR A C 1
ATOM 1527 O O . THR A 1 207 ? 105.231 63.950 233.912 1.00 29.20 195 THR A O 1
ATOM 1531 N N . PRO A 1 208 ? 105.699 63.638 236.083 1.00 28.76 196 PRO A N 1
ATOM 1532 C CA . PRO A 1 208 ? 107.146 63.488 235.857 1.00 29.48 196 PRO A CA 1
ATOM 1533 C C . PRO A 1 208 ? 107.515 62.080 235.371 1.00 28.34 196 PRO A C 1
ATOM 1534 O O . PRO A 1 208 ? 108.185 61.328 236.075 1.00 26.10 196 PRO A O 1
ATOM 1538 N N . ASN A 1 209 ? 107.062 61.745 234.176 1.00 28.57 197 ASN A N 1
ATOM 1539 C CA A ASN A 1 209 ? 107.205 60.378 233.677 0.70 29.33 197 ASN A CA 1
ATOM 1540 C CA B ASN A 1 209 ? 107.206 60.391 233.639 0.30 27.67 197 ASN A CA 1
ATOM 1541 C C . ASN A 1 209 ? 108.657 59.968 233.424 1.00 28.28 197 ASN A C 1
ATOM 1542 O O . ASN A 1 209 ? 108.998 58.812 233.609 1.00 28.14 197 ASN A O 1
ATOM 1549 N N . GLY A 1 210 ? 109.514 60.913 233.036 1.00 27.15 198 GLY A N 1
ATOM 1550 C CA . GLY A 1 210 ? 110.936 60.632 232.902 1.00 25.44 198 GLY A CA 1
ATOM 1551 C C . GLY A 1 210 ? 111.587 60.216 234.193 1.00 26.79 198 GLY A C 1
ATOM 1552 O O . GLY A 1 210 ? 112.367 59.245 234.255 1.00 24.15 198 GLY A O 1
ATOM 1553 N N . ALA A 1 211 ? 111.265 60.946 235.261 1.00 27.46 199 ALA A N 1
ATOM 1554 C CA . ALA A 1 211 ? 111.765 60.600 236.586 1.00 26.05 199 ALA A CA 1
ATOM 1555 C C . ALA A 1 211 ? 111.261 59.246 237.055 1.00 25.61 199 ALA A C 1
ATOM 1556 O O . ALA A 1 211 ? 112.045 58.443 237.552 1.00 25.90 199 ALA A O 1
ATOM 1558 N N . TYR A 1 212 ? 109.956 58.992 236.909 1.00 25.23 200 TYR A N 1
ATOM 1559 C CA . TYR A 1 212 ? 109.383 57.713 237.308 1.00 24.81 200 TYR A CA 1
ATOM 1560 C C . TYR A 1 212 ? 110.025 56.564 236.548 1.00 24.07 200 TYR A C 1
ATOM 1561 O O . TYR A 1 212 ? 110.385 55.550 237.134 1.00 24.12 200 TYR A O 1
ATOM 1570 N N . GLN A 1 213 ? 110.198 56.757 235.249 1.00 25.17 201 GLN A N 1
ATOM 1571 C CA . GLN A 1 213 ? 110.843 55.757 234.377 1.00 24.58 201 GLN A CA 1
ATOM 1572 C C . GLN A 1 213 ? 112.241 55.415 234.889 1.00 25.21 201 GLN A C 1
ATOM 1573 O O . GLN A 1 213 ? 112.609 54.246 234.973 1.00 25.99 201 GLN A O 1
ATOM 1587 N N . GLY A 1 215 ? 113.443 55.971 237.952 1.00 26.08 203 GLY A N 1
ATOM 1588 C CA . GLY A 1 215 ? 113.234 55.314 239.245 1.00 27.20 203 GLY A CA 1
ATOM 1589 C C . GLY A 1 215 ? 112.894 53.848 239.108 1.00 25.85 203 GLY A C 1
ATOM 1590 O O . GLY A 1 215 ? 113.338 53.036 239.910 1.00 27.78 203 GLY A O 1
ATOM 1591 N N . ASN A 1 216 ? 112.114 53.503 238.084 1.00 27.01 204 ASN A N 1
ATOM 1592 C CA . ASN A 1 216 ? 111.743 52.109 237.862 1.00 27.93 204 ASN A CA 1
ATOM 1593 C C . ASN A 1 216 ? 112.903 51.289 237.339 1.00 28.71 204 ASN A C 1
ATOM 1594 O O . ASN A 1 216 ? 112.990 50.106 237.604 1.00 29.45 204 ASN A O 1
ATOM 1607 N N . LEU A 1 218 ? 116.094 52.126 238.143 1.00 27.05 206 LEU A N 1
ATOM 1608 C CA . LEU A 1 218 ? 116.930 52.063 239.343 1.00 28.85 206 LEU A CA 1
ATOM 1609 C C . LEU A 1 218 ? 116.511 50.923 240.276 1.00 27.27 206 LEU A C 1
ATOM 1610 O O . LEU A 1 218 ? 117.345 50.203 240.822 1.00 27.40 206 LEU A O 1
ATOM 1615 N N . GLU A 1 219 ? 115.214 50.784 240.473 1.00 28.17 207 GLU A N 1
ATOM 1616 C CA . GLU A 1 219 ? 114.687 49.778 241.382 1.00 29.28 207 GLU A CA 1
ATOM 1617 C C . GLU A 1 219 ? 115.141 48.349 241.009 1.00 29.23 207 GLU A C 1
ATOM 1618 O O . GLU A 1 219 ? 115.369 47.510 241.883 1.00 29.36 207 GLU A O 1
ATOM 1624 N N . GLN A 1 220 ? 115.310 48.084 239.722 1.00 28.75 208 GLN A N 1
ATOM 1625 C CA . GLN A 1 220 ? 115.782 46.787 239.278 1.00 27.97 208 GLN A CA 1
ATOM 1626 C C . GLN A 1 220 ? 117.248 46.481 239.642 1.00 28.78 208 GLN A C 1
ATOM 1627 O O . GLN A 1 220 ? 117.656 45.336 239.602 1.00 30.63 208 GLN A O 1
ATOM 1633 N N . TYR A 1 221 ? 118.027 47.509 240.004 1.00 28.11 209 TYR A N 1
ATOM 1634 C CA . TYR A 1 221 ? 119.432 47.385 240.405 1.00 29.04 209 TYR A CA 1
ATOM 1635 C C . TYR A 1 221 ? 119.675 47.729 241.874 1.00 29.75 209 TYR A C 1
ATOM 1636 O O . TYR A 1 221 ? 120.818 47.870 242.327 1.00 31.13 209 TYR A O 1
ATOM 1645 N N . ARG A 1 222 ? 118.598 47.806 242.636 1.00 31.64 210 ARG A N 1
ATOM 1646 C CA . ARG A 1 222 ? 118.662 48.253 244.007 1.00 32.71 210 ARG A CA 1
ATOM 1647 C C . ARG A 1 222 ? 119.559 47.349 244.884 1.00 36.94 210 ARG A C 1
ATOM 1648 O O . ARG A 1 222 ? 120.281 47.824 245.763 1.00 38.40 210 ARG A O 1
ATOM 1656 N N . ASP A 1 223 ? 119.505 46.056 244.627 1.00 37.92 211 ASP A N 1
ATOM 1657 C CA A ASP A 1 223 ? 120.322 45.079 245.338 0.70 40.63 211 ASP A CA 1
ATOM 1658 C CA B ASP A 1 223 ? 120.329 45.102 245.367 0.30 39.03 211 ASP A CA 1
ATOM 1659 C C . ASP A 1 223 ? 121.806 45.189 244.952 1.00 40.06 211 ASP A C 1
ATOM 1660 O O . ASP A 1 223 ? 122.670 44.654 245.621 1.00 41.81 211 ASP A O 1
ATOM 1667 N N . LYS A 1 224 ? 122.088 45.890 243.862 1.00 41.88 212 LYS A N 1
ATOM 1668 C CA . LYS A 1 224 ? 123.454 46.075 243.345 1.00 43.32 212 LYS A CA 1
ATOM 1669 C C . LYS A 1 224 ? 124.158 47.289 243.959 1.00 44.17 212 LYS A C 1
ATOM 1670 O O . LYS A 1 224 ? 125.348 47.507 243.691 1.00 46.59 212 LYS A O 1
ATOM 1674 N N . ILE A 1 225 ? 123.451 48.095 244.749 1.00 40.66 213 ILE A N 1
ATOM 1675 C CA . ILE A 1 225 ? 124.086 49.289 245.289 1.00 38.47 213 ILE A CA 1
ATOM 1676 C C . ILE A 1 225 ? 123.922 49.458 246.791 1.00 34.04 213 ILE A C 1
ATOM 1677 O O . ILE A 1 225 ? 123.107 48.798 247.437 1.00 33.72 213 ILE A O 1
ATOM 1682 N N . ASP A 1 226 ? 124.733 50.377 247.302 1.00 31.29 214 ASP A N 1
ATOM 1683 C CA . ASP A 1 226 ? 124.812 50.731 248.689 1.00 31.61 214 ASP A CA 1
ATOM 1684 C C . ASP A 1 226 ? 123.852 51.879 248.845 1.00 30.29 214 ASP A C 1
ATOM 1685 O O . ASP A 1 226 ? 124.088 52.957 248.315 1.00 28.99 214 ASP A O 1
ATOM 1690 N N . GLU A 1 227 ? 122.771 51.662 249.570 1.00 30.34 215 GLU A N 1
ATOM 1691 C CA . GLU A 1 227 ? 121.722 52.685 249.665 1.00 31.45 215 GLU A CA 1
ATOM 1692 C C . GLU A 1 227 ? 122.183 53.943 250.399 1.00 31.39 215 GLU A C 1
ATOM 1693 O O . GLU A 1 227 ? 121.727 55.029 250.070 1.00 32.03 215 GLU A O 1
ATOM 1699 N N . ASP A 1 228 ? 123.111 53.818 251.343 1.00 30.79 216 ASP A N 1
ATOM 1700 C CA . ASP A 1 228 ? 123.664 55.001 252.029 1.00 30.90 216 ASP A CA 1
ATOM 1701 C C . ASP A 1 228 ? 124.477 55.879 251.081 1.00 29.91 216 ASP A C 1
ATOM 1702 O O . ASP A 1 228 ? 124.436 57.092 251.159 1.00 30.09 216 ASP A O 1
ATOM 1707 N N . LYS A 1 229 ? 125.261 55.248 250.222 1.00 27.08 217 LYS A N 1
ATOM 1708 C CA . LYS A 1 229 ? 125.983 55.984 249.179 1.00 29.49 217 LYS A CA 1
ATOM 1709 C C . LYS A 1 229 ? 125.015 56.628 248.196 1.00 27.71 217 LYS A C 1
ATOM 1710 O O . LYS A 1 229 ? 125.216 57.762 247.779 1.00 27.72 217 LYS A O 1
ATOM 1714 N N . ALA A 1 230 ? 123.972 55.903 247.806 1.00 25.80 218 ALA A N 1
ATOM 1715 C CA . ALA A 1 230 ? 122.941 56.498 246.963 1.00 23.50 218 ALA A CA 1
ATOM 1716 C C . ALA A 1 230 ? 122.314 57.784 247.565 1.00 25.88 218 ALA A C 1
ATOM 1717 O O . ALA A 1 230 ? 122.132 58.783 246.870 1.00 23.45 218 ALA A O 1
ATOM 1719 N N . VAL A 1 231 ? 122.016 57.756 248.851 1.00 25.42 219 VAL A N 1
ATOM 1720 C CA . VAL A 1 231 ? 121.483 58.922 249.545 1.00 26.68 219 VAL A CA 1
ATOM 1721 C C . VAL A 1 231 ? 122.471 60.080 249.519 1.00 25.49 219 VAL A C 1
ATOM 1722 O O . VAL A 1 231 ? 122.095 61.231 249.282 1.00 27.19 219 VAL A O 1
ATOM 1726 N N . GLU A 1 232 ? 123.728 59.803 249.791 1.00 26.51 220 GLU A N 1
ATOM 1727 C CA . GLU A 1 232 ? 124.757 60.837 249.722 1.00 29.02 220 GLU A CA 1
ATOM 1728 C C . GLU A 1 232 ? 124.820 61.494 248.337 1.00 27.72 220 GLU A C 1
ATOM 1729 O O . GLU A 1 232 ? 124.954 62.724 248.209 1.00 27.58 220 GLU A O 1
ATOM 1735 N N . ILE A 1 233 ? 124.774 60.673 247.298 1.00 24.99 221 ILE A N 1
ATOM 1736 C CA . ILE A 1 233 ? 124.881 61.161 245.934 1.00 24.79 221 ILE A CA 1
ATOM 1737 C C . ILE A 1 233 ? 123.651 61.977 245.550 1.00 25.55 221 ILE A C 1
ATOM 1738 O O . ILE A 1 233 ? 123.771 63.068 245.030 1.00 23.12 221 ILE A O 1
ATOM 1743 N N . PHE A 1 234 ? 122.461 61.467 245.857 1.00 25.56 222 PHE A N 1
ATOM 1744 C CA . PHE A 1 234 ? 121.226 62.185 245.533 1.00 23.96 222 PHE A CA 1
ATOM 1745 C C . PHE A 1 234 ? 121.152 63.512 246.276 1.00 25.29 222 PHE A C 1
ATOM 1746 O O . PHE A 1 234 ? 120.760 64.526 245.698 1.00 25.96 222 PHE A O 1
ATOM 1754 N N . ASN A 1 235 ? 121.493 63.484 247.561 1.00 23.37 223 ASN A N 1
ATOM 1755 C CA . ASN A 1 235 ? 121.538 64.691 248.382 1.00 26.67 223 ASN A CA 1
ATOM 1756 C C . ASN A 1 235 ? 122.531 65.739 247.869 1.00 25.86 223 ASN A C 1
ATOM 1757 O O . ASN A 1 235 ? 122.259 66.933 247.929 1.00 25.51 223 ASN A O 1
ATOM 1762 N N . THR A 1 236 ? 123.681 65.289 247.387 1.00 25.82 224 THR A N 1
ATOM 1763 C CA . THR A 1 236 ? 124.654 66.205 246.782 1.00 23.60 224 THR A CA 1
ATOM 1764 C C . THR A 1 236 ? 124.096 66.897 245.537 1.00 23.37 224 THR A C 1
ATOM 1765 O O . THR A 1 236 ? 124.241 68.131 245.385 1.00 25.14 224 THR A O 1
ATOM 1769 N N . ALA A 1 237 ? 123.476 66.123 244.648 1.00 22.80 225 ALA A N 1
ATOM 1770 C CA . ALA A 1 237 ? 122.872 66.698 243.461 1.00 23.50 225 ALA A CA 1
ATOM 1771 C C . ALA A 1 237 ? 121.751 67.673 243.843 1.00 23.65 225 ALA A C 1
ATOM 1772 O O . ALA A 1 237 ? 121.660 68.749 243.262 1.00 22.82 225 ALA A O 1
ATOM 1782 N N . ASN A 1 239 ? 121.476 69.386 246.594 1.00 24.20 227 ASN A N 1
ATOM 1783 C CA A ASN A 1 239 ? 122.129 70.561 247.135 0.70 25.18 227 ASN A CA 1
ATOM 1784 C CA B ASN A 1 239 ? 122.125 70.567 247.138 0.30 24.39 227 ASN A CA 1
ATOM 1785 C C . ASN A 1 239 ? 122.703 71.453 246.038 1.00 24.32 227 ASN A C 1
ATOM 1786 O O . ASN A 1 239 ? 122.643 72.683 246.124 1.00 24.98 227 ASN A O 1
ATOM 1795 N N . TYR A 1 240 ? 123.208 70.850 244.986 1.00 23.45 228 TYR A N 1
ATOM 1796 C CA . TYR A 1 240 ? 123.655 71.654 243.831 1.00 21.83 228 TYR A CA 1
ATOM 1797 C C . TYR A 1 240 ? 122.513 72.360 243.124 1.00 23.14 228 TYR A C 1
ATOM 1798 O O . TYR A 1 240 ? 122.683 73.499 242.686 1.00 23.60 228 TYR A O 1
ATOM 1807 N N . GLU A 1 241 ? 121.350 71.724 243.007 1.00 23.92 229 GLU A N 1
ATOM 1808 C CA . GLU A 1 241 ? 120.197 72.395 242.392 1.00 24.34 229 GLU A CA 1
ATOM 1809 C C . GLU A 1 241 ? 119.912 73.655 243.216 1.00 22.97 229 GLU A C 1
ATOM 1810 O O . GLU A 1 241 ? 119.719 74.733 242.674 1.00 23.94 229 GLU A O 1
ATOM 1816 N N . LEU A 1 242 ? 119.914 73.510 244.522 1.00 23.02 230 LEU A N 1
ATOM 1817 C CA . LEU A 1 242 ? 119.665 74.651 245.407 1.00 24.55 230 LEU A CA 1
ATOM 1818 C C . LEU A 1 242 ? 120.704 75.765 245.238 1.00 24.69 230 LEU A C 1
ATOM 1819 O O . LEU A 1 242 ? 120.367 76.961 245.091 1.00 24.10 230 LEU A O 1
ATOM 1824 N N . LYS A 1 243 ? 121.961 75.375 245.197 1.00 21.70 231 LYS A N 1
ATOM 1825 C CA . LYS A 1 243 ? 123.027 76.363 245.028 1.00 22.32 231 LYS A CA 1
ATOM 1826 C C . LYS A 1 243 ? 122.930 77.104 243.707 1.00 23.95 231 LYS A C 1
ATOM 1827 O O . LYS A 1 243 ? 123.108 78.309 243.655 1.00 22.97 231 LYS A O 1
ATOM 1833 N N . VAL A 1 244 ? 122.678 76.363 242.626 1.00 21.84 232 VAL A N 1
ATOM 1834 C CA . VAL A 1 244 ? 122.481 76.953 241.288 1.00 23.51 232 VAL A CA 1
ATOM 1835 C C . VAL A 1 244 ? 121.316 77.953 241.262 1.00 25.23 232 VAL A C 1
ATOM 1836 O O . VAL A 1 244 ? 121.472 79.101 240.762 1.00 24.17 232 VAL A O 1
ATOM 1840 N N . PHE A 1 245 ? 120.158 77.525 241.755 1.00 23.39 233 PHE A N 1
ATOM 1841 C CA . PHE A 1 245 ? 119.000 78.430 241.771 1.00 22.91 233 PHE A CA 1
ATOM 1842 C C . PHE A 1 245 ? 119.254 79.624 242.685 1.00 22.02 233 PHE A C 1
ATOM 1843 O O . PHE A 1 245 ? 118.815 80.739 242.389 1.00 25.30 233 PHE A O 1
ATOM 1851 N N . THR A 1 246 ? 119.979 79.420 243.778 1.00 23.50 234 THR A N 1
ATOM 1852 C CA . THR A 1 246 ? 120.296 80.521 244.673 1.00 23.73 234 THR A CA 1
ATOM 1853 C C . THR A 1 246 ? 121.186 81.560 244.004 1.00 27.05 234 THR A C 1
ATOM 1854 O O . THR A 1 246 ? 120.947 82.777 244.128 1.00 24.69 234 THR A O 1
ATOM 1858 N N . SER A 1 247 ? 122.200 81.091 243.281 1.00 25.27 235 SER A N 1
ATOM 1859 C CA . SER A 1 247 ? 123.192 82.004 242.695 1.00 26.97 235 SER A CA 1
ATOM 1860 C C . SER A 1 247 ? 122.675 82.671 241.405 1.00 27.32 235 SER A C 1
ATOM 1861 O O . SER A 1 247 ? 123.197 83.713 240.957 1.00 27.58 235 SER A O 1
ATOM 1864 N N . SER A 1 248 ? 121.622 82.106 240.834 1.00 26.02 236 SER A N 1
ATOM 1865 C CA . SER A 1 248 ? 121.077 82.568 239.560 1.00 28.02 236 SER A CA 1
ATOM 1866 C C . SER A 1 248 ? 120.662 84.025 239.551 1.00 27.25 236 SER A C 1
ATOM 1867 O O . SER A 1 248 ? 120.745 84.690 238.511 1.00 29.33 236 SER A O 1
ATOM 1870 N N . THR A 1 249 ? 120.227 84.529 240.692 1.00 27.27 237 THR A N 1
ATOM 1871 C CA . THR A 1 249 ? 119.697 85.888 240.759 1.00 29.16 237 THR A CA 1
ATOM 1872 C C . THR A 1 249 ? 120.715 86.867 241.319 1.00 34.02 237 THR A C 1
ATOM 1873 O O . THR A 1 249 ? 120.403 88.052 241.487 1.00 34.25 237 THR A O 1
ATOM 1877 N N . ILE A 1 250 ? 121.911 86.374 241.619 1.00 34.11 238 ILE A N 1
ATOM 1878 C CA . ILE A 1 250 ? 123.007 87.238 242.023 1.00 39.96 238 ILE A CA 1
ATOM 1879 C C . ILE A 1 250 ? 123.801 87.555 240.760 1.00 44.65 238 ILE A C 1
ATOM 1880 O O . ILE A 1 250 ? 124.620 86.757 240.315 1.00 45.41 238 ILE A O 1
ATOM 1885 N N . LEU A 1 251 ? 123.493 88.692 240.148 1.00 52.78 239 LEU A N 1
ATOM 1886 C CA . LEU A 1 251 ? 124.125 89.086 238.878 1.00 58.96 239 LEU A CA 1
ATOM 1887 C C . LEU A 1 251 ? 125.341 90.005 239.137 1.00 64.08 239 LEU A C 1
ATOM 1888 O O . LEU A 1 251 ? 126.031 90.422 238.206 1.00 64.41 239 LEU A O 1
ATOM 1893 N N . THR A 1 252 ? 125.587 90.291 240.416 1.00 70.12 240 THR A N 1
ATOM 1894 C CA . THR A 1 252 ? 126.855 90.857 240.888 1.00 73.52 240 THR A CA 1
ATOM 1895 C C . THR A 1 252 ? 128.053 90.028 240.434 1.00 75.02 240 THR A C 1
ATOM 1896 O O . THR A 1 252 ? 128.305 88.943 240.968 1.00 77.33 240 THR A O 1
ATOM 1899 N N . ARG B 1 22 ? 127.175 97.228 232.522 1.00 67.80 10 ARG B N 1
ATOM 1900 C CA . ARG B 1 22 ? 125.694 97.318 232.250 1.00 65.71 10 ARG B CA 1
ATOM 1901 C C . ARG B 1 22 ? 125.357 98.465 231.284 1.00 61.06 10 ARG B C 1
ATOM 1902 O O . ARG B 1 22 ? 124.724 98.204 230.262 1.00 62.29 10 ARG B O 1
ATOM 1910 N N . LYS B 1 23 ? 125.759 99.709 231.603 1.00 53.92 11 LYS B N 1
ATOM 1911 C CA . LYS B 1 23 ? 125.520 100.849 230.685 1.00 49.13 11 LYS B CA 1
ATOM 1912 C C . LYS B 1 23 ? 126.106 100.526 229.331 1.00 42.33 11 LYS B C 1
ATOM 1913 O O . LYS B 1 23 ? 127.290 100.258 229.197 1.00 40.93 11 LYS B O 1
ATOM 1919 N N . ARG B 1 24 ? 125.262 100.494 228.319 1.00 35.52 12 ARG B N 1
ATOM 1920 C CA . ARG B 1 24 ? 125.719 100.060 227.043 1.00 33.85 12 ARG B CA 1
ATOM 1921 C C . ARG B 1 24 ? 126.346 101.261 226.346 1.00 34.08 12 ARG B C 1
ATOM 1922 O O . ARG B 1 24 ? 125.634 102.090 225.790 1.00 35.01 12 ARG B O 1
ATOM 1930 N N . THR B 1 25 ? 127.678 101.337 226.368 1.00 30.45 13 THR B N 1
ATOM 1931 C CA . THR B 1 25 ? 128.412 102.366 225.623 1.00 28.32 13 THR B CA 1
ATOM 1932 C C . THR B 1 25 ? 129.670 101.747 225.031 1.00 27.02 13 THR B C 1
ATOM 1933 O O . THR B 1 25 ? 130.290 100.872 225.649 1.00 27.43 13 THR B O 1
ATOM 1937 N N . PHE B 1 26 ? 130.011 102.199 223.832 1.00 27.50 14 PHE B N 1
ATOM 1938 C CA . PHE B 1 26 ? 131.267 101.862 223.180 1.00 28.09 14 PHE B CA 1
ATOM 1939 C C . PHE B 1 26 ? 132.134 103.090 222.980 1.00 27.50 14 PHE B C 1
ATOM 1940 O O . PHE B 1 26 ? 133.083 103.051 222.212 1.00 26.99 14 PHE B O 1
ATOM 1948 N N . ALA B 1 27 ? 131.837 104.173 223.693 1.00 26.51 15 ALA B N 1
ATOM 1949 C CA . ALA B 1 27 ? 132.628 105.391 223.542 1.00 28.07 15 ALA B CA 1
ATOM 1950 C C . ALA B 1 27 ? 134.065 105.141 223.991 1.00 26.84 15 ALA B C 1
ATOM 1951 O O . ALA B 1 27 ? 134.340 104.234 224.775 1.00 25.13 15 ALA B O 1
ATOM 1953 N N . ILE B 1 28 ? 134.993 105.945 223.496 1.00 26.74 16 ILE B N 1
ATOM 1954 C CA . ILE B 1 28 ? 136.345 105.900 224.014 1.00 24.71 16 ILE B CA 1
ATOM 1955 C C . ILE B 1 28 ? 136.358 106.862 225.200 1.00 26.81 16 ILE B C 1
ATOM 1956 O O . ILE B 1 28 ? 136.007 108.035 225.044 1.00 27.60 16 ILE B O 1
ATOM 1961 N N . PRO B 1 29 ? 136.730 106.364 226.393 1.00 26.99 17 PRO B N 1
ATOM 1962 C CA . PRO B 1 29 ? 136.724 107.219 227.574 1.00 29.76 17 PRO B CA 1
ATOM 1963 C C . PRO B 1 29 ? 137.861 108.236 227.517 1.00 29.75 17 PRO B C 1
ATOM 1964 O O . PRO B 1 29 ? 138.842 108.066 226.759 1.00 29.84 17 PRO B O 1
ATOM 1968 N N . ALA B 1 30 ? 137.728 109.301 228.300 1.00 34.61 18 ALA B N 1
ATOM 1969 C CA . ALA B 1 30 ? 138.698 110.403 228.296 1.00 36.19 18 ALA B CA 1
ATOM 1970 C C . ALA B 1 30 ? 140.118 109.925 228.551 1.00 35.92 18 ALA B C 1
ATOM 1971 O O . ALA B 1 30 ? 141.056 110.391 227.922 1.00 35.83 18 ALA B O 1
ATOM 1973 N N . SER B 1 31 ? 140.253 108.940 229.430 1.00 37.26 19 SER B N 1
ATOM 1974 C CA . SER B 1 31 ? 141.544 108.373 229.768 1.00 36.93 19 SER B CA 1
ATOM 1975 C C . SER B 1 31 ? 142.264 107.707 228.602 1.00 35.99 19 SER B C 1
ATOM 1976 O O . SER B 1 31 ? 143.474 107.547 228.652 1.00 35.33 19 SER B O 1
ATOM 1979 N N . ARG B 1 32 ? 141.526 107.287 227.570 1.00 33.50 20 ARG B N 1
ATOM 1980 C CA . ARG B 1 32 ? 142.144 106.668 226.405 1.00 33.00 20 ARG B CA 1
ATOM 1981 C C . ARG B 1 32 ? 142.132 107.574 225.176 1.00 32.64 20 ARG B C 1
ATOM 1982 O O . ARG B 1 32 ? 142.529 107.140 224.078 1.00 34.03 20 ARG B O 1
ATOM 1990 N N . LEU B 1 33 ? 141.714 108.825 225.358 1.00 30.15 21 LEU B N 1
ATOM 1991 C CA . LEU B 1 33 ? 141.877 109.830 224.305 1.00 31.95 21 LEU B CA 1
ATOM 1992 C C . LEU B 1 33 ? 143.273 110.419 224.372 1.00 33.17 21 LEU B C 1
ATOM 1993 O O . LEU B 1 33 ? 143.500 111.524 224.859 1.00 34.63 21 LEU B O 1
ATOM 1998 N N . THR B 1 34 ? 144.207 109.628 223.864 1.00 35.09 22 THR B N 1
ATOM 1999 C CA . THR B 1 34 ? 145.616 109.925 223.904 1.00 35.89 22 THR B CA 1
ATOM 2000 C C . THR B 1 34 ? 146.137 110.066 222.490 1.00 33.41 22 THR B C 1
ATOM 2001 O O . THR B 1 34 ? 145.485 109.667 221.528 1.00 30.25 22 THR B O 1
ATOM 2005 N N . GLY B 1 35 ? 147.359 110.561 222.379 1.00 32.83 23 GLY B N 1
ATOM 2006 C CA . GLY B 1 35 ? 148.018 110.678 221.093 1.00 32.53 23 GLY B CA 1
ATOM 2007 C C . GLY B 1 35 ? 147.212 111.527 220.127 1.00 31.54 23 GLY B C 1
ATOM 2008 O O . GLY B 1 35 ? 146.776 112.634 220.475 1.00 31.48 23 GLY B O 1
ATOM 2009 N N . ARG B 1 36 ? 147.001 110.986 218.922 1.00 30.32 24 ARG B N 1
ATOM 2010 C CA . ARG B 1 36 ? 146.247 111.661 217.879 1.00 31.57 24 ARG B CA 1
ATOM 2011 C C . ARG B 1 36 ? 144.786 111.886 218.268 1.00 30.65 24 ARG B C 1
ATOM 2012 O O . ARG B 1 36 ? 144.112 112.700 217.637 1.00 31.12 24 ARG B O 1
ATOM 2020 N N . LEU B 1 37 ? 144.290 111.164 219.272 1.00 29.37 25 LEU B N 1
ATOM 2021 C CA . LEU B 1 37 ? 142.887 111.269 219.675 1.00 29.54 25 LEU B CA 1
ATOM 2022 C C . LEU B 1 37 ? 142.650 112.307 220.776 1.00 27.72 25 LEU B C 1
ATOM 2023 O O . LEU B 1 37 ? 141.517 112.484 221.217 1.00 29.26 25 LEU B O 1
ATOM 2028 N N . THR B 1 38 ? 143.701 112.993 221.235 1.00 29.65 26 THR B N 1
ATOM 2029 C CA A THR B 1 38 ? 143.591 113.928 222.347 0.50 28.26 26 THR B CA 1
ATOM 2030 C CA B THR B 1 38 ? 143.547 113.893 222.378 0.50 29.76 26 THR B CA 1
ATOM 2031 C C . THR B 1 38 ? 142.432 114.909 222.175 1.00 28.89 26 THR B C 1
ATOM 2032 O O . THR B 1 38 ? 141.692 115.187 223.128 1.00 30.09 26 THR B O 1
ATOM 2039 N N . THR B 1 39 ? 142.290 115.446 220.962 1.00 28.30 27 THR B N 1
ATOM 2040 C CA . THR B 1 39 ? 141.290 116.491 220.708 1.00 28.53 27 THR B CA 1
ATOM 2041 C C . THR B 1 39 ? 139.942 115.999 220.180 1.00 29.53 27 THR B C 1
ATOM 2042 O O . THR B 1 39 ? 139.064 116.812 219.864 1.00 30.32 27 THR B O 1
ATOM 2046 N N . LEU B 1 40 ? 139.753 114.685 220.092 1.00 28.76 28 LEU B N 1
ATOM 2047 C CA . LEU B 1 40 ? 138.482 114.159 219.601 1.00 26.49 28 LEU B CA 1
ATOM 2048 C C . LEU B 1 40 ? 137.335 114.505 220.550 1.00 27.15 28 LEU B C 1
ATOM 2049 O O . LEU B 1 40 ? 137.370 114.189 221.731 1.00 26.19 28 LEU B O 1
ATOM 2054 N N . LYS B 1 41 ? 136.317 115.159 220.014 1.00 28.63 29 LYS B N 1
ATOM 2055 C CA . LYS B 1 41 ? 135.145 115.565 220.803 1.00 30.61 29 LYS B CA 1
ATOM 2056 C C . LYS B 1 41 ? 133.928 114.642 220.659 1.00 29.02 29 LYS B C 1
ATOM 2057 O O . LYS B 1 41 ? 133.754 113.965 219.640 1.00 27.81 29 LYS B O 1
ATOM 2061 N N . SER B 1 42 ? 133.071 114.681 221.678 1.00 27.67 30 SER B N 1
ATOM 2062 C CA . SER B 1 42 ? 131.818 113.906 221.722 1.00 27.06 30 SER B CA 1
ATOM 2063 C C . SER B 1 42 ? 130.586 114.799 221.683 1.00 30.34 30 SER B C 1
ATOM 2064 O O . SER B 1 42 ? 129.487 114.337 221.973 1.00 31.78 30 SER B O 1
ATOM 2067 N N . ASP B 1 43 ? 130.748 116.069 221.332 1.00 30.96 31 ASP B N 1
ATOM 2068 C CA A ASP B 1 43 ? 129.568 116.920 221.222 0.80 32.68 31 ASP B CA 1
ATOM 2069 C CA B ASP B 1 43 ? 129.625 116.990 221.168 0.20 31.35 31 ASP B CA 1
ATOM 2070 C C . ASP B 1 43 ? 128.757 116.582 219.979 1.00 31.72 31 ASP B C 1
ATOM 2071 O O . ASP B 1 43 ? 129.214 115.885 219.078 1.00 28.68 31 ASP B O 1
ATOM 2080 N N . VAL B 1 44 ? 127.517 117.050 219.962 1.00 30.31 32 VAL B N 1
ATOM 2081 C CA A VAL B 1 44 ? 126.609 116.693 218.889 0.70 31.13 32 VAL B CA 1
ATOM 2082 C CA B VAL B 1 44 ? 126.576 116.744 218.883 0.30 29.02 32 VAL B CA 1
ATOM 2083 C C . VAL B 1 44 ? 127.194 117.182 217.565 1.00 30.48 32 VAL B C 1
ATOM 2084 O O . VAL B 1 44 ? 127.661 118.302 217.466 1.00 30.16 32 VAL B O 1
ATOM 2091 N N . PRO B 1 45 ? 127.227 116.304 216.551 1.00 29.54 33 PRO B N 1
ATOM 2092 C CA . PRO B 1 45 ? 127.683 116.790 215.248 1.00 28.26 33 PRO B CA 1
ATOM 2093 C C . PRO B 1 45 ? 126.831 117.918 214.671 1.00 29.88 33 PRO B C 1
ATOM 2094 O O . PRO B 1 45 ? 125.641 118.033 214.978 1.00 26.78 33 PRO B O 1
ATOM 2098 N N . ALA B 1 46 ? 127.447 118.742 213.835 1.00 30.36 34 ALA B N 1
ATOM 2099 C CA . ALA B 1 46 ? 126.760 119.883 213.256 1.00 32.07 34 ALA B CA 1
ATOM 2100 C C . ALA B 1 46 ? 125.704 119.410 212.299 1.00 32.97 34 ALA B C 1
ATOM 2101 O O . ALA B 1 46 ? 125.751 118.285 211.781 1.00 31.20 34 ALA B O 1
ATOM 2103 N N . ALA B 1 47 ? 124.734 120.276 212.065 1.00 30.28 35 ALA B N 1
ATOM 2104 C CA . ALA B 1 47 ? 123.592 119.929 211.268 1.00 32.22 35 ALA B CA 1
ATOM 2105 C C . ALA B 1 47 ? 123.975 119.482 209.862 1.00 32.71 35 ALA B C 1
ATOM 2106 O O . ALA B 1 47 ? 123.324 118.621 209.289 1.00 34.43 35 ALA B O 1
ATOM 2108 N N . ASP B 1 48 ? 125.034 120.053 209.312 1.00 29.71 36 ASP B N 1
ATOM 2109 C CA . ASP B 1 48 ? 125.457 119.709 207.958 1.00 31.79 36 ASP B CA 1
ATOM 2110 C C . ASP B 1 48 ? 126.4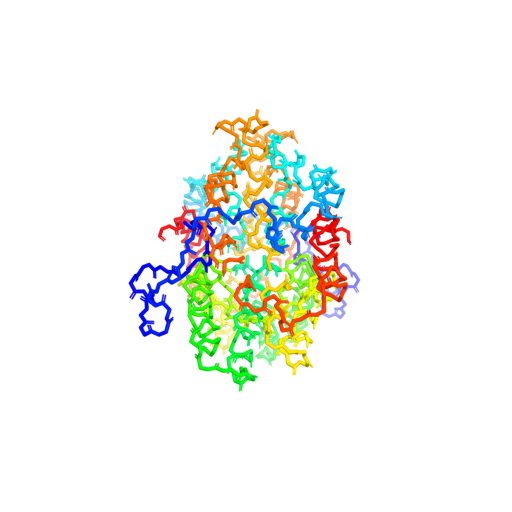37 118.518 207.906 1.00 29.55 36 ASP B C 1
ATOM 2111 O O . ASP B 1 48 ? 127.034 118.261 206.862 1.00 28.10 36 ASP B O 1
ATOM 2116 N N . SER B 1 49 ? 126.615 117.811 209.023 1.00 27.13 37 SER B N 1
ATOM 2117 C CA . SER B 1 49 ? 127.571 116.697 209.073 1.00 27.28 37 SER B CA 1
ATOM 2118 C C . SER B 1 49 ? 127.071 115.484 208.275 1.00 26.27 37 SER B C 1
ATOM 2119 O O . SER B 1 49 ? 125.869 115.305 208.034 1.00 26.86 37 SER B O 1
ATOM 2122 N N . LEU B 1 50 ? 128.009 114.636 207.888 1.00 27.04 38 LEU B N 1
ATOM 2123 C CA . LEU B 1 50 ? 127.668 113.362 207.272 1.00 27.91 38 LEU B CA 1
ATOM 2124 C C . LEU B 1 50 ? 126.841 112.522 208.238 1.00 26.27 38 LEU B C 1
ATOM 2125 O O . LEU B 1 50 ? 125.907 111.876 207.824 1.00 27.20 38 LEU B O 1
ATOM 2130 N N . PHE B 1 51 ? 127.170 112.588 209.527 1.00 26.52 39 PHE B N 1
ATOM 2131 C CA . PHE B 1 51 ? 126.451 111.860 210.584 1.00 26.91 39 PHE B CA 1
ATOM 2132 C C . PHE B 1 51 ? 124.953 112.114 210.475 1.00 27.83 39 PHE B C 1
ATOM 2133 O O . PHE B 1 51 ? 124.166 111.160 210.383 1.00 25.28 39 PHE B O 1
ATOM 2141 N N . TRP B 1 52 ? 124.532 113.386 210.467 1.00 26.39 40 TRP B N 1
ATOM 2142 C CA . TRP B 1 52 ? 123.066 113.664 210.371 1.00 24.94 40 TRP B CA 1
ATOM 2143 C C . TRP B 1 52 ? 122.484 113.373 209.000 1.00 25.76 40 TRP B C 1
ATOM 2144 O O . TRP B 1 52 ? 121.333 112.960 208.899 1.00 27.77 40 TRP B O 1
ATOM 2155 N N . LYS B 1 53 ? 123.265 113.569 207.946 1.00 26.25 41 LYS B N 1
ATOM 2156 C CA . LYS B 1 53 ? 122.836 113.183 206.613 1.00 27.98 41 LYS B CA 1
ATOM 2157 C C . LYS B 1 53 ? 122.493 111.670 206.546 1.00 26.81 41 LYS B C 1
ATOM 2158 O O . LYS B 1 53 ? 121.447 111.251 206.037 1.00 27.88 41 LYS B O 1
ATOM 2164 N N . LEU B 1 54 ? 123.365 110.855 207.113 1.00 25.17 42 LEU B N 1
ATOM 2165 C CA . LEU B 1 54 ? 123.145 109.421 207.160 1.00 26.20 42 LEU B CA 1
ATOM 2166 C C . LEU B 1 54 ? 121.902 109.063 207.977 1.00 24.01 42 LEU B C 1
ATOM 2167 O O . LEU B 1 54 ? 121.042 108.344 207.511 1.00 26.95 42 LEU B O 1
ATOM 2172 N N . TRP B 1 55 ? 121.841 109.540 209.217 1.00 26.03 43 TRP B N 1
ATOM 2173 C CA . TRP B 1 55 ? 120.721 109.249 210.080 1.00 26.97 43 TRP B CA 1
ATOM 2174 C C . TRP B 1 55 ? 119.406 109.682 209.433 1.00 28.37 43 TRP B C 1
ATOM 2175 O O . TRP B 1 55 ? 118.442 108.902 209.385 1.00 26.11 43 TRP B O 1
ATOM 2186 N N . ASN B 1 56 ? 119.354 110.925 208.951 1.00 30.61 44 ASN B N 1
ATOM 2187 C CA . ASN B 1 56 ? 118.104 111.479 208.429 1.00 30.52 44 ASN B CA 1
ATOM 2188 C C . ASN B 1 56 ? 117.610 110.622 207.287 1.00 32.55 44 ASN B C 1
ATOM 2189 O O . ASN B 1 56 ? 116.420 110.371 207.153 1.00 35.99 44 ASN B O 1
ATOM 2194 N N . GLY B 1 57 ? 118.527 110.094 206.495 1.00 30.80 45 GLY B N 1
ATOM 2195 C CA . GLY B 1 57 ? 118.146 109.263 205.389 1.00 29.99 45 GLY B CA 1
ATOM 2196 C C . GLY B 1 57 ? 117.571 107.897 205.699 1.00 31.62 45 GLY B C 1
ATOM 2197 O O . GLY B 1 57 ? 116.946 107.300 204.841 1.00 34.70 45 GLY B O 1
ATOM 2198 N N . SER B 1 58 ? 117.803 107.381 206.902 1.00 29.36 46 SER B N 1
ATOM 2199 C CA A SER B 1 58 ? 117.333 106.065 207.303 0.60 28.83 46 SER B CA 1
ATOM 2200 C CA B SER B 1 58 ? 117.301 106.058 207.277 0.40 28.59 46 SER B CA 1
ATOM 2201 C C . SER B 1 58 ? 116.203 106.174 208.336 1.00 27.99 46 SER B C 1
ATOM 2202 O O . SER B 1 58 ? 115.824 105.197 208.943 1.00 25.25 46 SER B O 1
ATOM 2207 N N . LEU B 1 59 ? 115.684 107.378 208.573 1.00 27.32 47 LEU B N 1
ATOM 2208 C CA . LEU B 1 59 ? 114.738 107.542 209.672 1.00 27.51 47 LEU B CA 1
ATOM 2209 C C . LEU B 1 59 ? 113.496 106.671 209.507 1.00 25.82 47 LEU B C 1
ATOM 2210 O O . LEU B 1 59 ? 112.944 106.182 210.502 1.00 25.15 47 LEU B O 1
ATOM 2215 N N . ASP B 1 60 ? 113.051 106.432 208.275 1.00 26.25 48 ASP B N 1
ATOM 2216 C CA A ASP B 1 60 ? 111.901 105.541 208.059 0.60 28.09 48 ASP B CA 1
ATOM 2217 C CA B ASP B 1 60 ? 111.907 105.554 208.059 0.40 26.95 48 ASP B CA 1
ATOM 2218 C C . ASP B 1 60 ? 112.191 104.143 208.602 1.00 26.40 48 ASP B C 1
ATOM 2219 O O . ASP B 1 60 ? 111.294 103.481 209.179 1.00 23.88 48 ASP B O 1
ATOM 2228 N N . THR B 1 61 ? 113.443 103.685 208.455 1.00 25.03 49 THR B N 1
ATOM 2229 C CA . THR B 1 61 ? 113.805 102.358 208.976 1.00 24.90 49 THR B CA 1
ATOM 2230 C C . THR B 1 61 ? 113.758 102.350 210.511 1.00 23.00 49 THR B C 1
ATOM 2231 O O . THR B 1 61 ? 113.277 101.390 211.148 1.00 23.69 49 THR B O 1
ATOM 2235 N N . ALA B 1 62 ? 114.254 103.430 211.121 1.00 24.24 50 ALA B N 1
ATOM 2236 C CA . ALA B 1 62 ? 114.214 103.571 212.583 1.00 23.01 50 ALA B CA 1
ATOM 2237 C C . ALA B 1 62 ? 112.778 103.495 213.113 1.00 22.77 50 ALA B C 1
ATOM 2238 O O . ALA B 1 62 ? 112.504 102.837 214.097 1.00 22.58 50 ALA B O 1
ATOM 2240 N N . VAL B 1 63 ? 111.850 104.139 212.427 1.00 24.04 51 VAL B N 1
ATOM 2241 C CA . VAL B 1 63 ? 110.455 104.086 212.819 1.00 22.84 51 VAL B CA 1
ATOM 2242 C C . VAL B 1 63 ? 109.938 102.647 212.696 1.00 21.84 51 VAL B C 1
ATOM 2243 O O . VAL B 1 63 ? 109.171 102.164 213.554 1.00 23.06 51 VAL B O 1
ATOM 2247 N N . GLN B 1 64 ? 110.359 101.912 211.671 1.00 23.05 52 GLN B N 1
ATOM 2248 C CA A GLN B 1 64 ? 109.949 100.503 211.536 0.70 25.19 52 GLN B CA 1
ATOM 2249 C CA B GLN B 1 64 ? 109.910 100.525 211.570 0.30 23.06 52 GLN B CA 1
ATOM 2250 C C . GLN B 1 64 ? 110.494 99.673 212.700 1.00 22.30 52 GLN B C 1
ATOM 2251 O O . GLN B 1 64 ? 109.843 98.722 213.168 1.00 22.11 52 GLN B O 1
ATOM 2262 N N . VAL B 1 65 ? 111.690 100.012 213.185 1.00 22.44 53 VAL B N 1
ATOM 2263 C CA . VAL B 1 65 ? 112.231 99.307 214.358 1.00 23.20 53 VAL B CA 1
ATOM 2264 C C . VAL B 1 65 ? 111.299 99.495 215.575 1.00 22.25 53 VAL B C 1
ATOM 2265 O O . VAL B 1 65 ? 111.025 98.551 216.348 1.00 21.30 53 VAL B O 1
ATOM 2269 N N . LEU B 1 66 ? 110.813 100.719 215.757 1.00 22.72 54 LEU B N 1
ATOM 2270 C CA . LEU B 1 66 ? 109.861 101.006 216.848 1.00 23.66 54 LEU B CA 1
ATOM 2271 C C . LEU B 1 66 ? 108.557 100.248 216.708 1.00 23.87 54 LEU B C 1
ATOM 2272 O O . LEU B 1 66 ? 107.874 100.009 217.691 1.00 26.75 54 LEU B O 1
ATOM 2277 N N . GLN B 1 67 ? 108.236 99.815 215.489 1.00 23.16 55 GLN B N 1
ATOM 2278 C CA . GLN B 1 67 ? 106.993 99.067 215.238 1.00 21.69 55 GLN B CA 1
ATOM 2279 C C . GLN B 1 67 ? 107.135 97.561 215.395 1.00 23.43 55 GLN B C 1
ATOM 2280 O O . GLN B 1 67 ? 106.157 96.812 215.209 1.00 21.88 55 GLN B O 1
ATOM 2286 N N . THR B 1 68 ? 108.329 97.081 215.729 1.00 21.61 56 THR B N 1
ATOM 2287 C CA . THR B 1 68 ? 108.508 95.655 215.940 1.00 21.56 56 THR B CA 1
ATOM 2288 C C . THR B 1 68 ? 107.829 95.192 217.234 1.00 22.79 56 THR B C 1
ATOM 2289 O O . THR B 1 68 ? 107.695 95.964 218.200 1.00 22.16 56 THR B O 1
ATOM 2293 N N . ASP B 1 69 ? 107.458 93.924 217.251 1.00 23.46 57 ASP B N 1
ATOM 2294 C CA . ASP B 1 69 ? 106.935 93.282 218.444 1.00 24.28 57 ASP B CA 1
ATOM 2295 C C . ASP B 1 69 ? 107.930 93.312 219.587 1.00 23.54 57 ASP B C 1
ATOM 2296 O O . ASP B 1 69 ? 107.497 93.377 220.747 1.00 21.80 57 ASP B O 1
ATOM 2301 N N . TYR B 1 70 ? 109.234 93.253 219.288 1.00 21.99 58 TYR B N 1
ATOM 2302 C CA . TYR B 1 70 ? 110.274 93.407 220.311 1.00 22.08 58 TYR B CA 1
ATOM 2303 C C . TYR B 1 70 ? 110.069 94.697 221.118 1.00 22.20 58 TYR B C 1
ATOM 2304 O O . TYR B 1 70 ? 109.930 94.647 222.333 1.00 21.33 58 TYR B O 1
ATOM 2313 N N . PHE B 1 71 ? 110.006 95.848 220.451 1.00 23.63 59 PHE B N 1
ATOM 2314 C CA . PHE B 1 71 ? 109.941 97.104 221.198 1.00 22.69 59 PHE B CA 1
ATOM 2315 C C . PHE B 1 71 ? 108.564 97.378 221.772 1.00 22.62 59 PHE B C 1
ATOM 2316 O O . PHE B 1 71 ? 108.444 97.997 222.811 1.00 20.60 59 PHE B O 1
ATOM 2324 N N . LYS B 1 72 ? 107.518 96.921 221.106 1.00 21.71 60 LYS B N 1
ATOM 2325 C CA . LYS B 1 72 ? 106.198 97.022 221.692 1.00 21.37 60 LYS B CA 1
ATOM 2326 C C . LYS B 1 72 ? 106.189 96.222 223.006 1.00 22.67 60 LYS B C 1
ATOM 2327 O O . LYS B 1 72 ? 105.560 96.630 223.976 1.00 21.42 60 LYS B O 1
ATOM 2333 N N . GLY B 1 73 ? 106.910 95.096 223.042 1.00 21.52 61 GLY B N 1
ATOM 2334 C CA . GLY B 1 73 ? 107.027 94.284 224.261 1.00 24.36 61 GLY B CA 1
ATOM 2335 C C . GLY B 1 73 ? 107.862 94.911 225.366 1.00 23.24 61 GLY B C 1
ATOM 2336 O O . GLY B 1 73 ? 107.540 94.813 226.554 1.00 23.36 61 GLY B O 1
ATOM 2337 N N . ILE B 1 74 ? 108.952 95.568 224.994 1.00 22.84 62 ILE B N 1
ATOM 2338 C CA . ILE B 1 74 ? 109.722 96.333 225.954 1.00 22.03 62 ILE B CA 1
ATOM 2339 C C . ILE B 1 74 ? 108.859 97.372 226.645 1.00 24.11 62 ILE B C 1
ATOM 2340 O O . ILE B 1 74 ? 108.844 97.447 227.880 1.00 25.07 62 ILE B O 1
ATOM 2345 N N . ALA B 1 75 ? 108.149 98.200 225.862 1.00 22.69 63 ALA B N 1
ATOM 2346 C CA . ALA B 1 75 ? 107.382 99.292 226.451 1.00 21.64 63 ALA B CA 1
ATOM 2347 C C . ALA B 1 75 ? 106.254 98.783 227.335 1.00 23.77 63 ALA B C 1
ATOM 2348 O O . ALA B 1 75 ? 105.901 99.420 228.340 1.00 24.44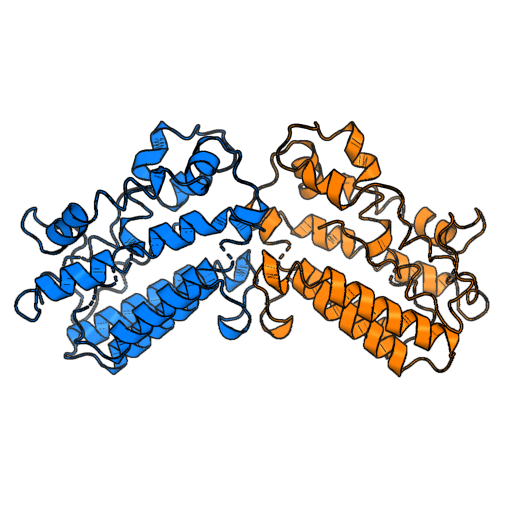 63 ALA B O 1
ATOM 2350 N N . ALA B 1 76 ? 105.653 97.666 226.931 1.00 22.42 64 ALA B N 1
ATOM 2351 C CA . ALA B 1 76 ? 104.527 97.104 227.677 1.00 23.78 64 ALA B CA 1
ATOM 2352 C C . ALA B 1 76 ? 104.963 96.244 228.848 1.00 25.30 64 ALA B C 1
ATOM 2353 O O . ALA B 1 76 ? 104.143 95.879 229.689 1.00 23.27 64 ALA B O 1
ATOM 2355 N N . GLY B 1 77 ? 106.221 95.864 228.886 1.00 23.60 65 GLY B N 1
ATOM 2356 C CA . GLY B 1 77 ? 106.702 94.949 229.907 1.00 24.98 65 GLY B CA 1
ATOM 2357 C C . GLY B 1 77 ? 106.371 93.493 229.636 1.00 27.59 65 GLY B C 1
ATOM 2358 O O . GLY B 1 77 ? 106.551 92.651 230.510 1.00 29.47 65 GLY B O 1
ATOM 2359 N N . THR B 1 78 ? 105.954 93.175 228.414 1.00 24.66 66 THR B N 1
ATOM 2360 C CA . THR B 1 78 ? 105.404 91.861 228.083 1.00 25.40 66 THR B CA 1
ATOM 2361 C C . THR B 1 78 ? 106.263 91.059 227.105 1.00 24.76 66 THR B C 1
ATOM 2362 O O . THR B 1 78 ? 105.886 89.969 226.695 1.00 25.13 66 THR B O 1
ATOM 2366 N N . LEU B 1 79 ? 107.408 91.601 226.715 1.00 24.32 67 LEU B N 1
ATOM 2367 C CA . LEU B 1 79 ? 108.330 90.859 225.879 1.00 23.59 67 LEU B CA 1
ATOM 2368 C C . LEU B 1 79 ? 108.623 89.483 226.480 1.00 22.32 67 LEU B C 1
ATOM 2369 O O . LEU B 1 79 ? 108.978 89.369 227.643 1.00 23.89 67 LEU B O 1
ATOM 2374 N N . ASP B 1 80 ? 108.499 88.434 225.668 1.00 24.43 68 ASP B N 1
ATOM 2375 C CA . ASP B 1 80 ? 108.781 87.065 226.135 1.00 23.13 68 ASP B CA 1
ATOM 2376 C C . ASP B 1 80 ? 110.239 87.022 226.584 1.00 21.10 68 ASP B C 1
ATOM 2377 O O . ASP B 1 80 ? 111.143 87.396 225.832 1.00 22.84 68 ASP B O 1
ATOM 2382 N N . PRO B 1 81 ? 110.490 86.617 227.842 1.00 21.69 69 PRO B N 1
ATOM 2383 C CA . PRO B 1 81 ? 111.868 86.515 228.347 1.00 21.93 69 PRO B CA 1
ATOM 2384 C C . PRO B 1 81 ? 112.731 85.577 227.504 1.00 21.77 69 PRO B C 1
ATOM 2385 O O . PRO B 1 81 ? 113.939 85.756 227.429 1.00 22.43 69 PRO B O 1
ATOM 2389 N N . ASN B 1 82 ? 112.120 84.608 226.833 1.00 21.32 70 ASN B N 1
ATOM 2390 C CA . ASN B 1 82 ? 112.882 83.744 225.887 1.00 21.22 70 ASN B CA 1
ATOM 2391 C C . ASN B 1 82 ? 113.359 84.493 224.651 1.00 23.51 70 ASN B C 1
ATOM 2392 O O . ASN B 1 82 ? 114.457 84.254 224.169 1.00 22.70 70 ASN B O 1
ATOM 2397 N N . ALA B 1 83 ? 112.525 85.404 224.151 1.00 22.05 71 ALA B N 1
ATOM 2398 C CA . ALA B 1 83 ? 112.923 86.271 223.016 1.00 23.50 71 ALA B CA 1
ATOM 2399 C C . ALA B 1 83 ? 113.984 87.235 223.421 1.00 23.61 71 ALA B C 1
ATOM 2400 O O . ALA B 1 83 ? 114.972 87.436 222.699 1.00 24.68 71 ALA B O 1
ATOM 2402 N N . TYR B 1 84 ? 113.852 87.814 224.612 1.00 21.73 72 TYR B N 1
ATOM 2403 C CA . TYR B 1 84 ? 114.860 88.719 225.133 1.00 22.71 72 TYR B CA 1
ATOM 2404 C C . TYR B 1 84 ? 116.241 88.031 225.224 1.00 24.06 72 TYR B C 1
ATOM 2405 O O . TYR B 1 84 ? 117.270 88.571 224.751 1.00 23.31 72 TYR B O 1
ATOM 2414 N N . GLY B 1 85 ? 116.256 86.840 225.806 1.00 25.94 73 GLY B N 1
ATOM 2415 C CA . GLY 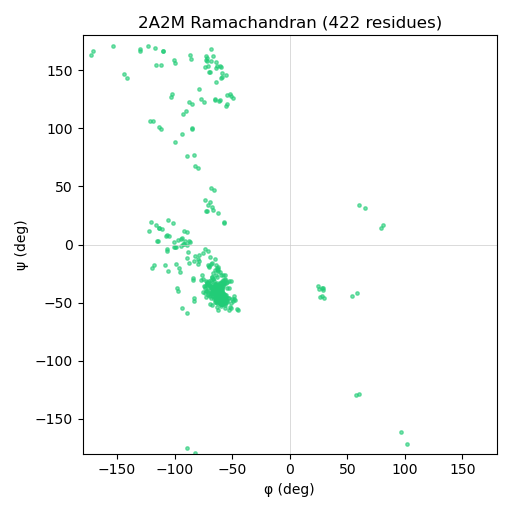B 1 85 ? 117.511 86.140 226.083 1.00 24.54 73 GLY B CA 1
ATOM 2416 C C . GLY B 1 85 ? 118.160 85.606 224.829 1.00 26.19 73 GLY B C 1
ATOM 2417 O O . GLY B 1 85 ? 119.367 85.690 224.691 1.00 26.41 73 GLY B O 1
ATOM 2418 N N . SER B 1 86 ? 117.326 85.079 223.933 1.00 26.32 74 SER B N 1
ATOM 2419 C CA . SER B 1 86 ? 117.723 84.568 222.643 1.00 27.69 74 SER B CA 1
ATOM 2420 C C . SER B 1 86 ? 118.441 85.641 221.828 1.00 28.72 74 SER B C 1
ATOM 2421 O O . SER B 1 86 ? 119.447 85.365 221.180 1.00 25.87 74 SER B O 1
ATOM 2424 N N . LEU B 1 87 ? 117.912 86.865 221.846 1.00 24.70 75 LEU B N 1
ATOM 2425 C CA . LEU B 1 87 ? 118.560 87.953 221.153 1.00 24.81 75 LEU B CA 1
ATOM 2426 C C . LEU B 1 87 ? 119.807 88.412 221.886 1.00 24.72 75 LEU B C 1
ATOM 2427 O O . LEU B 1 87 ? 120.787 88.797 221.259 1.00 24.88 75 LEU B O 1
ATOM 2440 N N . VAL B 1 89 ? 121.973 86.584 223.432 1.00 23.74 77 VAL B N 1
ATOM 2441 C CA . VAL B 1 89 ? 123.053 85.652 223.051 1.00 24.38 77 VAL B CA 1
ATOM 2442 C C . VAL B 1 89 ? 123.569 86.039 221.668 1.00 23.07 77 VAL B C 1
ATOM 2443 O O . VAL B 1 89 ? 124.781 86.114 221.448 1.00 25.38 77 VAL B O 1
ATOM 2447 N N . GLN B 1 90 ? 122.658 86.301 220.745 1.00 24.46 78 GLN B N 1
ATOM 2448 C CA . GLN B 1 90 ? 123.060 86.718 219.398 1.00 23.70 78 GLN B CA 1
ATOM 2449 C C . GLN B 1 90 ? 123.791 88.049 219.363 1.00 24.10 78 GLN B C 1
ATOM 2450 O O . GLN B 1 90 ? 124.698 88.246 218.562 1.00 25.29 78 GLN B O 1
ATOM 2456 N N . ASP B 1 91 ? 123.418 88.958 220.238 1.00 25.06 79 ASP B N 1
ATOM 2457 C CA . ASP B 1 91 ? 124.126 90.231 220.375 1.00 25.20 79 ASP B CA 1
ATOM 2458 C C . ASP B 1 91 ? 125.507 90.038 220.953 1.00 24.33 79 ASP B C 1
ATOM 2459 O O . ASP B 1 91 ? 126.417 90.788 220.623 1.00 24.43 79 ASP B O 1
ATOM 2464 N N . GLY B 1 92 ? 125.688 89.018 221.795 1.00 24.22 80 GLY B N 1
ATOM 2465 C CA . GLY B 1 92 ? 127.034 88.647 222.232 1.00 22.94 80 GLY B CA 1
ATOM 2466 C C . GLY B 1 92 ? 127.911 88.224 221.051 1.00 23.66 80 GLY B C 1
ATOM 2467 O O . GLY B 1 92 ? 129.010 88.741 220.847 1.00 22.29 80 GLY B O 1
ATOM 2468 N N . TYR B 1 93 ? 127.381 87.336 220.228 1.00 22.31 81 TYR B N 1
ATOM 2469 C CA . TYR B 1 93 ? 128.023 86.961 218.990 1.00 24.01 81 TYR B CA 1
ATOM 2470 C C . TYR B 1 93 ? 128.419 88.189 218.149 1.00 23.40 81 TYR B C 1
ATOM 2471 O O . TYR B 1 93 ? 129.596 88.339 217.737 1.00 23.08 81 TYR B O 1
ATOM 2480 N N . TYR B 1 94 ? 127.461 89.098 217.956 1.00 21.94 82 TYR B N 1
ATOM 2481 C CA . TYR B 1 94 ? 127.669 90.310 217.176 1.00 23.72 82 TYR B CA 1
ATOM 2482 C C . TYR B 1 94 ? 128.767 91.184 217.729 1.00 23.45 82 TYR B C 1
ATOM 2483 O O . TYR B 1 94 ? 129.619 91.649 216.981 1.00 22.99 82 TYR B O 1
ATOM 2492 N N . CYS B 1 95 ? 128.748 91.409 219.044 1.00 21.98 83 CYS B N 1
ATOM 2493 C CA . CYS B 1 95 ? 129.709 92.249 219.711 1.00 23.56 83 CYS B CA 1
ATOM 2494 C C . CYS B 1 95 ? 131.082 91.646 219.801 1.00 23.64 83 CYS B C 1
ATOM 2495 O O . CYS B 1 95 ? 132.047 92.381 219.699 1.00 25.25 83 CYS B O 1
ATOM 2498 N N . PHE B 1 96 ? 131.169 90.326 219.981 1.00 22.60 84 PHE B N 1
ATOM 2499 C CA . PHE B 1 96 ? 132.451 89.619 219.887 1.00 23.37 84 PHE B CA 1
ATOM 2500 C C . PHE B 1 96 ? 133.062 89.849 218.507 1.00 23.03 84 PHE B C 1
ATOM 2501 O O . PHE B 1 96 ? 134.240 90.165 218.392 1.00 25.03 84 PHE B O 1
ATOM 2509 N N . ARG B 1 97 ? 132.250 89.751 217.456 1.00 24.13 85 ARG B N 1
ATOM 2510 C CA . ARG B 1 97 ? 132.775 89.892 216.096 1.00 24.31 85 ARG B CA 1
ATOM 2511 C C . ARG B 1 97 ? 133.083 91.335 215.794 1.00 24.78 85 ARG B C 1
ATOM 2512 O O . ARG B 1 97 ? 134.067 91.629 215.111 1.00 25.20 85 ARG B O 1
ATOM 2520 N N . GLY B 1 98 ? 132.254 92.238 216.319 1.00 24.34 86 GLY B N 1
ATOM 2521 C CA . GLY B 1 98 ? 132.462 93.672 216.138 1.00 22.10 86 GLY B CA 1
ATOM 2522 C C . GLY B 1 98 ? 133.797 94.146 216.712 1.00 23.92 86 GLY B C 1
ATOM 2523 O O . GLY B 1 98 ? 134.491 94.963 216.095 1.00 24.43 86 GLY B O 1
ATOM 2524 N N . ARG B 1 99 ? 134.164 93.631 217.876 1.00 25.18 87 ARG B N 1
ATOM 2525 C CA . ARG B 1 99 ? 135.458 93.923 218.430 1.00 24.73 87 ARG B CA 1
ATOM 2526 C C . ARG B 1 99 ? 136.581 93.501 217.464 1.00 24.08 87 ARG B C 1
ATOM 2527 O O . ARG B 1 99 ? 137.524 94.271 217.201 1.00 25.09 87 ARG B O 1
ATOM 2535 N N . ASP B 1 100 ? 136.456 92.295 216.909 1.00 24.33 88 ASP B N 1
ATOM 2536 C CA . ASP B 1 100 ? 137.440 91.780 215.950 1.00 26.57 88 ASP B CA 1
ATOM 2537 C C . ASP B 1 100 ? 137.473 92.634 214.692 1.00 26.24 88 ASP B C 1
ATOM 2538 O O . ASP B 1 100 ? 138.551 92.859 214.123 1.00 25.87 88 ASP B O 1
ATOM 2543 N N . ASP B 1 101 ? 136.307 93.102 214.239 1.00 25.49 89 ASP B N 1
ATOM 2544 C CA . ASP B 1 101 ? 136.242 94.026 213.095 1.00 25.58 89 ASP B CA 1
ATOM 2545 C C . ASP B 1 101 ? 136.999 95.311 213.340 1.00 24.28 89 ASP B C 1
ATOM 2546 O O . ASP B 1 101 ? 137.702 95.803 212.456 1.00 22.51 89 ASP B O 1
ATOM 2551 N N . TYR B 1 102 ? 136.871 95.878 214.531 1.00 23.54 90 TYR B N 1
ATOM 2552 C CA . TYR B 1 102 ? 137.674 97.071 214.840 1.00 22.88 90 TYR B CA 1
ATOM 2553 C C . TYR B 1 102 ? 139.177 96.756 214.867 1.00 24.74 90 TYR B C 1
ATOM 2554 O O . TYR B 1 102 ? 139.986 97.534 214.366 1.00 24.03 90 TYR B O 1
ATOM 2563 N N . ALA B 1 103 ? 139.553 95.606 215.419 1.00 25.41 91 ALA B N 1
ATOM 2564 C CA . ALA B 1 103 ? 140.968 95.175 215.360 1.00 26.18 91 ALA B CA 1
ATOM 2565 C C . ALA B 1 103 ? 141.450 95.051 213.903 1.00 24.42 91 ALA B C 1
ATOM 2566 O O . ALA B 1 103 ? 142.540 95.516 213.557 1.00 25.13 91 ALA B O 1
ATOM 2568 N N . THR B 1 104 ? 140.626 94.466 213.038 1.00 23.07 92 THR B N 1
ATOM 2569 C CA . THR B 1 104 ? 140.940 94.367 211.604 1.00 25.11 92 THR B CA 1
ATOM 2570 C C . THR B 1 104 ? 141.131 95.746 210.969 1.00 23.01 92 THR B C 1
ATOM 2571 O O . THR B 1 104 ? 142.095 96.003 210.223 1.00 25.63 92 THR B O 1
ATOM 2575 N N . ALA B 1 105 ? 140.207 96.636 211.285 1.00 23.46 93 ALA B N 1
ATOM 2576 C CA . ALA B 1 105 ? 140.229 98.000 210.735 1.00 24.17 93 ALA B CA 1
ATOM 2577 C C . ALA B 1 105 ? 141.491 98.718 211.201 1.00 24.60 93 ALA B C 1
ATOM 2578 O O . ALA B 1 105 ? 142.103 99.465 210.443 1.00 24.89 93 ALA B O 1
ATOM 2580 N N . ALA B 1 106 ? 141.881 98.498 212.465 1.00 24.46 94 ALA B N 1
ATOM 2581 C CA . ALA B 1 106 ? 143.117 99.097 212.994 1.00 23.21 94 ALA B CA 1
ATOM 2582 C C . ALA B 1 106 ? 144.328 98.572 212.231 1.00 25.38 94 ALA B C 1
ATOM 2583 O O . ALA B 1 106 ? 145.181 99.350 211.819 1.00 27.31 94 ALA B O 1
ATOM 2585 N N . THR B 1 107 ? 144.374 97.255 212.031 1.00 24.86 95 THR B N 1
ATOM 2586 C CA . THR B 1 107 ? 145.482 96.589 211.329 1.00 24.78 95 THR B CA 1
ATOM 2587 C C . THR B 1 107 ? 145.594 97.106 209.889 1.00 28.07 95 THR B C 1
ATOM 2588 O O . THR B 1 107 ? 146.694 97.415 209.405 1.00 26.19 95 THR B O 1
ATOM 2592 N N . CYS B 1 108 ? 144.450 97.208 209.223 1.00 25.08 96 CYS B N 1
ATOM 2593 C CA . CYS B 1 108 ? 144.358 97.626 207.823 1.00 27.72 96 CYS B CA 1
ATOM 2594 C C . CYS B 1 108 ? 144.452 99.127 207.567 1.00 29.28 96 CYS B C 1
ATOM 2595 O O . CYS B 1 108 ? 144.612 99.520 206.434 1.00 30.16 96 CYS B O 1
ATOM 2598 N N . ALA B 1 109 ? 144.365 99.963 208.589 1.00 27.50 97 ALA B N 1
ATOM 2599 C CA . ALA B 1 109 ? 144.447 101.409 208.397 1.00 26.75 97 ALA B CA 1
ATOM 2600 C C . ALA B 1 109 ? 145.904 101.861 208.211 1.00 30.36 97 ALA B C 1
ATOM 2601 O O . ALA B 1 109 ? 146.811 101.478 208.960 1.00 29.82 97 ALA B O 1
ATOM 2603 N N . GLN B 1 110 ? 146.103 102.699 207.216 1.00 27.33 98 GLN B N 1
ATOM 2604 C CA . GLN B 1 110 ? 147.375 103.365 207.010 1.00 29.35 98 GLN B CA 1
ATOM 2605 C C . GLN B 1 110 ? 147.390 104.756 207.632 1.00 30.97 98 GLN B C 1
ATOM 2606 O O . GLN B 1 110 ? 148.454 105.265 207.968 1.00 30.37 98 GLN B O 1
ATOM 2612 N N . ASP B 1 111 ? 146.211 105.348 207.821 1.00 27.78 99 ASP B N 1
ATOM 2613 C CA . ASP B 1 111 ? 146.100 106.623 208.517 1.00 28.59 99 ASP B CA 1
ATOM 2614 C C . ASP B 1 111 ? 146.292 106.437 210.027 1.00 27.20 99 ASP B C 1
ATOM 2615 O O . ASP B 1 111 ? 145.542 105.689 210.676 1.00 25.50 99 ASP B O 1
ATOM 2620 N N . GLU B 1 112 ? 147.276 107.139 210.596 1.00 25.61 100 GLU B N 1
ATOM 2621 C CA . GLU B 1 112 ? 147.645 106.902 211.984 1.00 26.18 100 GLU B CA 1
ATOM 2622 C C . GLU B 1 112 ? 146.534 107.260 212.962 1.00 27.16 100 GLU B C 1
ATOM 2623 O O . GLU B 1 112 ? 146.333 106.550 213.959 1.00 25.76 100 GLU B O 1
ATOM 2629 N N . THR B 1 113 ? 145.817 108.348 212.702 1.00 24.65 101 THR B N 1
ATOM 2630 C CA . THR B 1 113 ? 144.694 108.693 213.561 1.00 25.83 101 THR B CA 1
ATOM 2631 C C . THR B 1 113 ? 143.621 107.605 213.559 1.00 26.48 101 THR B C 1
ATOM 2632 O O . THR B 1 113 ? 143.121 107.229 214.615 1.00 25.60 101 THR B O 1
ATOM 2636 N N . LEU B 1 114 ? 143.252 107.098 212.390 1.00 26.49 102 LEU B N 1
ATOM 2637 C CA . LEU B 1 114 ? 142.278 106.018 212.362 1.00 25.67 102 LEU B CA 1
ATOM 2638 C C . LEU B 1 114 ? 142.785 104.732 212.984 1.00 25.23 102 LEU B C 1
ATOM 2639 O O . LEU B 1 114 ? 141.998 104.012 213.620 1.00 24.80 102 LEU B O 1
ATOM 2644 N N . ARG B 1 115 ? 144.067 104.411 212.824 1.00 23.97 103 ARG B N 1
ATOM 2645 C CA . ARG B 1 115 ? 144.623 103.228 213.515 1.00 24.54 103 ARG B CA 1
ATOM 2646 C C . ARG B 1 115 ? 144.384 103.354 215.001 1.00 25.22 103 ARG B C 1
ATOM 2647 O O . ARG B 1 115 ? 143.909 102.399 215.637 1.00 24.80 103 ARG B O 1
ATOM 2655 N N . GLU B 1 116 ? 144.743 104.514 215.569 1.00 23.05 104 GLU B N 1
ATOM 2656 C CA . GLU B 1 116 ? 144.576 104.729 217.007 1.00 24.65 104 GLU B CA 1
ATOM 2657 C C . GLU B 1 116 ? 143.097 104.686 217.419 1.00 22.83 104 GLU B C 1
ATOM 2658 O O . GLU B 1 116 ? 142.747 104.121 218.461 1.00 24.04 104 GLU B O 1
ATOM 2664 N N . PHE B 1 117 ? 142.232 105.294 216.612 1.00 23.27 105 PHE B N 1
ATOM 2665 C CA . PHE B 1 117 ? 140.784 105.290 216.886 1.00 23.47 105 PHE B CA 1
ATOM 2666 C C . PHE B 1 117 ? 140.218 103.884 216.928 1.00 23.72 105 PHE B C 1
ATOM 2667 O O . PHE B 1 117 ? 139.544 103.505 217.885 1.00 24.36 105 PHE B O 1
ATOM 2675 N N . PHE B 1 118 ? 140.476 103.115 215.882 1.00 22.68 106 PHE B N 1
ATOM 2676 C CA . PHE B 1 118 ? 139.992 101.755 215.794 1.00 23.77 106 PHE B CA 1
ATOM 2677 C C . PHE B 1 118 ? 140.539 100.856 216.905 1.00 24.58 106 PHE B C 1
ATOM 2678 O O . PHE B 1 118 ? 139.807 100.056 217.499 1.00 23.35 106 PHE B O 1
ATOM 2686 N N . LYS B 1 119 ? 141.814 101.026 217.231 1.00 23.18 107 LYS B N 1
ATOM 2687 C CA . LYS B 1 119 ? 142.388 100.270 218.314 1.00 24.84 107 LYS B CA 1
ATOM 2688 C C . LYS B 1 119 ? 141.648 100.576 219.626 1.00 24.20 107 LYS B C 1
ATOM 2689 O O . LYS B 1 119 ? 141.339 99.670 220.446 1.00 22.92 107 LYS B O 1
ATOM 2695 N N . ALA B 1 120 ? 141.354 101.848 219.848 1.00 24.08 108 ALA B N 1
ATOM 2696 C CA . ALA B 1 120 ? 140.633 102.252 221.064 1.00 24.49 108 ALA B CA 1
ATOM 2697 C C . ALA B 1 120 ? 139.180 101.773 221.092 1.00 25.04 108 ALA B C 1
ATOM 2698 O O . ALA B 1 120 ? 138.658 101.423 222.163 1.00 24.57 108 ALA B O 1
ATOM 2700 N N . LYS B 1 121 ? 138.527 101.767 219.933 1.00 23.42 109 LYS B N 1
ATOM 2701 C CA . LYS B 1 121 ? 137.165 101.219 219.814 1.00 24.83 109 LYS B CA 1
ATOM 2702 C C . LYS B 1 121 ? 137.137 99.721 220.130 1.00 25.99 109 LYS B C 1
ATOM 2703 O O . LYS B 1 121 ? 136.238 99.242 220.826 1.00 24.70 109 LYS B O 1
ATOM 2709 N N . ALA B 1 122 ? 138.131 98.983 219.643 1.00 24.40 110 ALA B N 1
ATOM 2710 C CA . ALA B 1 122 ? 138.231 97.552 219.952 1.00 25.81 110 ALA B CA 1
ATOM 2711 C C . ALA B 1 122 ? 138.344 97.355 221.459 1.00 26.07 110 ALA B C 1
ATOM 2712 O O . ALA B 1 122 ? 137.703 96.485 222.035 1.00 27.48 110 ALA B O 1
ATOM 2714 N N . LYS B 1 123 ? 139.119 98.206 222.116 1.00 26.66 111 LYS B N 1
ATOM 2715 C CA . LYS B 1 123 ? 139.222 98.142 223.565 1.00 26.63 111 LYS B CA 1
ATOM 2716 C C . LYS B 1 123 ? 137.896 98.454 224.285 1.00 25.78 111 LYS B C 1
ATOM 2717 O O . LYS B 1 123 ? 137.557 97.795 225.267 1.00 24.20 111 LYS B O 1
ATOM 2723 N N . SER B 1 124 ? 137.143 99.451 223.814 1.00 24.42 112 SER B N 1
ATOM 2724 C CA . SER B 1 124 ? 135.818 99.733 224.348 1.00 26.90 112 SER B CA 1
ATOM 2725 C C . SER B 1 124 ? 134.865 98.552 224.183 1.00 26.44 112 SER B C 1
ATOM 2726 O O . SER B 1 124 ? 134.052 98.280 225.065 1.00 25.66 112 SER B O 1
ATOM 2729 N N . TYR B 1 125 ? 134.959 97.869 223.044 1.00 25.19 113 TYR B N 1
ATOM 2730 C CA . TYR B 1 125 ? 134.170 96.666 222.848 1.00 26.16 113 TYR B CA 1
ATOM 2731 C C . TYR B 1 125 ? 134.612 95.577 223.810 1.00 24.56 113 TYR B C 1
ATOM 2732 O O . TYR B 1 125 ? 133.760 94.914 224.417 1.00 26.00 113 TYR B O 1
ATOM 2741 N N . ASP B 1 126 ? 135.918 95.409 223.998 1.00 25.83 114 ASP B N 1
ATOM 2742 C CA . ASP B 1 126 ? 136.386 94.423 224.970 1.00 27.80 114 ASP B CA 1
ATOM 2743 C C . ASP B 1 126 ? 135.820 94.672 226.362 1.00 28.73 114 ASP B C 1
ATOM 2744 O O . ASP B 1 126 ? 135.413 93.737 227.072 1.00 30.07 114 ASP B O 1
ATOM 2749 N N . GLU B 1 127 ? 135.810 95.928 226.772 1.00 27.48 115 GLU B N 1
ATOM 2750 C CA . GLU B 1 127 ? 135.268 96.280 228.079 1.00 28.34 115 GLU B CA 1
ATOM 2751 C C . GLU B 1 127 ? 133.784 96.003 228.203 1.00 29.91 115 GLU B C 1
ATOM 2752 O O . GLU B 1 127 ? 133.337 95.405 229.207 1.00 29.01 115 GLU B O 1
ATOM 2758 N N . TYR B 1 128 ? 133.015 96.424 227.205 1.00 26.43 116 TYR B N 1
ATOM 2759 C CA . TYR B 1 128 ? 131.578 96.149 227.217 1.00 28.45 116 TYR B CA 1
ATOM 2760 C C . TYR B 1 128 ? 131.286 94.636 227.217 1.00 28.24 116 TYR B C 1
ATOM 2761 O O . TYR B 1 128 ? 130.341 94.153 227.878 1.00 27.48 116 TYR B O 1
ATOM 2770 N N . ASN B 1 129 ? 132.095 93.903 226.474 1.00 25.25 117 ASN B N 1
ATOM 2771 C CA . ASN B 1 129 ? 131.879 92.487 226.240 1.00 25.18 117 ASN B CA 1
ATOM 2772 C C . ASN B 1 129 ? 132.079 91.605 227.457 1.00 26.64 117 ASN B C 1
ATOM 2773 O O . ASN B 1 129 ? 131.688 90.445 227.433 1.00 26.58 117 ASN B O 1
ATOM 2778 N N . GLU B 1 130 ? 132.635 92.152 228.537 1.00 27.70 118 GLU B N 1
ATOM 2779 C CA A GLU B 1 130 ? 132.684 91.377 229.768 0.50 27.47 118 GLU B CA 1
ATOM 2780 C CA B GLU B 1 130 ? 132.672 91.507 229.850 0.50 28.20 118 GLU B CA 1
ATOM 2781 C C . GLU B 1 130 ? 131.283 91.039 230.283 1.00 27.42 118 GLU B C 1
ATOM 2782 O O . GLU B 1 130 ? 131.120 89.998 230.912 1.00 28.11 118 GLU B O 1
ATOM 2793 N N . THR B 1 131 ? 130.263 91.854 229.986 1.00 29.15 119 THR B N 1
ATOM 2794 C CA A THR B 1 131 ? 128.904 91.485 230.344 0.70 28.88 119 THR B CA 1
ATOM 2795 C CA B THR B 1 131 ? 128.899 91.488 230.340 0.30 28.56 119 THR B CA 1
ATOM 2796 C C . THR B 1 131 ? 128.495 90.156 229.703 1.00 29.02 119 THR B C 1
ATOM 2797 O O . THR B 1 131 ? 127.800 89.332 230.340 1.00 29.04 119 THR B O 1
ATOM 2804 N N . TYR B 1 132 ? 128.940 89.911 228.467 1.00 25.12 120 TYR B N 1
ATOM 2805 C CA . TYR B 1 132 ? 128.600 88.664 227.802 1.00 25.53 120 TYR B CA 1
ATOM 2806 C C . TYR B 1 132 ? 129.363 87.488 228.374 1.00 25.24 120 TYR B C 1
ATOM 2807 O O . TYR B 1 132 ? 128.821 86.377 228.459 1.00 28.04 120 TYR B O 1
ATOM 2816 N N . HIS B 1 133 ? 130.612 87.719 228.756 1.00 27.42 121 HIS B N 1
ATOM 2817 C CA . HIS B 1 133 ? 131.458 86.658 229.306 1.00 28.59 121 HIS B CA 1
ATOM 2818 C C . HIS B 1 133 ? 131.022 86.334 230.699 1.00 31.44 121 HIS B C 1
ATOM 2819 O O . HIS B 1 133 ? 130.916 85.169 231.056 1.00 30.88 121 HIS B O 1
ATOM 2826 N N . GLN B 1 134 ? 130.714 87.362 231.476 1.00 30.86 122 GLN B N 1
ATOM 2827 C CA . GLN B 1 134 ? 130.478 87.167 232.886 1.00 34.71 122 GLN B CA 1
ATOM 2828 C C . GLN B 1 134 ? 129.026 86.956 233.230 1.00 34.78 122 GLN B C 1
ATOM 2829 O O . GLN B 1 134 ? 128.699 85.975 233.863 1.00 39.30 122 GLN B O 1
ATOM 2835 N N . THR B 1 135 ? 128.155 87.862 232.837 1.00 31.43 123 THR B N 1
ATOM 2836 C CA . THR B 1 135 ? 126.754 87.725 233.149 1.00 31.55 123 THR B CA 1
ATOM 2837 C C . THR B 1 135 ? 126.095 86.678 232.282 1.00 29.29 123 THR B C 1
ATOM 2838 O O . THR B 1 135 ? 125.273 85.911 232.783 1.00 27.79 123 THR B O 1
ATOM 2842 N N . TRP B 1 136 ? 126.442 86.637 231.002 1.00 25.48 124 TRP B N 1
ATOM 2843 C CA . TRP B 1 136 ? 125.755 85.720 230.085 1.00 26.02 124 TRP B CA 1
ATOM 2844 C C . TRP B 1 136 ? 126.484 84.432 229.804 1.00 25.27 124 TRP B C 1
ATOM 2845 O O . TRP B 1 136 ? 125.957 83.607 229.095 1.00 25.87 124 TRP B O 1
ATOM 2856 N N . HIS B 1 137 ? 127.681 84.263 230.365 1.00 24.67 125 HIS B N 1
ATOM 2857 C CA . HIS B 1 137 ? 128.415 82.987 230.367 1.00 24.83 125 HIS B CA 1
ATOM 2858 C C . HIS B 1 137 ? 128.837 82.517 228.986 1.00 24.82 125 HIS B C 1
ATOM 2859 O O . HIS B 1 137 ? 128.953 81.322 228.717 1.00 24.17 125 HIS B O 1
ATOM 2866 N N . LEU B 1 138 ? 129.103 83.479 228.121 1.00 22.83 126 LEU B N 1
ATOM 2867 C CA . LEU B 1 138 ? 129.460 83.217 226.737 1.00 23.51 126 LEU B CA 1
ATOM 2868 C C . LEU B 1 138 ? 130.948 83.389 226.549 1.00 26.84 126 LEU B C 1
ATOM 2869 O O . LEU B 1 138 ? 131.515 84.420 226.919 1.00 25.40 126 LEU B O 1
ATOM 2874 N N . ARG B 1 139 ? 131.592 82.361 225.990 1.00 27.17 127 ARG B N 1
ATOM 2875 C CA . ARG B 1 139 ? 133.023 82.337 225.892 1.00 28.86 127 ARG B CA 1
ATOM 2876 C C . ARG B 1 139 ? 133.541 83.110 224.685 1.00 28.77 127 ARG B C 1
ATOM 2877 O O . ARG B 1 139 ? 134.450 83.912 224.837 1.00 30.20 127 ARG B O 1
ATOM 2885 N N . GLU B 1 140 ? 132.965 82.861 223.511 1.00 28.28 128 GLU B N 1
ATOM 2886 C CA . GLU B 1 140 ? 133.454 83.428 222.243 1.00 30.02 128 GLU B CA 1
ATOM 2887 C C . GLU B 1 140 ? 132.457 83.145 221.122 1.00 29.05 128 GLU B C 1
ATOM 2888 O O . GLU B 1 140 ? 131.594 82.283 221.255 1.00 28.54 128 GLU B O 1
ATOM 2894 N N . ALA B 1 141 ? 132.617 83.830 219.989 1.00 28.58 129 ALA B N 1
ATOM 2895 C CA . ALA B 1 141 ? 131.637 83.777 218.882 1.00 27.71 129 ALA B CA 1
ATOM 2896 C C . ALA B 1 141 ? 131.511 82.372 218.323 1.00 28.76 129 ALA B C 1
ATOM 2897 O O . ALA B 1 141 ? 130.422 81.936 217.950 1.00 30.14 129 ALA B O 1
ATOM 2899 N N . SER B 1 142 ? 132.629 81.639 218.313 1.00 30.08 130 SER B N 1
ATOM 2900 C CA . SER B 1 142 ? 132.679 80.312 217.698 1.00 30.91 130 SER B CA 1
ATOM 2901 C C . SER B 1 142 ? 131.887 79.297 218.491 1.00 32.38 130 SER B C 1
ATOM 2902 O O . SER B 1 142 ? 131.505 78.272 217.939 1.00 34.98 130 SER B O 1
ATOM 2905 N N . GLY B 1 143 ? 131.603 79.601 219.762 1.00 32.48 131 GLY B N 1
ATOM 2906 C CA . GLY B 1 143 ? 130.769 78.751 220.617 1.00 33.26 131 GLY B CA 1
ATOM 2907 C C . GLY B 1 143 ? 129.276 79.028 220.526 1.00 31.74 131 GLY B C 1
ATOM 2908 O O . GLY B 1 143 ? 128.480 78.410 221.224 1.00 29.90 131 GLY B O 1
ATOM 2909 N N . LEU B 1 144 ? 128.898 79.949 219.648 1.00 28.21 132 LEU B N 1
ATOM 2910 C CA . LEU B 1 144 ? 127.511 80.294 219.386 1.00 26.62 132 LEU B CA 1
ATOM 2911 C C . LEU B 1 144 ? 127.129 79.956 217.953 1.00 27.32 132 LEU B C 1
ATOM 2912 O O . LEU B 1 144 ? 127.983 79.887 217.077 1.00 27.27 132 LEU B O 1
ATOM 2917 N N . ILE B 1 145 ? 125.841 79.731 217.740 1.00 26.00 133 ILE B N 1
ATOM 2918 C CA . ILE B 1 145 ? 125.284 79.516 216.417 1.00 25.60 133 ILE B CA 1
ATOM 2919 C C . ILE B 1 145 ? 124.363 80.693 216.078 1.00 26.14 133 ILE B C 1
ATOM 2920 O O . ILE B 1 145 ? 123.241 80.749 216.535 1.00 27.57 133 ILE B O 1
ATOM 2925 N N . PRO B 1 146 ? 124.855 81.639 215.258 1.00 25.32 134 PRO B N 1
ATOM 2926 C CA . PRO B 1 146 ? 124.052 82.828 214.987 1.00 27.54 134 PRO B CA 1
ATOM 2927 C C . PRO B 1 146 ? 122.823 82.488 214.122 1.00 27.38 134 PRO B C 1
ATOM 2928 O O . PRO B 1 146 ? 122.861 81.569 213.309 1.00 26.57 134 PRO B O 1
ATOM 2932 N N . GLY B 1 147 ? 121.737 83.216 214.320 1.00 26.76 135 GLY B N 1
ATOM 2933 C CA . GLY B 1 147 ? 120.661 83.242 213.353 1.00 27.35 135 GLY B CA 1
ATOM 2934 C C . GLY B 1 147 ? 121.146 83.911 212.069 1.00 26.62 135 GLY B C 1
ATOM 2935 O O . GLY B 1 147 ? 122.155 84.623 212.046 1.00 24.10 135 GLY B O 1
ATOM 2936 N N . THR B 1 148 ? 120.407 83.672 210.992 1.00 27.28 136 THR B N 1
ATOM 2937 C CA . THR B 1 148 ? 120.791 84.149 209.664 1.00 27.79 136 THR B CA 1
ATOM 2938 C C . THR B 1 148 ? 120.969 85.643 209.618 1.00 23.94 136 THR B C 1
ATOM 2939 O O . THR B 1 148 ? 121.918 86.153 208.996 1.00 23.66 136 THR B O 1
ATOM 2943 N N . ASP B 1 149 ? 120.071 86.369 210.240 1.00 23.25 137 ASP B N 1
ATOM 2944 C CA . ASP B 1 149 ? 120.130 87.806 210.118 1.00 26.33 137 ASP B CA 1
ATOM 2945 C C . ASP B 1 149 ? 121.329 88.415 210.831 1.00 24.81 137 ASP B C 1
ATOM 2946 O O . ASP B 1 149 ? 121.991 89.301 210.284 1.00 24.23 137 ASP B O 1
ATOM 2951 N N . ILE B 1 150 ? 121.601 87.968 212.049 1.00 24.29 138 ILE B N 1
ATOM 2952 C CA . ILE B 1 150 ? 122.776 88.476 212.774 1.00 24.99 138 ILE B CA 1
ATOM 2953 C C . ILE B 1 150 ? 124.067 88.002 212.094 1.00 22.22 138 ILE B C 1
ATOM 2954 O O . ILE B 1 150 ? 125.049 88.731 212.065 1.00 22.81 138 ILE B O 1
ATOM 2959 N N . LYS B 1 151 ? 124.079 86.781 211.570 1.00 22.31 139 LYS B N 1
ATOM 2960 C CA . LYS B 1 151 ? 125.257 86.339 210.833 1.00 23.23 139 LYS B CA 1
ATOM 2961 C C . LYS B 1 151 ? 125.516 87.192 209.595 1.00 25.53 139 LYS B C 1
ATOM 2962 O O . LYS B 1 151 ? 126.630 87.589 209.349 1.00 24.91 139 LYS B O 1
ATOM 2968 N N . ASP B 1 152 ? 124.486 87.446 208.809 1.00 23.53 140 ASP B N 1
ATOM 2969 C CA . ASP B 1 152 ? 124.633 88.291 207.645 1.00 24.85 140 ASP B CA 1
ATOM 2970 C C . ASP B 1 152 ? 125.113 89.691 207.999 1.00 23.08 140 ASP B C 1
ATOM 2971 O O . ASP B 1 152 ? 125.924 90.280 207.302 1.00 24.67 140 ASP B O 1
ATOM 2976 N N . TYR B 1 153 ? 124.553 90.263 209.045 1.00 21.96 141 TYR B N 1
ATOM 2977 C CA . TYR B 1 153 ? 124.924 91.582 209.523 1.00 23.32 141 TYR B CA 1
ATOM 2978 C C . TYR B 1 153 ? 126.422 91.613 209.904 1.00 24.66 141 TYR B C 1
ATOM 2979 O O . TYR B 1 153 ? 127.171 92.466 209.458 1.00 20.65 141 TYR B O 1
ATOM 2988 N N . ALA B 1 154 ? 126.835 90.662 210.724 1.00 23.93 142 ALA B N 1
ATOM 2989 C CA . ALA B 1 154 ? 128.217 90.568 211.164 1.00 24.12 142 ALA B CA 1
ATOM 2990 C C . ALA B 1 154 ? 129.172 90.346 209.974 1.00 25.61 142 ALA B C 1
ATOM 2991 O O . ALA B 1 154 ? 130.249 90.926 209.930 1.00 25.43 142 ALA B O 1
ATOM 2993 N N . ASP B 1 155 ? 128.788 89.499 209.024 1.00 25.13 143 ASP B N 1
ATOM 2994 C CA . ASP B 1 155 ? 129.594 89.268 207.815 1.00 23.53 143 ASP B CA 1
ATOM 2995 C C . ASP B 1 155 ? 129.744 90.545 206.981 1.00 25.21 143 ASP B C 1
ATOM 2996 O O . ASP B 1 155 ? 130.796 90.802 206.432 1.00 23.93 143 ASP B O 1
ATOM 3001 N N . TYR B 1 156 ? 128.669 91.340 206.898 1.00 25.53 144 TYR B N 1
ATOM 3002 C CA . TYR B 1 156 ? 128.715 92.625 206.194 1.00 25.98 144 TYR B CA 1
ATOM 3003 C C . TYR B 1 156 ? 129.692 93.592 206.836 1.00 24.68 144 TYR B C 1
ATOM 3004 O O . TYR B 1 156 ? 130.482 94.222 206.141 1.00 26.50 144 TYR B O 1
ATOM 3013 N N . GLU B 1 157 ? 129.644 93.701 208.162 1.00 25.18 145 GLU B N 1
ATOM 3014 C CA . GLU B 1 157 ? 130.584 94.544 208.885 1.00 24.44 145 GLU B CA 1
ATOM 3015 C C . GLU B 1 157 ? 132.018 94.085 208.678 1.00 24.06 145 GLU B C 1
ATOM 3016 O O . GLU B 1 157 ? 132.916 94.898 208.495 1.00 24.40 145 GLU B O 1
ATOM 3022 N N . ALA B 1 158 ? 132.233 92.774 208.706 1.00 28.22 146 ALA B N 1
ATOM 3023 C CA . ALA B 1 158 ? 133.563 92.235 208.495 1.00 26.51 146 ALA B CA 1
ATOM 3024 C C . ALA B 1 158 ? 134.080 92.526 207.090 1.00 26.95 146 ALA B C 1
ATOM 3025 O O . ALA B 1 158 ? 135.268 92.814 206.897 1.00 24.66 146 ALA B O 1
ATOM 3027 N N . TYR B 1 159 ? 133.191 92.457 206.110 1.00 26.97 147 TYR B N 1
ATOM 3028 C CA . TYR B 1 159 ? 133.523 92.829 204.746 1.00 25.87 147 TYR B CA 1
ATOM 3029 C C . TYR B 1 159 ? 133.962 94.287 204.645 1.00 26.89 147 TYR B C 1
ATOM 3030 O O . TYR B 1 159 ? 135.012 94.608 204.079 1.00 26.14 147 TYR B O 1
ATOM 3039 N N . VAL B 1 160 ? 133.165 95.190 205.206 1.00 25.15 148 VAL B N 1
ATOM 3040 C CA . VAL B 1 160 ? 133.553 96.588 205.257 1.00 24.38 148 VAL B CA 1
ATOM 3041 C C . VAL B 1 160 ? 134.935 96.781 205.907 1.00 25.47 148 VAL B C 1
ATOM 3042 O O . VAL B 1 160 ? 135.807 97.452 205.332 1.00 26.17 148 VAL B O 1
ATOM 3046 N N . ALA B 1 161 ? 135.144 96.170 207.071 1.00 25.04 149 ALA B N 1
ATOM 3047 C CA . ALA B 1 161 ? 136.378 96.318 207.845 1.00 26.58 149 ALA B CA 1
ATOM 3048 C C . ALA B 1 161 ? 137.624 95.888 207.077 1.00 28.80 149 ALA B C 1
ATOM 3049 O O . ALA B 1 161 ? 138.659 96.562 207.116 1.00 27.53 149 ALA B O 1
ATOM 3051 N N . GLY B 1 162 ? 137.497 94.769 206.376 1.00 28.77 150 GLY B N 1
ATOM 3052 C CA . GLY B 1 162 ? 138.625 94.143 205.731 1.00 32.28 150 GLY B CA 1
ATOM 3053 C C . GLY B 1 162 ? 138.799 94.488 204.274 1.00 32.25 150 GLY B C 1
ATOM 3054 O O . GLY B 1 162 ? 139.893 94.286 203.732 1.00 34.04 150 GLY B O 1
ATOM 3055 N N . SER B 1 163 ? 137.739 94.965 203.615 1.00 31.24 151 SER B N 1
ATOM 3056 C CA . SER B 1 163 ? 137.792 95.228 202.179 1.00 31.94 151 SER B CA 1
ATOM 3057 C C . SER B 1 163 ? 137.585 96.661 201.719 1.00 32.44 151 SER B C 1
ATOM 3058 O O . SER B 1 163 ? 137.958 96.969 200.597 1.00 30.37 151 SER B O 1
ATOM 3061 N N . LEU B 1 164 ? 137.028 97.543 202.546 1.00 28.31 152 LEU B N 1
ATOM 3062 C CA . LEU B 1 164 ? 136.769 98.902 202.085 1.00 28.54 152 LEU B CA 1
ATOM 3063 C C . LEU B 1 164 ? 137.681 99.881 202.770 1.00 28.52 152 LEU B C 1
ATOM 3064 O O . LEU B 1 164 ? 138.317 99.558 203.770 1.00 30.41 152 LEU B O 1
ATOM 3069 N N . ALA B 1 165 ? 137.734 101.090 202.228 1.00 28.69 153 ALA B N 1
ATOM 3070 C CA . ALA B 1 165 ? 138.554 102.150 202.798 1.00 29.19 153 ALA B CA 1
ATOM 3071 C C . ALA B 1 165 ? 138.208 102.395 204.265 1.00 28.07 153 ALA B C 1
ATOM 3072 O O . ALA B 1 165 ? 137.031 102.297 204.673 1.00 27.66 153 ALA B O 1
ATOM 3074 N N . SER B 1 166 ? 139.232 102.746 205.047 1.00 28.15 154 SER B N 1
ATOM 3075 C CA . SER B 1 166 ? 139.093 102.875 206.508 1.00 27.06 154 SER B CA 1
ATOM 3076 C C . SER B 1 166 ? 137.866 103.673 206.985 1.00 26.75 154 SER B C 1
ATOM 3077 O O . SER B 1 166 ? 137.175 103.235 207.893 1.00 26.38 154 SER B O 1
ATOM 3080 N N . PRO B 1 167 ? 137.611 104.860 206.416 1.00 26.22 155 PRO B N 1
ATOM 3081 C CA . PRO B 1 167 ? 136.489 105.622 207.005 1.00 25.43 155 PRO B CA 1
ATOM 3082 C C . PRO B 1 167 ? 135.108 104.964 206.916 1.00 26.05 155 PRO B C 1
ATOM 3083 O O . PRO B 1 167 ? 134.225 105.305 207.694 1.00 26.38 155 PRO B O 1
ATOM 3087 N N . TYR B 1 168 ? 134.927 103.997 206.024 1.00 24.66 156 TYR B N 1
ATOM 3088 C CA . TYR B 1 168 ? 133.639 103.317 205.917 1.00 25.44 156 TYR B CA 1
ATOM 3089 C C . TYR B 1 168 ? 133.356 102.456 207.142 1.00 26.54 156 TYR B C 1
ATOM 3090 O O . TYR B 1 168 ? 132.221 102.094 207.390 1.00 24.96 156 TYR B O 1
ATOM 3107 N N . CYS B 1 170 ? 133.684 103.564 210.171 1.00 26.95 158 CYS B N 1
ATOM 3108 C CA . CYS B 1 170 ? 132.888 104.482 211.012 1.00 28.78 158 CYS B CA 1
ATOM 3109 C C . CYS B 1 170 ? 131.426 104.509 210.556 1.00 30.67 158 CYS B C 1
ATOM 3110 O O . CYS B 1 170 ? 130.525 104.578 211.369 1.00 35.23 158 CYS B O 1
ATOM 3113 N N . VAL B 1 171 ? 131.208 104.403 209.255 1.00 27.51 159 VAL B N 1
ATOM 3114 C CA . VAL B 1 171 ? 129.848 104.425 208.704 1.00 25.50 159 VAL B CA 1
ATOM 3115 C C . VAL B 1 171 ? 129.046 103.197 209.110 1.00 25.64 159 VAL B C 1
ATOM 3116 O O . VAL B 1 171 ? 127.915 103.317 209.591 1.00 24.78 159 VAL B O 1
ATOM 3120 N N . VAL B 1 172 ? 129.602 102.004 208.889 1.00 24.02 160 VAL B N 1
ATOM 3121 C CA . VAL B 1 172 ? 128.843 100.793 209.065 1.00 25.11 160 VAL B CA 1
ATOM 3122 C C . VAL B 1 172 ? 128.559 100.490 210.531 1.00 24.85 160 VAL B C 1
ATOM 3123 O O . VAL B 1 172 ? 127.570 99.802 210.853 1.00 24.39 160 VAL B O 1
ATOM 3135 N N . LEU B 1 174 ? 128.026 102.814 212.865 1.00 27.34 162 LEU B N 1
ATOM 3136 C CA . LEU B 1 174 ? 127.279 103.895 213.497 1.00 27.37 162 LEU B CA 1
ATOM 3137 C C . LEU B 1 174 ? 125.844 103.488 213.885 1.00 29.37 162 LEU B C 1
ATOM 3138 O O . LEU B 1 174 ? 125.367 103.862 214.955 1.00 27.81 162 LEU B O 1
ATOM 3143 N N . PRO B 1 175 ? 125.133 102.750 213.012 1.00 27.31 163 PRO B N 1
ATOM 3144 C CA . PRO B 1 175 ? 123.773 102.349 213.426 1.00 27.48 163 PRO B CA 1
ATOM 3145 C C . PRO B 1 175 ? 123.664 101.671 214.753 1.00 27.71 163 PRO B C 1
ATOM 3146 O O . PRO B 1 175 ? 122.831 102.071 215.560 1.00 31.98 163 PRO B O 1
ATOM 3150 N N . CYS B 1 176 ? 124.523 100.702 215.042 1.00 27.93 164 CYS B N 1
ATOM 3151 C CA . CYS B 1 176 ? 124.393 99.981 216.302 1.00 31.75 164 CYS B CA 1
ATOM 3152 C C . CYS B 1 176 ? 124.706 100.916 217.481 1.00 33.63 164 CYS B C 1
ATOM 3153 O O . CYS B 1 176 ? 124.103 100.768 218.533 1.00 36.04 164 CYS B O 1
ATOM 3156 N N . GLU B 1 177 ? 125.544 101.932 217.280 1.00 27.91 165 GLU B N 1
ATOM 3157 C CA . GLU B 1 177 ? 125.852 102.863 218.380 1.00 30.31 165 GLU B CA 1
ATOM 3158 C C . GLU B 1 177 ? 124.858 103.988 218.584 1.00 27.05 165 GLU B C 1
ATOM 3159 O O . GLU B 1 177 ? 124.736 104.519 219.695 1.00 26.52 165 GLU B O 1
ATOM 3165 N N . TYR B 1 178 ? 124.183 104.407 217.516 1.00 26.07 166 TYR B N 1
ATOM 3166 C CA . TYR B 1 178 ? 123.225 105.486 217.632 1.00 25.87 166 TYR B CA 1
ATOM 3167 C C . TYR B 1 178 ? 121.753 104.998 217.757 1.00 25.45 166 TYR B C 1
ATOM 3168 O O . TYR B 1 178 ? 120.964 105.580 218.499 1.00 24.03 166 TYR B O 1
ATOM 3177 N N . LEU B 1 179 ? 121.401 103.942 217.041 1.00 24.42 167 LEU B N 1
ATOM 3178 C CA . LEU B 1 179 ? 120.029 103.517 216.984 1.00 24.64 167 LEU B CA 1
ATOM 3179 C C . LEU B 1 179 ? 119.535 103.122 218.365 1.00 23.90 167 LEU B C 1
ATOM 3180 O O . LEU B 1 179 ? 118.426 103.450 218.734 1.00 22.91 167 LEU B O 1
ATOM 3185 N N . TRP B 1 180 ? 120.339 102.366 219.126 1.00 23.25 168 TRP B N 1
ATOM 3186 C CA . TRP B 1 180 ? 119.841 101.844 220.396 1.00 25.38 168 TRP B CA 1
ATOM 3187 C C . TRP B 1 180 ? 119.526 102.957 221.407 1.00 23.50 168 TRP B C 1
ATOM 3188 O O . TRP B 1 180 ? 118.446 102.988 222.048 1.00 22.01 168 TRP B O 1
ATOM 3199 N N . PRO B 1 181 ? 120.472 103.900 221.606 1.00 23.71 169 PRO B N 1
ATOM 3200 C CA . PRO B 1 181 ? 120.087 105.075 222.430 1.00 23.01 169 PRO B CA 1
ATOM 3201 C C . PRO B 1 181 ? 118.928 105.851 221.899 1.00 22.16 169 PRO B C 1
ATOM 3202 O O . PRO B 1 181 ? 118.131 106.352 222.681 1.00 22.42 169 PRO B O 1
ATOM 3206 N N . TRP B 1 182 ? 118.821 105.991 220.585 1.00 22.01 170 TRP B N 1
ATOM 3207 C CA . TRP B 1 182 ? 117.701 106.731 220.012 1.00 22.12 170 TRP B CA 1
ATOM 3208 C C . TRP B 1 182 ? 116.370 106.059 220.346 1.00 22.38 170 TRP B C 1
ATOM 3209 O O . TRP B 1 182 ? 115.385 106.721 220.722 1.00 22.25 170 TRP B O 1
ATOM 3220 N N . ILE B 1 183 ? 116.337 104.747 220.197 1.00 23.24 171 ILE B N 1
ATOM 3221 C CA A ILE B 1 183 ? 115.165 103.963 220.550 0.70 23.05 171 ILE B CA 1
ATOM 3222 C CA B ILE B 1 183 ? 115.156 103.960 220.562 0.30 22.65 171 ILE B CA 1
ATOM 3223 C C . ILE B 1 183 ? 114.833 104.097 222.051 1.00 22.74 171 ILE B C 1
ATOM 3224 O O . ILE B 1 183 ? 113.688 104.332 222.431 1.00 21.97 171 ILE B O 1
ATOM 3233 N N . ALA B 1 184 ? 115.841 103.960 222.884 1.00 21.93 172 ALA B N 1
ATOM 3234 C CA . ALA B 1 184 ? 115.682 104.091 224.336 1.00 22.81 172 ALA B CA 1
ATOM 3235 C C . ALA B 1 184 ? 115.133 105.463 224.713 1.00 23.55 172 ALA B C 1
ATOM 3236 O O . ALA B 1 184 ? 114.181 105.588 225.510 1.00 22.86 172 ALA B O 1
ATOM 3238 N N . ASN B 1 185 ? 115.714 106.509 224.139 1.00 21.38 173 ASN B N 1
ATOM 3239 C CA . ASN B 1 185 ? 115.233 107.852 224.420 1.00 23.97 173 ASN B CA 1
ATOM 3240 C C . ASN B 1 185 ? 113.817 108.106 223.891 1.00 23.91 173 ASN B C 1
ATOM 3241 O O . ASN B 1 185 ? 113.039 108.817 224.512 1.00 27.00 173 ASN B O 1
ATOM 3246 N N . PHE B 1 186 ? 113.464 107.511 222.749 1.00 22.65 174 PHE B N 1
ATOM 3247 C CA . PHE B 1 186 ? 112.090 107.564 222.248 1.00 22.89 174 PHE B CA 1
ATOM 3248 C C . PHE B 1 186 ? 111.120 106.844 223.198 1.00 22.63 174 PHE B C 1
ATOM 3249 O O . PHE B 1 186 ? 110.085 107.395 223.551 1.00 22.41 174 PHE B O 1
ATOM 3257 N N . LEU B 1 187 ? 111.464 105.629 223.630 1.00 20.93 175 LEU B N 1
ATOM 3258 C CA . LEU B 1 187 ? 110.559 104.804 224.397 1.00 21.18 175 LEU B CA 1
ATOM 3259 C C . LEU B 1 187 ? 110.539 105.159 225.891 1.00 22.31 175 LEU B C 1
ATOM 3260 O O . LEU B 1 187 ? 109.683 104.675 226.620 1.00 21.78 175 LEU B O 1
ATOM 3265 N N . ASP B 1 188 ? 111.464 105.998 226.333 1.00 22.96 176 ASP B N 1
ATOM 3266 C CA . ASP B 1 188 ? 111.499 106.412 227.756 1.00 23.96 176 ASP B CA 1
ATOM 3267 C C . ASP B 1 188 ? 110.094 106.776 228.266 1.00 24.28 176 ASP B C 1
ATOM 3268 O O . ASP B 1 188 ? 109.586 106.175 229.231 1.00 21.81 176 ASP B O 1
ATOM 3273 N N . GLY B 1 189 ? 109.449 107.728 227.592 1.00 23.84 177 GLY B N 1
ATOM 3274 C CA . GLY B 1 189 ? 108.140 108.224 228.024 1.00 23.28 177 GLY B CA 1
ATOM 3275 C C . GLY B 1 189 ? 106.972 107.278 227.784 1.00 24.49 177 GLY B C 1
ATOM 3276 O O . GLY B 1 189 ? 105.847 107.579 228.162 1.00 22.68 177 GLY B O 1
ATOM 3277 N N . TYR B 1 190 ? 107.234 106.146 227.135 1.00 22.05 178 TYR B N 1
ATOM 3278 C CA . TYR B 1 190 ? 106.251 105.099 226.900 1.00 21.33 178 TYR B CA 1
ATOM 3279 C C . TYR B 1 190 ? 106.466 103.862 227.781 1.00 24.55 178 TYR B C 1
ATOM 3280 O O . TYR B 1 190 ? 105.704 102.921 227.678 1.00 25.14 178 TYR B O 1
ATOM 3289 N N . THR B 1 191 ? 107.538 103.839 228.592 1.00 23.19 179 THR B N 1
ATOM 3290 C CA . THR B 1 191 ? 107.929 102.636 229.339 1.00 21.58 179 THR B CA 1
ATOM 3291 C C . THR B 1 191 ? 107.861 102.985 230.825 1.00 22.71 179 THR B C 1
ATOM 3292 O O . THR B 1 191 ? 108.699 103.714 231.328 1.00 23.86 179 THR B O 1
ATOM 3296 N N . PRO B 1 192 ? 106.844 102.485 231.522 1.00 23.47 180 PRO B N 1
ATOM 3297 C CA . PRO B 1 192 ? 106.676 102.859 232.932 1.00 25.64 180 PRO B CA 1
ATOM 3298 C C . PRO B 1 192 ? 107.873 102.483 233.790 1.00 26.73 180 PRO B C 1
ATOM 3299 O O . PRO B 1 192 ? 108.484 101.432 233.590 1.00 24.90 180 PRO B O 1
ATOM 3303 N N . THR B 1 193 ? 108.204 103.331 234.748 1.00 27.38 181 THR B N 1
ATOM 3304 C CA . THR B 1 193 ? 109.429 103.141 235.515 1.00 32.07 181 THR B CA 1
ATOM 3305 C C . THR B 1 193 ? 109.412 101.881 236.347 1.00 30.94 181 THR B C 1
ATOM 3306 O O . THR B 1 193 ? 110.476 101.359 236.687 1.00 33.02 181 THR B O 1
ATOM 3310 N N . ASN B 1 194 ? 108.234 101.360 236.652 1.00 30.85 182 ASN B N 1
ATOM 3311 C CA A ASN B 1 194 ? 108.100 100.132 237.422 0.80 34.38 182 ASN B CA 1
ATOM 3312 C CA B ASN B 1 194 ? 108.191 100.117 237.417 0.20 32.43 182 ASN B CA 1
ATOM 3313 C C . ASN B 1 194 ? 107.882 98.882 236.559 1.00 33.63 182 ASN B C 1
ATOM 3314 O O . ASN B 1 194 ? 107.570 97.829 237.076 1.00 35.10 182 ASN B O 1
ATOM 3323 N N . SER B 1 195 ? 108.025 98.998 235.240 1.00 29.87 183 SER B N 1
ATOM 3324 C CA . SER B 1 195 ? 107.760 97.854 234.364 1.00 25.48 183 SER B CA 1
ATOM 3325 C C . SER B 1 195 ? 109.022 96.984 234.231 1.00 24.82 183 SER B C 1
ATOM 3326 O O . SER B 1 195 ? 110.139 97.418 234.518 1.00 25.69 183 SER B O 1
ATOM 3329 N N . LEU B 1 196 ? 108.838 95.761 233.775 1.00 24.91 184 LEU B N 1
ATOM 3330 C CA . LEU B 1 196 ? 109.879 94.745 233.892 1.00 26.40 184 LEU B CA 1
ATOM 3331 C C . LEU B 1 196 ? 111.101 94.998 233.017 1.00 23.94 184 LEU B C 1
ATOM 3332 O O . LEU B 1 196 ? 112.236 94.626 233.391 1.00 24.57 184 LEU B O 1
ATOM 3337 N N . TYR B 1 197 ? 110.886 95.600 231.844 1.00 23.52 185 TYR B N 1
ATOM 3338 C CA . TYR B 1 197 ? 111.990 95.913 230.955 1.00 21.63 185 TYR B CA 1
ATOM 3339 C C . TYR B 1 197 ? 112.413 97.367 230.997 1.00 21.29 185 TYR B C 1
ATOM 3340 O O . TYR B 1 197 ? 113.109 97.818 230.096 1.00 22.87 185 TYR B O 1
ATOM 3349 N N . ARG B 1 198 ? 112.035 98.088 232.039 1.00 21.98 186 ARG B N 1
ATOM 3350 C CA . ARG B 1 198 ? 112.465 99.478 232.203 1.00 22.95 186 ARG B CA 1
ATOM 3351 C C . ARG B 1 198 ? 114.005 99.578 232.156 1.00 25.83 186 ARG B C 1
ATOM 3352 O O . ARG B 1 198 ? 114.559 100.560 231.648 1.00 23.16 186 ARG B O 1
ATOM 3360 N N . PHE B 1 199 ? 114.694 98.545 232.659 1.00 24.24 187 PHE B N 1
ATOM 3361 C CA . PHE B 1 199 ? 116.170 98.536 232.626 1.00 25.26 187 PHE B CA 1
ATOM 3362 C C . PHE B 1 199 ? 116.730 98.783 231.217 1.00 24.86 187 PHE B C 1
ATOM 3363 O O . PHE B 1 199 ? 117.836 99.320 231.056 1.00 26.63 187 PHE B O 1
ATOM 3371 N N . TRP B 1 200 ? 116.009 98.358 230.181 1.00 22.91 188 TRP B N 1
ATOM 3372 C CA . TRP B 1 200 ? 116.493 98.538 228.818 1.00 24.19 188 TRP B CA 1
ATOM 3373 C C . TRP B 1 200 ? 116.657 100.043 228.518 1.00 25.70 188 TRP B C 1
ATOM 3374 O O . TRP B 1 200 ? 117.614 100.462 227.890 1.00 24.85 188 TRP B O 1
ATOM 3385 N N . ILE B 1 201 ? 115.701 100.846 228.974 1.00 22.56 189 ILE B N 1
ATOM 3386 C CA . ILE B 1 201 ? 115.751 102.285 228.763 1.00 23.36 189 ILE B CA 1
ATOM 3387 C C . ILE B 1 201 ? 116.968 102.868 229.500 1.00 23.26 189 ILE B C 1
ATOM 3388 O O . ILE B 1 201 ? 117.731 103.684 228.976 1.00 24.61 189 ILE B O 1
ATOM 3393 N N . GLU B 1 202 ? 117.132 102.433 230.737 1.00 26.12 190 GLU B N 1
ATOM 3394 C CA . GLU B 1 202 ? 118.187 102.944 231.592 1.00 28.37 190 GLU B CA 1
ATOM 3395 C C . GLU B 1 202 ? 119.563 102.587 231.069 1.00 28.98 190 GLU B C 1
ATOM 3396 O O . GLU B 1 202 ? 120.459 103.431 231.091 1.00 28.61 190 GLU B O 1
ATOM 3402 N N . TRP B 1 203 ? 119.725 101.357 230.574 1.00 27.33 191 TRP B N 1
ATOM 3403 C CA . TRP B 1 203 ? 121.025 100.891 230.088 1.00 30.76 191 TRP B CA 1
ATOM 3404 C C . TRP B 1 203 ? 121.431 101.504 228.778 1.00 28.85 191 TRP B C 1
ATOM 3405 O O . TRP B 1 203 ? 122.614 101.710 228.545 1.00 27.55 191 TRP B O 1
ATOM 3416 N N . ASN B 1 204 ? 120.450 101.821 227.935 1.00 28.03 192 ASN B N 1
ATOM 3417 C CA . ASN B 1 204 ? 120.717 102.313 226.593 1.00 29.06 192 ASN B CA 1
ATOM 3418 C C . ASN B 1 204 ? 120.496 103.792 226.341 1.00 29.91 192 ASN B C 1
ATOM 3419 O O . ASN B 1 204 ? 121.083 104.351 225.443 1.00 34.47 192 ASN B O 1
ATOM 3424 N N . GLY B 1 205 ? 119.675 104.433 227.148 1.00 26.39 193 GLY B N 1
ATOM 3425 C CA . GLY B 1 205 ? 119.287 105.821 226.925 1.00 28.68 193 GLY B CA 1
ATOM 3426 C C . GLY B 1 205 ? 120.314 106.810 227.434 1.00 29.14 193 GLY B C 1
ATOM 3427 O O . GLY B 1 205 ? 121.355 106.428 227.942 1.00 30.10 193 GLY B O 1
ATOM 3428 N N . GLY B 1 206 ? 120.005 108.082 227.272 1.00 29.12 194 GLY B N 1
ATOM 3429 C CA . GLY B 1 206 ? 120.898 109.169 227.628 1.00 29.44 194 GLY B CA 1
ATOM 3430 C C . GLY B 1 206 ? 121.581 109.728 226.401 1.00 29.85 194 GLY B C 1
ATOM 3431 O O . GLY B 1 206 ? 121.244 109.399 225.266 1.00 30.11 194 GLY B O 1
ATOM 3432 N N . THR B 1 207 ? 122.545 110.599 226.627 1.00 29.04 195 THR B N 1
ATOM 3433 C CA . THR B 1 207 ? 123.289 111.208 225.533 1.00 30.29 195 THR B CA 1
ATOM 3434 C C . THR B 1 207 ? 124.086 110.131 224.805 1.00 29.25 195 THR B C 1
ATOM 3435 O O . THR B 1 207 ? 124.844 109.394 225.437 1.00 30.47 195 THR B O 1
ATOM 3439 N N . PRO B 1 208 ? 123.915 110.014 223.483 1.00 28.30 196 PRO B N 1
ATOM 3440 C CA . PRO B 1 208 ? 124.690 109.008 222.713 1.00 28.43 196 PRO B CA 1
ATOM 3441 C C . PRO B 1 208 ? 126.105 109.496 222.356 1.00 26.16 196 PRO B C 1
ATOM 3442 O O . PRO B 1 208 ? 126.449 109.710 221.184 1.00 24.06 196 PRO B O 1
ATOM 3446 N N . ASN B 1 209 ? 126.917 109.638 223.394 1.00 28.30 197 ASN B N 1
ATOM 3447 C CA A ASN B 1 209 ? 128.239 110.230 223.249 0.70 29.14 197 ASN B CA 1
ATOM 3448 C CA B ASN B 1 209 ? 128.243 110.225 223.266 0.30 27.38 197 ASN B CA 1
ATOM 3449 C C . ASN B 1 209 ? 129.160 109.395 222.358 1.00 27.98 197 ASN B C 1
ATOM 3450 O O . ASN B 1 209 ? 129.940 109.948 221.598 1.00 26.57 197 ASN B O 1
ATOM 3457 N N . GLY B 1 210 ? 129.049 108.071 222.429 1.00 26.33 198 GLY B N 1
ATOM 3458 C CA . GLY B 1 210 ? 129.873 107.192 221.583 1.00 27.46 198 GLY B CA 1
ATOM 3459 C C . GLY B 1 210 ? 129.584 107.403 220.112 1.00 25.32 198 GLY B C 1
ATOM 3460 O O . GLY B 1 210 ? 130.494 107.503 219.302 1.00 28.75 198 GLY B O 1
ATOM 3461 N N . ALA B 1 211 ? 128.295 107.473 219.768 1.00 26.16 199 ALA B N 1
ATOM 3462 C CA . ALA B 1 211 ? 127.873 107.761 218.399 1.00 24.55 199 ALA B CA 1
ATOM 3463 C C . ALA B 1 211 ? 128.345 109.124 217.917 1.00 25.91 199 ALA B C 1
ATOM 3464 O O . ALA B 1 211 ? 128.830 109.274 216.803 1.00 23.99 199 ALA B O 1
ATOM 3466 N N . TYR B 1 212 ? 128.194 110.130 218.762 1.00 24.93 200 TYR B N 1
ATOM 3467 C CA . TYR B 1 212 ? 128.624 111.483 218.410 1.00 25.40 200 TYR B CA 1
ATOM 3468 C C . TYR B 1 212 ? 130.127 111.574 218.188 1.00 24.49 200 TYR B C 1
ATOM 3469 O O . TYR B 1 212 ? 130.583 112.204 217.228 1.00 25.36 200 TYR B O 1
ATOM 3478 N N . GLN B 1 213 ? 130.880 110.932 219.078 1.00 25.01 201 GLN B N 1
ATOM 3479 C CA . GLN B 1 213 ? 132.333 110.851 218.984 1.00 26.39 201 GLN B CA 1
ATOM 3480 C C . GLN B 1 213 ? 132.761 110.219 217.642 1.00 26.78 201 GLN B C 1
ATOM 3481 O O . GLN B 1 213 ? 133.641 110.734 216.935 1.00 25.48 201 GLN B O 1
ATOM 3495 N N . GLY B 1 215 ? 130.855 109.999 214.937 1.00 25.66 203 GLY B N 1
ATOM 3496 C CA . GLY B 1 215 ? 130.434 110.999 213.959 1.00 25.90 203 GLY B CA 1
ATOM 3497 C C . GLY B 1 215 ? 131.423 112.145 213.770 1.00 27.30 203 GLY B C 1
ATOM 3498 O O . GLY B 1 215 ? 131.633 112.609 212.639 1.00 25.73 203 GLY B O 1
ATOM 3499 N N . ASN B 1 216 ? 132.030 112.601 214.871 1.00 27.66 204 ASN B N 1
ATOM 3500 C CA . ASN B 1 216 ? 133.037 113.657 214.809 1.00 26.96 204 ASN B CA 1
ATOM 3501 C C . ASN B 1 216 ? 134.351 113.147 214.188 1.00 28.59 204 ASN B C 1
ATOM 3502 O O . ASN B 1 216 ? 135.054 113.891 213.492 1.00 27.58 204 ASN B O 1
ATOM 3515 N N . LEU B 1 218 ? 134.430 110.641 211.905 1.00 27.05 206 LEU B N 1
ATOM 3516 C CA . LEU B 1 218 ? 134.067 110.412 210.506 1.00 27.07 206 LEU B CA 1
ATOM 3517 C C . LEU B 1 218 ? 134.060 111.699 209.688 1.00 28.25 206 LEU B C 1
ATOM 3518 O O . LEU B 1 218 ? 134.453 111.688 208.532 1.00 29.38 206 LEU B O 1
ATOM 3523 N N . GLU B 1 219 ? 133.602 112.800 210.283 1.00 28.51 207 GLU B N 1
ATOM 3524 C CA . GLU B 1 219 ? 133.512 114.084 209.572 1.00 27.78 207 GLU B CA 1
ATOM 3525 C C . GLU B 1 219 ? 134.852 114.551 209.024 1.00 29.41 207 GLU B C 1
ATOM 3526 O O . GLU B 1 219 ? 134.910 115.201 207.985 1.00 28.06 207 GLU B O 1
ATOM 3532 N N . GLN B 1 220 ? 135.926 114.193 209.714 1.00 28.26 208 GLN B N 1
ATOM 3533 C CA . GLN B 1 220 ? 137.257 114.594 209.323 1.00 29.80 208 GLN B CA 1
ATOM 3534 C C . GLN B 1 220 ? 137.792 113.825 208.118 1.00 30.38 208 GLN B C 1
ATOM 3535 O O . GLN B 1 220 ? 138.852 114.161 207.606 1.00 29.44 208 GLN B O 1
ATOM 3541 N N . TYR B 1 221 ? 137.068 112.808 207.662 1.00 27.05 209 TYR B N 1
ATOM 3542 C CA . TYR B 1 221 ? 137.467 111.990 206.524 1.00 27.82 209 TYR B CA 1
ATOM 3543 C C . TYR B 1 221 ? 136.405 112.011 205.444 1.00 28.06 209 TYR B C 1
ATOM 3544 O O . TYR B 1 221 ? 136.489 111.252 204.486 1.00 29.51 209 TYR B O 1
ATOM 3553 N N . ARG B 1 222 ? 135.422 112.905 205.543 1.00 29.43 210 ARG B N 1
ATOM 3554 C CA . ARG B 1 222 ? 134.290 112.795 204.630 1.00 32.91 210 ARG B CA 1
ATOM 3555 C C . ARG B 1 222 ? 134.693 113.082 203.182 1.00 34.28 210 ARG B C 1
ATOM 3556 O O . ARG B 1 222 ? 134.111 112.527 202.244 1.00 34.81 210 ARG B O 1
ATOM 3564 N N . ASP B 1 223 ? 135.731 113.892 203.015 1.00 35.84 211 ASP B N 1
ATOM 3565 C CA A ASP B 1 223 ? 136.331 114.212 201.727 0.60 39.16 211 ASP B CA 1
ATOM 3566 C CA B ASP B 1 223 ? 136.195 114.166 201.663 0.40 37.85 211 ASP B CA 1
ATOM 3567 C C . ASP B 1 223 ? 137.061 113.025 201.096 1.00 38.99 211 ASP B C 1
ATOM 3568 O O . ASP B 1 223 ? 137.448 113.069 199.931 1.00 39.81 211 ASP B O 1
ATOM 3577 N N . LYS B 1 224 ? 137.318 111.992 201.892 1.00 36.38 212 LYS B N 1
ATOM 3578 C CA . LYS B 1 224 ? 138.109 110.855 201.448 1.00 38.24 212 LYS B CA 1
ATOM 3579 C C . LYS B 1 224 ? 137.236 109.672 201.038 1.00 39.06 212 LYS B C 1
ATOM 3580 O O . LYS B 1 224 ? 137.749 108.645 200.619 1.00 40.53 212 LYS B O 1
ATOM 3585 N N . ILE B 1 225 ? 135.924 109.801 201.163 1.00 36.37 213 ILE B N 1
ATOM 3586 C CA . ILE B 1 225 ? 135.031 108.724 200.751 1.00 35.67 213 ILE B CA 1
ATOM 3587 C C . ILE B 1 225 ? 133.932 109.231 199.854 1.00 32.68 213 ILE B C 1
ATOM 3588 O O . ILE B 1 225 ? 133.717 110.425 199.750 1.00 31.06 213 ILE B O 1
ATOM 3593 N N . ASP B 1 226 ? 133.218 108.287 199.246 1.00 29.57 214 ASP B N 1
ATOM 3594 C CA . ASP B 1 226 ? 132.083 108.579 198.387 1.00 29.91 214 ASP B CA 1
ATOM 3595 C C . ASP B 1 226 ? 130.836 108.603 199.270 1.00 29.89 214 ASP B C 1
ATOM 3596 O O . ASP B 1 226 ? 130.460 107.569 199.841 1.00 27.35 214 ASP B O 1
ATOM 3601 N N . GLU B 1 227 ? 130.201 109.762 199.398 1.00 27.37 215 GLU B N 1
ATOM 3602 C CA . GLU B 1 227 ? 129.042 109.847 200.297 1.00 30.68 215 GLU B CA 1
ATOM 3603 C C . GLU B 1 227 ? 127.815 109.049 199.894 1.00 31.31 215 GLU B C 1
ATOM 3604 O O . GLU B 1 227 ? 127.074 108.624 200.781 1.00 31.44 215 GLU B O 1
ATOM 3610 N N . ASP B 1 228 ? 127.590 108.848 198.593 1.00 31.25 216 ASP B N 1
ATOM 3611 C CA . ASP B 1 228 ? 126.527 107.936 198.121 1.00 31.16 216 ASP B CA 1
ATOM 3612 C C . ASP B 1 228 ? 126.795 106.493 198.573 1.00 28.93 216 ASP B C 1
ATOM 3613 O O . ASP B 1 228 ? 125.866 105.790 198.976 1.00 29.03 216 ASP B O 1
ATOM 3618 N N . LYS B 1 229 ? 128.052 106.060 198.511 1.00 27.11 217 LYS B N 1
ATOM 3619 C CA . LYS B 1 229 ? 128.423 104.764 199.079 1.00 28.20 217 LYS B CA 1
ATOM 3620 C C . LYS B 1 229 ? 128.188 104.675 200.606 1.00 27.13 217 LYS B C 1
ATOM 3621 O O . LYS B 1 229 ? 127.715 103.642 201.098 1.00 28.25 217 LYS B O 1
ATOM 3627 N N . ALA B 1 230 ? 128.569 105.736 201.337 1.00 25.51 218 ALA B N 1
ATOM 3628 C CA . ALA B 1 230 ? 128.365 105.819 202.763 1.00 24.80 218 ALA B CA 1
ATOM 3629 C C . ALA B 1 230 ? 126.885 105.672 203.086 1.00 24.75 218 ALA B C 1
ATOM 3630 O O . A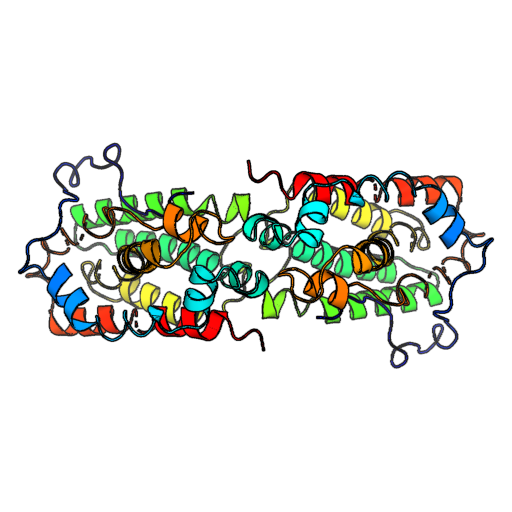LA B 1 230 ? 126.509 104.936 203.985 1.00 23.23 218 ALA B O 1
ATOM 3632 N N . VAL B 1 231 ? 126.046 106.373 202.341 1.00 25.51 219 VAL B N 1
ATOM 3633 C CA . VAL B 1 231 ? 124.601 106.251 202.516 1.00 27.27 219 VAL B CA 1
ATOM 3634 C C . VAL B 1 231 ? 124.116 104.811 202.346 1.00 25.20 219 VAL B C 1
ATOM 3635 O O . VAL B 1 231 ? 123.288 104.326 203.134 1.00 26.87 219 VAL B O 1
ATOM 3639 N N . GLU B 1 232 ? 124.593 104.155 201.296 1.00 26.23 220 GLU B N 1
ATOM 3640 C CA . GLU B 1 232 ? 124.216 102.774 201.032 1.00 27.91 220 GLU B CA 1
ATOM 3641 C C . GLU B 1 232 ? 124.651 101.876 202.191 1.00 27.14 220 GLU B C 1
ATOM 3642 O O . GLU B 1 232 ? 123.878 101.038 202.666 1.00 25.95 220 GLU B O 1
ATOM 3648 N N . ILE B 1 233 ? 125.888 102.040 202.648 1.00 25.58 221 ILE B N 1
ATOM 3649 C CA . ILE B 1 233 ? 126.398 101.191 203.741 1.00 24.10 221 ILE B CA 1
ATOM 3650 C C . ILE B 1 233 ? 125.590 101.365 205.031 1.00 24.49 221 ILE B C 1
ATOM 3651 O O . ILE B 1 233 ? 125.226 100.382 205.706 1.00 24.92 221 ILE B O 1
ATOM 3656 N N . PHE B 1 234 ? 125.343 102.621 205.391 1.00 24.72 222 PHE B N 1
ATOM 3657 C CA . PHE B 1 234 ? 124.598 102.999 206.593 1.00 25.44 222 PHE B CA 1
ATOM 3658 C C . PHE B 1 234 ? 123.179 102.456 206.524 1.00 23.87 222 PHE B C 1
ATOM 3659 O O . PHE B 1 234 ? 122.707 101.804 207.463 1.00 23.10 222 PHE B O 1
ATOM 3667 N N . ASN B 1 235 ? 122.537 102.667 205.370 1.00 24.67 223 ASN B N 1
ATOM 3668 C CA . ASN B 1 235 ? 121.177 102.162 205.163 1.00 25.40 223 ASN B CA 1
ATOM 3669 C C . ASN B 1 235 ? 121.108 100.644 205.264 1.00 26.07 223 ASN B C 1
ATOM 3670 O O . ASN B 1 235 ? 120.150 100.109 205.804 1.00 23.92 223 ASN B O 1
ATOM 3675 N N . THR B 1 236 ? 122.119 99.964 204.731 1.00 25.37 224 THR B N 1
ATOM 3676 C CA . THR B 1 236 ? 122.181 98.505 204.784 1.00 25.40 224 THR B CA 1
ATOM 3677 C C . THR B 1 236 ? 122.306 98.014 206.213 1.00 23.38 224 THR B C 1
ATOM 3678 O O . THR B 1 236 ? 121.597 97.090 206.634 1.00 22.69 224 THR B O 1
ATOM 3682 N N . ALA B 1 237 ? 123.145 98.676 207.004 1.00 22.22 225 ALA B N 1
ATOM 3683 C CA . ALA B 1 237 ? 123.287 98.281 208.404 1.00 25.00 225 ALA B CA 1
ATOM 3684 C C . ALA B 1 237 ? 121.965 98.551 209.174 1.00 23.93 225 ALA B C 1
ATOM 3685 O O . ALA B 1 237 ? 121.538 97.755 210.013 1.00 22.70 225 ALA B O 1
ATOM 3695 N N . ASN B 1 239 ? 118.974 98.503 207.936 1.00 22.58 227 ASN B N 1
ATOM 3696 C CA A ASN B 1 239 ? 118.074 97.443 207.464 0.70 23.71 227 ASN B CA 1
ATOM 3697 C CA B ASN B 1 239 ? 118.043 97.467 207.536 0.30 23.48 227 ASN B CA 1
ATOM 3698 C C . ASN B 1 239 ? 118.361 96.127 208.183 1.00 23.56 227 ASN B C 1
ATOM 3699 O O . ASN B 1 239 ? 117.446 95.389 208.517 1.00 22.80 227 ASN B O 1
ATOM 3708 N N . TYR B 1 240 ? 119.641 95.842 208.435 1.00 22.16 228 TYR B N 1
ATOM 3709 C CA . TYR B 1 240 ? 119.975 94.654 209.254 1.00 21.89 228 TYR B CA 1
ATOM 3710 C C . TYR B 1 240 ? 119.492 94.779 210.693 1.00 21.79 228 TYR B C 1
ATOM 3711 O O . TYR B 1 240 ? 119.015 93.794 211.270 1.00 21.29 228 TYR B O 1
ATOM 3720 N N . GLU B 1 241 ? 119.625 95.951 211.290 1.00 22.10 229 GLU B N 1
ATOM 3721 C CA . GLU B 1 241 ? 119.075 96.161 212.643 1.00 22.59 229 GLU B CA 1
ATOM 3722 C C . GLU B 1 241 ? 117.595 95.829 212.660 1.00 23.89 229 GLU B C 1
ATOM 3723 O O . GLU B 1 241 ? 117.118 95.139 213.567 1.00 22.82 229 GLU B O 1
ATOM 3729 N N . LEU B 1 242 ? 116.865 96.360 211.675 1.00 23.66 230 LEU B N 1
ATOM 3730 C CA . LEU B 1 242 ? 115.440 96.072 211.556 1.00 24.62 230 LEU B CA 1
ATOM 3731 C C . LEU B 1 242 ? 115.149 94.568 211.391 1.00 24.15 230 LEU B C 1
ATOM 3732 O O . LEU B 1 242 ? 114.270 94.022 212.053 1.00 24.74 230 LEU B O 1
ATOM 3737 N N . LYS B 1 243 ? 115.903 93.897 210.515 1.00 23.53 231 LYS B N 1
ATOM 3738 C CA . LYS B 1 243 ? 115.756 92.456 210.330 1.00 21.62 231 LYS B CA 1
ATOM 3739 C C . LYS B 1 243 ? 115.986 91.702 211.622 1.00 22.80 231 LYS B C 1
ATOM 3740 O O . LYS B 1 243 ? 115.196 90.806 211.978 1.00 24.58 231 LYS B O 1
ATOM 3746 N N . VAL B 1 244 ? 117.039 92.078 212.348 1.00 23.25 232 VAL B N 1
ATOM 3747 C CA . VAL B 1 244 ? 117.386 91.366 213.585 1.00 22.78 232 VAL B CA 1
ATOM 3748 C C . VAL B 1 244 ? 116.265 91.526 214.631 1.00 24.23 232 VAL B C 1
ATOM 3749 O O . VAL B 1 244 ? 115.781 90.547 215.226 1.00 23.42 232 VAL B O 1
ATOM 3753 N N . PHE B 1 245 ? 115.813 92.752 214.821 1.00 24.06 233 PHE B N 1
ATOM 3754 C CA . PHE B 1 245 ? 114.726 92.966 215.793 1.00 23.57 233 PHE B CA 1
ATOM 3755 C C . PHE B 1 245 ? 113.433 92.308 215.366 1.00 24.47 233 PHE B C 1
ATOM 3756 O O . PHE B 1 245 ? 112.723 91.798 216.215 1.00 24.76 233 PHE B O 1
ATOM 3764 N N . THR B 1 246 ? 113.107 92.347 214.073 1.00 24.93 234 THR B N 1
ATOM 3765 C CA . THR B 1 246 ? 111.911 91.686 213.567 1.00 25.17 234 THR B CA 1
ATOM 3766 C C . THR B 1 246 ? 111.961 90.199 213.807 1.00 26.14 234 THR B C 1
ATOM 3767 O O . THR B 1 246 ? 110.968 89.606 214.237 1.00 26.33 234 THR B O 1
ATOM 3771 N N . SER B 1 247 ? 113.103 89.564 213.559 1.00 26.99 235 SER B N 1
ATOM 3772 C CA . SER B 1 247 ? 113.147 88.118 213.709 1.00 27.04 235 SER B CA 1
ATOM 3773 C C . SER B 1 247 ? 113.270 87.650 215.169 1.00 27.98 235 SER B C 1
ATOM 3774 O O . SER B 1 247 ? 112.984 86.488 215.467 1.00 29.40 235 SER B O 1
ATOM 3777 N N . SER B 1 248 ? 113.604 88.558 216.084 1.00 27.09 236 SER B N 1
ATOM 3778 C CA . SER B 1 248 ? 113.916 88.191 217.461 1.00 29.68 236 SER B CA 1
ATOM 3779 C C . SER B 1 248 ? 112.724 87.552 218.194 1.00 29.12 236 SER B C 1
ATOM 3780 O O . SER B 1 248 ? 112.890 86.757 219.124 1.00 29.99 236 SER B O 1
ATOM 3783 N N . THR B 1 249 ? 111.520 87.900 217.788 1.00 28.92 237 THR B N 1
ATOM 3784 C CA . THR B 1 249 ? 110.318 87.445 218.492 1.00 30.79 237 THR B CA 1
ATOM 3785 C C . THR B 1 249 ? 109.576 86.344 217.737 1.00 33.97 237 THR B C 1
ATOM 3786 O O . THR B 1 249 ? 108.464 85.954 218.121 1.00 34.12 237 THR B O 1
ATOM 3790 N N . ILE B 1 250 ? 110.185 85.864 216.664 1.00 34.47 238 ILE B N 1
ATOM 3791 C CA . ILE B 1 250 ? 109.681 84.719 215.935 1.00 40.86 238 ILE B CA 1
ATOM 3792 C C . ILE B 1 250 ? 110.510 83.512 216.403 1.00 47.64 238 ILE B C 1
ATOM 3793 O O . ILE B 1 250 ? 111.572 83.210 215.847 1.00 47.44 238 ILE B O 1
ATOM 3798 N N . LEU B 1 251 ? 110.046 82.877 217.474 1.00 54.34 239 LEU B N 1
ATOM 3799 C CA . LEU B 1 251 ? 110.792 81.780 218.108 1.00 61.37 239 LEU B CA 1
ATOM 3800 C C . LEU B 1 251 ? 110.397 80.445 217.467 1.00 66.59 239 LEU B C 1
ATOM 3801 O O . LEU B 1 251 ? 111.056 79.418 217.682 1.00 67.16 239 LEU B O 1
ATOM 3806 N N . THR B 1 252 ? 109.321 80.498 216.669 1.00 71.80 240 THR B N 1
ATOM 3807 C CA . THR B 1 252 ? 108.999 79.486 215.651 1.00 73.47 240 THR B CA 1
ATOM 3808 C C . THR B 1 252 ? 109.971 79.523 214.456 1.00 74.42 240 THR B C 1
ATOM 3809 O O . THR B 1 252 ? 111.122 79.983 214.553 1.00 75.16 240 THR B O 1
#

Nearest PDB structures (foldseek):
  2a2m-assembly1_A  TM=1.004E+00  e=7.135E-32  Bacteroides thetaiotaomicron VPI-5482
  1udd-assembly1_D  TM=7.896E-01  e=4.661E-05  Pyrococcus horikoshii OT3
  2qzc-assembly1_A  TM=7.339E-01  e=2.932E-04  Saccharolobus solfataricus P2
  1rtw-assembly1_D  TM=8.099E-01  e=1.465E-03  Pyrococcus furiosus DSM 3638
  2qzc-assembly1_B  TM=7.027E-01  e=4.434E-04  Saccharolobus solfataricus P2

B-factor: mean 32.57, std 11.93, range [18.55, 87.13]

Organism: Bacteroides thetaiotaomicron (strain ATCC 29148 / DSM 2079 / JCM 5827 / CCUG 10774 / NCTC 10582 / VPI-5482 / E50) (NCBI:txid226186)

Radius of gyration: 25.8 Å; Cα contacts (8 Å, |Δi|>4): 683; chains: 2; bounding box: 50×75×55 Å

InterPro domains:
  IPR016084 Haem oxygenase-like, multi-helical [G3DSA:1.20.910.10] (10-246)
  IPR016084 Haem oxygenase-like, multi-helical [SSF48613] (10-238)
  IPR050967 Thiamine Salvage Pathway TenA [PTHR43198] (33-238)

=== Feature glossary ===
The record interleaves many kinds of information about one protein. Here is each kind framed as the question it answers.

Q: What does the local fold look like, residue by residue?
A: A 3Di character summarizes, for each residue, the relative orientation of the Cα frame of its nearest spatial neighbor. Because it encodes fold topology rather than chemistry, 3Di alignments detect remote structural similarity that sequence alignment misses.

Q: Which residues are in helices, strands, or loops?
A: Secondary structure is the local, repeating backbone conformation. DSSP classifies it into eight states by reading the hydrogen-bond network: three helix types (H, G, I), two β types (E, B), two non-regular types (T, S), and unstructured coil (-).

Q: How big and how compact is the whole molecule?
A: Three whole-structure scalars: the radius of gyration (RMS distance of Cα from centroid, in Å), the count of Cα–Cα contacts (pairs closer than 8 Å and separated by more than four residues in sequence — i.e. tertiary, not local, contacts), and the bounding-box dimensions. Together they distinguish compact globular folds from extended fibres or disordered chains.

Q: How confident is the AlphaFold model at each residue?
A: For AlphaFold models, the B-factor field carries pLDDT — the model's own estimate of local accuracy on a 0–100 scale. Regions with pLDDT<50 should be treated as essentially unmodeled; they often correspond to intrinsically disordered segments.

Q: What family and function is it annotated with?
A: Functional annotations link the protein to curated databases. InterPro entries identify conserved domains and families by matching the sequence against member-database signatures (Pfam, PROSITE, CDD, …). Gene Ontology (GO) terms describe molecular function, biological process, and cellular component in a controlled vocabulary. CATH places the structure in a hierarchical fold classification (Class/Architecture/Topology/Homologous-superfamily). The organism is the source species.

Q: What known structures does this most resemble?
A: Nearest PDB neighbors are the top structural matches found by Foldseek when searching this structure against the entire Protein Data Bank. Each hit reports a TM-score (0 to 1; >0.5 almost always implies the same fold) and an E-value. These are *structural* homologs — they may share no detectable sequence similarity.

Q: Which residues are buried vs exposed?
A: Solvent-accessible surface area (SASA) is the area in Å² traced out by the centre of a 1.4 Å probe sphere (a water molecule) rolled over the protein's van der Waals surface (Shrake–Rupley / Lee–Richards construction). Buried residues have near-zero SASA; fully exposed residues can exceed 200 Å². The total SASA scales roughly with the number of surface residues.

Q: What are the backbone torsion angles?
A: φ (phi) and ψ (psi) are the two rotatable backbone dihedrals per residue: φ is the C(i-1)–N–Cα–C torsion, ψ is the N–Cα–C–N(i+1) torsion, both in degrees on (−180°, 180°]. α-helical residues cluster near (−60°, −45°); β-strand residues near (−120°, +130°). A Ramachandran plot is simply a scatter of (φ, ψ) for every residue.

Q: Are the domains correctly placed relative to each other?
A: Predicted aligned error is AlphaFold's pairwise confidence. Unlike pLDDT (per-residue), PAE is per-residue-pair and captures whether two parts of the structure are correctly placed relative to each other. Units are ångströms of expected positional error.

Q: What if only a Cα trace is available?
A: P-SEA three-state annotation labels each residue as helix, strand, or coil based purely on the geometry of the Cα trace. It serves as a fallback when the full backbone (and thus DSSP) is unavailable.

Q: What is the amino-acid chain?
A: This is the polypeptide sequence — one letter per residue, N-terminus first. Length ranges from a few dozen residues for small domains to over a thousand for large multi-domain proteins.

Q: What do the rendered images show?
A: The six renders are orthographic views along the three Cartesian axes in both directions. Representation (cartoon, sticks, or surface) and color scheme (sequence-rainbow or by-chain) vary across proteins so the training set covers all the common visualization conventions.

Q: What do the diagnostic plots show?
A: Plot images: a contact map (which residues are close in 3D, as an N×N binary image), a Ramachandran scatter (backbone torsion angles, revealing secondary-structure composition at a glance), and — for AlphaFold structures — a PAE heatmap (pairwise prediction confidence).

Q: How mobile is each atom in the crystal?
A: B-factor (Debye–Waller factor) reflects atomic displacement in the crystal lattice. It is an experimental observable (units Å²), not a prediction; low values mean the atom is pinned down, high values mean it moves or is heterogeneous across the crystal.

Q: Where is each backbone atom in 3D?
A: The mmCIF table is the protein's shape written out atom by atom. For each backbone N, Cα, C, and carbonyl O, it records an (x, y, z) coordinate triple in Å plus the residue type, chain letter, and residue number.